Protein 3G3R (pdb70)

Solvent-accessible surface area: 29182 Å² total; per-residue (Å²): 130,139,97,67,36,45,12,30,0,92,68,113,33,32,81,84,0,33,66,49,0,4,130,71,11,19,3,17,4,137,73,55,34,27,74,45,140,146,69,70,29,2,10,0,0,0,12,4,0,15,113,113,1,67,11,0,40,8,36,31,156,54,55,99,22,11,41,7,2,12,0,10,0,84,10,6,76,113,37,57,60,0,41,1,6,42,47,7,13,100,72,97,112,130,31,117,134,54,61,119,28,106,7,53,9,86,47,159,28,0,42,60,0,18,106,31,143,48,61,13,107,96,23,6,56,144,65,107,187,130,57,172,98,69,149,88,81,4,91,102,34,21,47,15,0,53,82,0,25,137,20,6,84,136,84,161,17,47,11,1,3,1,2,3,3,32,60,14,26,0,44,28,44,94,71,40,43,12,63,2,3,2,0,23,59,2,0,0,0,22,0,0,61,41,68,67,77,46,14,3,142,167,32,3,19,16,102,76,8,12,6,62,95,36,1,170,103,14,91,130,109,6,14,18,107,20,85,71,3,0,0,23,2,36,10,78,20,76,88,87,144,61,34,48,124,32,2,122,68,4,34,68,33,153,5,10,96,82,10,110,120,2,24,20,5,8,9,0,0,4,50,16,10,91,142,77,12,133,50,48,2,180,51,40,113,169,121,52,86,82,90,53,42,46,14,28,0,76,67,143,31,33,96,83,0,64,106,54,0,46,133,53,11,0,40,4,35,78,48,62,132,189,110,220,75,58,34,2,8,0,0,0,8,3,0,14,109,114,1,63,11,0,43,7,28,46,152,70,56,70,29,11,39,4,1,17,0,11,0,20,12,7,75,115,39,66,58,0,29,1,3,35,53,24,21,75,53,98,184,34,71,94,171,63,83,112,32,70,6,59,8,110,48,156,47,0,50,55,0,24,112,27,134,36,59,18,113,83,24,5,54,174,60,104,190,96,77,123,76,65,96,90,78,6,85,101,35,23,51,13,0,51,84,0,24,137,19,7,89,140,83,167,20,39,11,1,3,0,1,3,2,26,44,40,0,2,14,18,17,72,44,39,134,6,30,0,10,2,0,24,59,1,0,0,0,21,0,0,67,41,74,67,71,68,13,9,135,100,33,3,18,14,108,82,10,11,16,72,109,36,1,168,105,14,82,117,106,6,14,18,97,22,83,61,2,0,0,22,1,85,9,84,20,51,138,85,137,122,34,20,101,42,4,101,119,6,34,68,31,150,8,12,80,78,6,81,127,3,21,21,6,10,8,0,0,0,51,18,12,75,156,82,12,132,47,65,4,138,38,46,156

B-factor: mean 42.59, std 12.96, range [19.49, 98.16]

Secondary structure (DSSP, 8-state):
-EEEEEEEE-TTSHHHHHHHHHTT-PEEE-STTS---GGGGEEEEEEEE-TT-HHHHHHHHT-TT-EEEEEEEESSTT--EEEEEEEEEEEETTEEEEEEEEEEEEGGGHHHHHTTSS-HHHHHHHHHHH--S-HHHHHHHHHHHHHHHHHHHHTT-EEEEEEEEEEEEEEETTEEEEEEEEEEEEEEEE---TTS--TTTTSSS-SS--S-TT-TTS-GGGEEE-SSEEEEEEEE--TTPPPPHHHHHHHHSTT-EE-TT--HHHHHHHHHTTTT-S---TTS--/-EEEEEEEEEE-GGGHHHHHHHHTTTSPBEEE-----TTTTEEEEEEEE-TT-HHHHHHHHT-TT-EEEEEEEESSTT--EEEEEEEE---GGGT---EEEEEEEEGGGHHHHHHTSS-HHHHTHHHHHS--S-HHHHHHHHHHHHHHHHHHHHTT-EEEEEEEEEEEEEEETTEEEEEEEEEEEEEEEE---TTS--SSTTSSS-SS--S-TT-TTS-GGGEEE--SEEEEEEEEEETT----HHHHHHHTSTT-EE-TT--HHHHH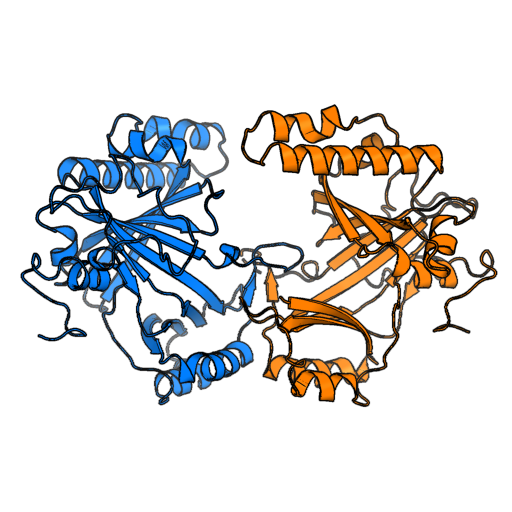HHHHTTTT-S---TT--

Sequence (571 aa):
VRQTTKYWVHPDNITELKLIILKHLPVLVFNTNKEFEREDSAITSIYFDNENLDLYYGRLRRKDEGAEAHRLRWYGGMSTDTIFVERKTHREDWTGEKSVKARFALKERHVNDFLKGKYTVDQVFAKMRKEGKKPMNEIENLEALASEIQYVMLKKKLRPVVRSFYNRTAFQLPGDARVRISLDTELTMVREDNFDGVDRTHKNWRRTDIGVDWPFKQLDDKDICRFPYAVLEVKLQTQLGQEPPEWVRELVGSHLVEPVPKFSKFIHGVATLLNDKVDSIPFWLPQNFVRQTTKYWVHPDNITELKLIILKHLPVLVFNTNFEREDSAITSIYFDNENLDLYYGRLRKDEGAEAHRLRWYGGMSTDTIFVERKTHREDWTGEKSVKARFALKERRHVNDFLKGKYTVDQVFAKMRKEGKKPMNEIENLEALASEIQYVMLKKKLRRPVVRSFYNRTAFQLPGDARVRISLDTELTMVREDNFDGVDRTHKNWRRTDIGVDWPFKQLDDKKDICRFPYAVLEVKLQTQLGQEPPEWVRELVGSHLVEPVPKFSKFIHGVATLLNDKVDSIPFWLP

GO terms:
  GO:0005516 calmodulin binding (F, IDA)
  GO:0005774 vacuolar membrane (C, IDA)
  GO:0005783 endoplasmic reticulum (C, IDA)
  GO:0000822 inositol hexakisphosphate binding (F, IDA)
  GO:0008976 polyphosphate kinase activity (F, IDA)
  GO:0016237 microautophagy (P, IDA)
  GO:0007034 vacuolar transport (P, IDA)
  GO:0071944 cell periphery (C, HDA)
  GO:0000329 fungal-type vacuole membrane (C, HDA)
  GO:0016237 microautophagy (P, IMP)
  GO:0006797 polyphosphate metabolic process (P, IMP)
  GO:0006799 polyphosphate biosynthetic process (P, IMP)
  GO:0007034 vacuolar transport (P, IMP)
  GO:0033254 vacuolar transporter chaperone complex (C, IPI)
  GO:0005774 vacuolar membrane (C, EXP)
  GO:0005789 endoplasmic reticulum membrane (C, EXP)
  GO:0008976 polyphosphate kinase activity (F, EXP)
  GO:0005515 protein binding (F, IPI)
  GO:0006799 polyphosphate biosynthetic process (P, IDA)

InterPro domains:
  IPR003807 Domain of unknown function DUF202 [PF02656] (622-682)
  IPR004331 SPX domain [PS51382] (1-148)
  IPR018966 VTC domain [PF09359] (196-466)
  IPR042267 VTC domain superfamily [G3DSA:3.20.100.30] (186-480)
  IPR051572 Vacuolar Transporter Chaperone Complex Subunit [PTHR46140] (1-719)

Nearest PDB structures (foldseek):
  5iig-assembly1_A  TM=9.912E-01  e=6.156E-57  Saccharomyces cerevisiae
  3g3u-assembly2_B  TM=9.850E-01  e=1.050E-56  Saccharomyces cerevisiae
  3g3q-assembly1_A  TM=9.722E-01  e=6.612E-56  Saccharomyces cerevisiae
  7ytj-assembly1_D  TM=9.858E-01  e=6.775E-54  Saccharomyces cerevisiae
  5iiq-assembly1_A  TM=9.274E-01  e=1.270E-55  Saccharomyces cerevisiae

CATH classification: 3.20.100.30

Structure (mmCIF, N/CA/C/O backbone):
data_3G3R
#
_entry.id   3G3R
#
_cell.length_a   68.260
_cell.length_b   100.970
_cell.length_c   102.370
_cell.angle_alpha   90.00
_cell.angle_beta   90.00
_cell.angle_gamma   90.00
#
_symmetry.space_group_name_H-M   'P 21 21 21'
#
loop_
_entity.id
_entity.type
_entity.pdbx_description
1 polymer 'Vacuolar transporter chaperone 4'
2 non-polymer 'PHOSPHOAMINOPHOSPHONIC ACID-ADENYLATE ESTER'
3 non-polymer 'MANGANESE (II) ION'
4 non-polymer 'SULFATE ION'
5 non-polymer 'SODIUM ION'
6 water water
#
loop_
_atom_site.group_PDB
_atom_site.id
_atom_site.type_symbol
_atom_site.label_atom_id
_atom_site.label_alt_id
_atom_site.label_comp_id
_atom_site.label_asym_id
_atom_site.label_entity_id
_atom_site.label_seq_id
_atom_site.pdbx_PDB_ins_code
_atom_site.Cartn_x
_atom_site.Cartn_y
_atom_site.Cartn_z
_atom_site.occupancy
_atom_site.B_iso_or_equiv
_atom_site.auth_seq_id
_atom_site.auth_comp_id
_atom_site.auth_asym_id
_atom_site.auth_atom_id
_atom_site.pdbx_PDB_model_num
ATOM 1 N N . VAL A 1 10 ? 30.731 5.753 9.357 1.00 65.57 195 VAL A N 1
ATOM 2 C CA . VAL A 1 10 ? 30.519 7.135 9.793 1.00 76.16 195 VAL A CA 1
ATOM 3 C C . VAL A 1 10 ? 29.158 7.682 9.347 1.00 78.11 195 VAL A C 1
ATOM 4 O O . VAL A 1 10 ? 28.906 7.863 8.153 1.00 74.57 195 VAL A O 1
ATOM 8 N N . ARG A 1 11 ? 28.287 7.949 10.317 1.00 76.05 196 ARG A N 1
ATOM 9 C CA . ARG A 1 11 ? 26.929 8.400 10.026 1.00 72.07 196 ARG A CA 1
ATOM 10 C C . ARG A 1 11 ? 26.719 9.891 10.304 1.00 69.15 196 ARG A C 1
ATOM 11 O O . ARG A 1 11 ? 27.085 10.390 11.369 1.00 66.61 196 ARG A O 1
ATOM 19 N N . GLN A 1 12 ? 26.120 10.592 9.343 1.00 63.08 197 GLN A N 1
ATOM 20 C CA . GLN A 1 12 ? 25.796 12.008 9.510 1.00 60.15 197 GLN A CA 1
ATOM 21 C C . GLN A 1 12 ? 24.295 12.296 9.364 1.00 60.32 197 GLN A C 1
ATOM 22 O O . GLN A 1 12 ? 23.608 11.657 8.565 1.00 54.62 197 GLN A O 1
ATOM 28 N N . THR A 1 13 ? 23.804 13.267 10.135 1.00 54.93 198 THR A N 1
ATOM 29 C CA . THR A 1 13 ? 22.423 13.742 10.026 1.00 57.54 198 THR A CA 1
ATOM 30 C C . THR A 1 13 ? 22.370 15.258 9.889 1.00 49.94 198 THR A C 1
ATOM 31 O O . THR A 1 13 ? 22.974 15.983 10.675 1.00 52.29 198 THR A O 1
ATOM 35 N N . THR A 1 14 ? 21.639 15.737 8.892 1.00 42.63 199 THR A N 1
ATOM 36 C CA . THR A 1 14 ? 21.487 17.167 8.705 1.00 44.91 199 THR A CA 1
ATOM 37 C C . THR A 1 14 ? 20.037 17.519 8.394 1.00 40.44 199 THR A C 1
ATOM 38 O O . THR A 1 14 ? 19.290 16.684 7.889 1.00 46.79 199 THR A O 1
ATOM 42 N N . LYS A 1 15 ? 19.654 18.757 8.695 1.00 39.65 200 LYS A N 1
ATOM 43 C CA . LYS A 1 15 ? 18.275 19.211 8.570 1.00 43.27 200 LYS A CA 1
ATOM 44 C C . LYS A 1 15 ? 18.185 20.484 7.729 1.00 44.06 200 LYS A C 1
ATOM 45 O O . LYS A 1 15 ? 19.069 21.342 7.782 1.00 39.34 200 LYS A O 1
ATOM 51 N N . TYR A 1 16 ? 17.104 20.606 6.962 1.00 38.72 201 TYR A N 1
ATOM 52 C CA . TYR A 1 16 ? 16.926 21.725 6.038 1.00 37.13 201 TYR A CA 1
ATOM 53 C C . TYR A 1 16 ? 15.493 22.210 6.017 1.00 39.98 201 TYR A C 1
ATOM 54 O O . TYR A 1 16 ? 14.570 21.432 6.240 1.00 42.85 201 TYR A O 1
ATOM 63 N N . TRP A 1 17 ? 15.309 23.494 5.736 1.00 35.69 202 TRP A N 1
ATOM 64 C CA . TRP A 1 17 ? 13.985 24.031 5.461 1.00 41.22 202 TRP A CA 1
ATOM 65 C C . TRP A 1 17 ? 13.744 24.111 3.958 1.00 45.04 202 TRP A C 1
ATOM 66 O O . TRP A 1 17 ? 14.624 24.504 3.194 1.00 48.20 202 TRP A O 1
ATOM 77 N N . VAL A 1 18 ? 12.533 23.773 3.542 1.00 43.02 203 VAL A N 1
ATOM 78 C CA . VAL A 1 18 ? 12.192 23.774 2.131 1.00 47.52 203 VAL A CA 1
ATOM 79 C C . VAL A 1 18 ? 10.957 24.635 1.880 1.00 47.87 203 VAL A C 1
ATOM 80 O O . VAL A 1 18 ? 9.882 24.365 2.417 1.00 48.29 203 VAL A O 1
ATOM 84 N N . HIS A 1 19 ? 11.122 25.688 1.083 1.00 46.74 204 HIS A N 1
ATOM 85 C CA . HIS A 1 19 ? 10.015 26.579 0.751 1.00 52.36 204 HIS A CA 1
ATOM 86 C C . HIS A 1 19 ? 8.941 25.791 -0.001 1.00 54.16 204 HIS A C 1
ATOM 87 O O . HIS A 1 19 ? 9.267 24.918 -0.805 1.00 50.72 204 HIS A O 1
ATOM 94 N N . PRO A 1 20 ? 7.657 26.087 0.271 1.00 50.49 205 PRO A N 1
ATOM 95 C CA . PRO A 1 20 ? 6.521 25.394 -0.354 1.00 56.17 205 PRO A CA 1
ATOM 96 C C . PRO A 1 20 ? 6.593 25.383 -1.880 1.00 60.60 205 PRO A C 1
ATOM 97 O O . PRO A 1 20 ? 5.987 24.519 -2.509 1.00 61.41 205 PRO A O 1
ATOM 101 N N . ASP A 1 21 ? 7.325 26.325 -2.463 1.00 60.01 206 ASP A N 1
ATOM 102 C CA . ASP A 1 21 ? 7.468 26.384 -3.916 1.00 64.41 206 ASP A CA 1
ATOM 103 C C . ASP A 1 21 ? 8.429 25.322 -4.452 1.00 62.42 206 ASP A C 1
ATOM 104 O O . ASP A 1 21 ? 8.383 24.969 -5.629 1.00 66.39 206 ASP A O 1
ATOM 109 N N . ASN A 1 22 ? 9.292 24.808 -3.585 1.00 57.62 207 ASN A N 1
ATOM 110 C CA . ASN A 1 22 ? 10.299 23.843 -4.006 1.00 52.08 207 ASN A CA 1
ATOM 111 C C . ASN A 1 22 ? 10.028 22.417 -3.541 1.00 54.04 207 ASN A C 1
ATOM 112 O O . ASN A 1 22 ? 10.840 21.521 -3.774 1.00 55.50 207 ASN A O 1
ATOM 117 N N . ILE A 1 23 ? 8.894 22.202 -2.883 1.00 53.44 208 ILE A N 1
ATOM 118 C CA . ILE A 1 23 ? 8.622 20.899 -2.300 1.00 52.78 208 ILE A CA 1
ATOM 119 C C . ILE A 1 23 ? 8.493 19.826 -3.375 1.00 53.99 208 ILE A C 1
ATOM 120 O O . ILE A 1 23 ? 9.110 18.768 -3.294 1.00 49.93 208 ILE A O 1
ATOM 125 N N . THR A 1 24 ? 7.692 20.110 -4.391 1.00 50.12 209 THR A N 1
ATOM 126 C CA . THR A 1 24 ? 7.436 19.127 -5.428 1.00 54.09 209 THR A CA 1
ATOM 127 C C . THR A 1 24 ? 8.706 18.805 -6.239 1.00 52.12 209 TH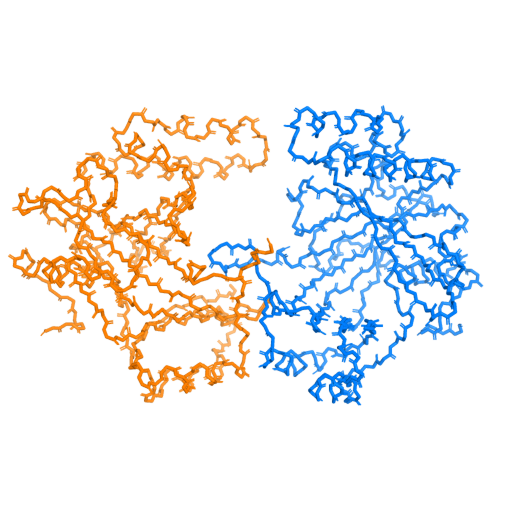R A C 1
ATOM 128 O O . THR A 1 24 ? 9.080 17.640 -6.389 1.00 50.41 209 THR A O 1
ATOM 132 N N . GLU A 1 25 ? 9.385 19.834 -6.730 1.00 54.68 210 GLU A N 1
ATOM 133 C CA . GLU A 1 25 ? 10.643 19.636 -7.438 1.00 52.21 210 GLU A CA 1
ATOM 134 C C . GLU A 1 25 ? 11.629 18.805 -6.622 1.00 52.89 210 GLU A C 1
ATOM 135 O O . GLU A 1 25 ? 12.293 17.917 -7.159 1.00 54.64 210 GLU A O 1
ATOM 141 N N . LEU A 1 26 ? 11.726 19.092 -5.327 1.00 52.07 211 LEU A N 1
ATOM 142 C CA . LEU A 1 26 ? 12.584 18.308 -4.433 1.00 52.70 211 LEU A CA 1
ATOM 143 C C . LEU A 1 26 ? 12.132 16.847 -4.326 1.00 51.69 211 LEU A C 1
ATOM 144 O O . LEU A 1 26 ? 12.957 15.928 -4.295 1.00 49.65 211 LEU A O 1
ATOM 149 N N . LYS A 1 27 ? 10.822 16.637 -4.259 1.00 47.64 212 LYS A N 1
ATOM 150 C CA . LYS A 1 27 ? 10.278 15.285 -4.210 1.00 47.83 212 LYS A CA 1
ATOM 151 C C . LYS A 1 27 ? 10.691 14.490 -5.439 1.00 48.96 212 LYS A C 1
ATOM 152 O O . LYS A 1 27 ? 11.198 13.376 -5.319 1.00 44.53 212 LYS A O 1
ATOM 158 N N . LEU A 1 28 ? 10.483 15.072 -6.619 1.00 47.92 213 LEU A N 1
ATOM 159 C CA . LEU A 1 28 ? 10.843 14.404 -7.871 1.00 48.60 213 LEU A CA 1
ATOM 160 C C . LEU A 1 28 ? 12.307 13.961 -7.901 1.00 49.73 213 LEU A C 1
ATOM 161 O O . LEU A 1 28 ? 12.613 12.861 -8.358 1.00 52.19 213 LEU A O 1
ATOM 166 N N . ILE A 1 29 ? 13.208 14.806 -7.404 1.00 49.03 214 ILE A N 1
ATOM 167 C CA . ILE A 1 29 ? 14.621 14.443 -7.353 1.00 49.02 214 ILE A CA 1
ATOM 168 C C . ILE A 1 29 ? 14.844 13.231 -6.470 1.00 46.65 214 ILE A C 1
ATOM 169 O O . ILE A 1 29 ? 15.451 12.244 -6.893 1.00 52.63 214 ILE A O 1
ATOM 174 N N . ILE A 1 30 ? 14.362 13.304 -5.237 1.00 46.40 215 ILE A N 1
ATOM 175 C CA . ILE A 1 30 ? 14.572 12.214 -4.286 1.00 48.61 215 ILE A CA 1
ATOM 176 C C . ILE A 1 30 ? 14.012 10.871 -4.774 1.00 46.98 215 ILE A C 1
ATOM 177 O O . ILE A 1 30 ? 14.673 9.837 -4.670 1.00 46.97 215 ILE A O 1
ATOM 182 N N . LEU A 1 31 ? 12.795 10.886 -5.306 1.00 44.74 216 LEU A N 1
ATOM 183 C CA . LEU A 1 31 ? 12.130 9.637 -5.677 1.00 49.29 216 LEU A CA 1
ATOM 184 C C . LEU A 1 31 ? 12.790 8.966 -6.878 1.00 51.24 216 LEU A C 1
ATOM 185 O O . LEU A 1 31 ? 12.469 7.833 -7.227 1.00 49.70 216 LEU A O 1
ATOM 190 N N . LYS A 1 32 ? 13.713 9.678 -7.509 1.00 49.32 217 LYS A N 1
ATOM 191 C CA . LYS A 1 32 ? 14.477 9.129 -8.611 1.00 53.01 217 LYS A CA 1
ATOM 192 C C . LYS A 1 32 ? 15.396 8.033 -8.085 1.00 53.45 217 LYS A C 1
ATOM 193 O O . LYS A 1 32 ? 15.728 7.084 -8.797 1.00 54.49 217 LYS A O 1
ATOM 199 N N . HIS A 1 33 ? 15.790 8.154 -6.822 1.00 50.54 218 HIS A N 1
ATOM 200 C CA . HIS A 1 33 ? 16.799 7.261 -6.268 1.00 52.65 218 HIS A CA 1
ATOM 201 C C . HIS A 1 33 ? 16.261 6.325 -5.204 1.00 54.27 218 HIS A C 1
ATOM 202 O O . HIS A 1 33 ? 16.859 5.280 -4.941 1.00 48.34 218 HIS A O 1
ATOM 209 N N . LEU A 1 34 ? 15.153 6.700 -4.573 1.00 45.48 219 LEU A N 1
ATOM 210 C CA . LEU A 1 34 ? 14.669 5.935 -3.427 1.00 46.97 219 LEU A CA 1
ATOM 211 C C . LEU A 1 34 ? 13.181 5.637 -3.482 1.00 44.77 219 LEU A C 1
ATOM 212 O O . LEU A 1 34 ? 12.403 6.423 -4.011 1.00 42.33 219 LEU A O 1
ATOM 217 N N . PRO A 1 35 ? 12.785 4.494 -2.916 1.00 45.86 220 PRO A N 1
ATOM 218 C CA . PRO A 1 35 ? 11.378 4.126 -2.785 1.00 41.08 220 PRO A CA 1
ATOM 219 C C . PRO A 1 35 ? 10.752 4.895 -1.632 1.00 40.61 220 PRO A C 1
ATOM 220 O O . PRO A 1 35 ? 11.468 5.453 -0.806 1.00 39.40 220 PRO A O 1
ATOM 224 N N . VAL A 1 36 ? 9.427 4.944 -1.594 1.00 39.75 221 VAL A N 1
ATOM 225 C CA . VAL A 1 36 ? 8.719 5.419 -0.419 1.00 38.76 221 VAL A CA 1
ATOM 226 C C . VAL A 1 36 ? 8.214 4.209 0.358 1.00 46.32 221 VAL A C 1
ATOM 227 O O . VAL A 1 36 ? 7.684 3.257 -0.229 1.00 40.57 221 VAL A O 1
ATOM 231 N N . LEU A 1 37 ? 8.408 4.236 1.674 1.00 48.35 222 LEU A N 1
ATOM 232 C CA . LEU A 1 37 ? 7.924 3.172 2.549 1.00 48.81 222 LEU A CA 1
ATOM 233 C C . LEU A 1 37 ? 6.419 3.272 2.757 1.00 49.53 222 LEU A C 1
ATOM 234 O O . LEU A 1 37 ? 5.884 4.366 2.946 1.00 54.36 222 LEU A O 1
ATOM 239 N N . VAL A 1 38 ? 5.742 2.129 2.700 1.00 49.40 223 VAL A N 1
ATOM 240 C CA . VAL A 1 38 ? 4.315 2.052 2.990 1.00 54.37 223 VAL A CA 1
ATOM 241 C C . VAL A 1 38 ? 4.088 0.931 3.997 1.00 54.57 223 VAL A C 1
ATOM 242 O O . VAL A 1 38 ? 4.930 0.045 4.146 1.00 60.71 223 VAL A O 1
ATOM 246 N N . PHE A 1 39 ? 2.952 0.960 4.684 1.00 55.19 224 PHE A N 1
ATOM 247 C CA . PHE A 1 39 ? 2.750 0.049 5.802 1.00 53.88 224 PHE A CA 1
ATOM 248 C C . PHE A 1 39 ? 1.490 -0.809 5.696 1.00 59.32 224 PHE A C 1
ATOM 249 O O . PHE A 1 39 ? 1.240 -1.659 6.552 1.00 63.27 224 PHE A O 1
ATOM 257 N N . ASN A 1 40 ? 0.703 -0.596 4.646 1.00 53.62 225 ASN A N 1
ATOM 258 C CA . ASN A 1 40 ? -0.398 -1.510 4.335 1.00 57.26 225 ASN A CA 1
ATOM 259 C C . ASN A 1 40 ? 0.029 -2.477 3.235 1.00 54.50 225 ASN A C 1
ATOM 260 O O . ASN A 1 40 ? 0.785 -2.098 2.333 1.00 52.72 225 ASN A O 1
ATOM 265 N N . THR A 1 41 ? -0.448 -3.721 3.307 1.00 51.18 226 THR A N 1
ATOM 266 C CA . THR A 1 41 ? 0.039 -4.767 2.403 1.00 47.71 226 THR A CA 1
ATOM 267 C C . THR A 1 41 ? -0.505 -4.675 0.969 1.00 49.79 226 THR A C 1
ATOM 268 O O . THR A 1 41 ? 0.089 -5.226 0.034 1.00 52.25 226 THR A O 1
ATOM 272 N N . ASN A 1 42 ? -1.624 -3.981 0.797 1.00 39.47 227 ASN A N 1
ATOM 273 C CA . ASN A 1 42 ? -2.121 -3.673 -0.534 1.00 43.29 227 ASN A CA 1
ATOM 274 C C . ASN A 1 42 ? -1.476 -2.388 -1.066 1.00 44.68 227 ASN A C 1
ATOM 275 O O . ASN A 1 42 ? -1.870 -1.867 -2.106 1.00 47.99 227 ASN A O 1
ATOM 280 N N . LYS A 1 43 ? -0.486 -1.887 -0.331 1.00 45.14 228 LYS A N 1
ATOM 281 C CA . LYS A 1 43 ? 0.278 -0.706 -0.726 1.00 44.98 228 LYS A CA 1
ATOM 282 C C . LYS A 1 43 ? -0.616 0.502 -0.989 1.00 42.98 228 LYS A C 1
ATOM 283 O O . LYS A 1 43 ? -0.304 1.358 -1.809 1.00 49.38 228 LYS A O 1
ATOM 289 N N . GLU A 1 44 ? -1.737 0.565 -0.288 1.00 42.02 229 GLU A N 1
ATOM 290 C CA . GLU A 1 44 ? -2.588 1.741 -0.350 1.00 46.43 229 GLU A CA 1
ATOM 291 C C . GLU A 1 44 ? -2.490 2.468 0.984 1.00 48.15 229 GLU A C 1
ATOM 292 O O . GLU A 1 44 ? -2.186 1.855 2.011 1.00 50.53 229 GLU A O 1
ATOM 298 N N . PHE A 1 45 ? -2.727 3.773 0.972 1.00 49.34 230 PHE A N 1
ATOM 299 C CA . PHE A 1 45 ? -2.652 4.550 2.201 1.00 54.75 230 PHE A CA 1
ATOM 300 C C . PHE A 1 45 ? -3.695 5.655 2.263 1.00 59.39 230 PHE A C 1
ATOM 301 O O . PHE A 1 45 ? -4.124 6.180 1.234 1.00 60.74 230 PHE A O 1
ATOM 309 N N . GLU A 1 46 ? -4.104 5.996 3.482 1.00 62.67 231 GLU A N 1
ATOM 310 C CA . GLU A 1 46 ? -5.067 7.070 3.701 1.00 62.78 231 GLU A CA 1
ATOM 311 C C . GLU A 1 46 ? -4.387 8.314 4.269 1.00 63.26 231 GLU A C 1
ATOM 312 O O . GLU A 1 46 ? -3.237 8.248 4.709 1.00 57.94 231 GLU A O 1
ATOM 318 N N . ARG A 1 47 ? -5.095 9.443 4.248 1.00 59.82 232 ARG A N 1
ATOM 319 C CA . ARG A 1 47 ? -4.523 10.715 4.687 1.00 60.91 232 ARG A CA 1
ATOM 320 C C . ARG A 1 47 ? -3.766 10.591 6.017 1.00 56.95 232 ARG A C 1
ATOM 321 O O . ARG A 1 47 ? -2.617 11.035 6.129 1.00 47.30 232 ARG A O 1
ATOM 329 N N . GLU A 1 48 ? -4.407 9.962 7.003 1.00 49.98 233 GLU A N 1
ATOM 330 C CA . GLU A 1 48 ? -3.868 9.850 8.362 1.00 46.54 233 GLU A CA 1
ATOM 331 C C . GLU A 1 48 ? -2.642 8.935 8.527 1.00 42.71 233 GLU A C 1
ATOM 332 O O . GLU A 1 48 ? -1.948 9.016 9.543 1.00 38.73 233 GLU A O 1
ATOM 338 N N . ASP A 1 49 ? -2.377 8.069 7.551 1.00 40.35 234 ASP A N 1
ATOM 339 C CA . ASP A 1 49 ? -1.216 7.171 7.622 1.00 45.20 234 ASP A CA 1
ATOM 340 C C . ASP A 1 49 ? 0.122 7.912 7.750 1.00 45.61 234 ASP A C 1
ATOM 341 O O . ASP A 1 49 ? 1.070 7.402 8.347 1.00 43.15 234 ASP A O 1
ATOM 346 N N . SER A 1 50 ? 0.200 9.101 7.167 1.00 38.30 235 SER A N 1
ATOM 347 C CA . SER A 1 50 ? 1.435 9.881 7.189 1.00 39.70 235 SER A CA 1
ATOM 348 C C . SER A 1 50 ? 1.617 10.709 8.469 1.00 36.87 235 SER A C 1
ATOM 349 O O . SER A 1 50 ? 2.682 11.289 8.682 1.00 38.03 235 SER A O 1
ATOM 352 N N . ALA A 1 51 ? 0.587 10.757 9.313 1.00 34.94 236 ALA A N 1
ATOM 353 C CA . ALA A 1 51 ? 0.620 11.556 10.543 1.00 31.90 236 ALA A CA 1
ATOM 354 C C . ALA A 1 51 ? 1.615 11.064 11.590 1.00 34.14 236 ALA A C 1
ATOM 355 O O . ALA A 1 51 ? 1.649 9.878 11.936 1.00 29.63 236 ALA A O 1
ATOM 357 N N . ILE A 1 52 ? 2.408 11.996 12.111 1.00 27.91 237 ILE A N 1
ATOM 358 C CA . ILE A 1 52 ? 3.198 11.730 13.310 1.00 29.56 237 ILE A CA 1
ATOM 359 C C . ILE A 1 52 ? 2.940 12.822 14.346 1.00 30.56 237 ILE A C 1
ATOM 360 O O . ILE A 1 52 ? 3.140 13.996 14.068 1.00 27.85 237 ILE A O 1
ATOM 365 N N . THR A 1 53 ? 2.489 12.435 15.534 1.00 28.00 238 THR A N 1
ATOM 366 C CA . THR A 1 53 ? 2.225 13.406 16.590 1.00 28.01 238 THR A CA 1
ATOM 367 C C . THR A 1 53 ? 3.074 13.119 17.835 1.00 28.42 238 THR A C 1
ATOM 368 O O . THR A 1 53 ? 3.131 11.992 18.313 1.00 27.39 238 THR A O 1
ATOM 372 N N . SER A 1 54 ? 3.730 14.145 18.364 1.00 23.72 239 SER A N 1
ATOM 373 C CA . SER A 1 54 ? 4.509 13.951 19.580 1.00 24.50 239 SER A CA 1
ATOM 374 C C . SER A 1 54 ? 4.095 14.963 20.634 1.00 25.34 239 SER A C 1
ATOM 375 O O . SER A 1 54 ? 3.941 16.142 20.324 1.00 24.47 239 SER A O 1
ATOM 378 N N . ILE A 1 55 ? 3.956 14.516 21.879 1.00 22.55 240 ILE A N 1
ATOM 379 C CA . ILE A 1 55 ? 3.690 15.441 22.978 1.00 20.78 240 ILE A CA 1
ATOM 380 C C . ILE A 1 55 ? 4.957 15.597 23.802 1.00 23.65 240 ILE A C 1
ATOM 381 O O . ILE A 1 55 ? 5.380 14.648 24.470 1.00 21.93 240 ILE A O 1
ATOM 386 N N . TYR A 1 56 ? 5.557 16.787 23.768 1.00 21.06 241 TYR A N 1
ATOM 387 C CA . TYR A 1 56 ? 6.778 17.023 24.524 1.00 22.76 241 TYR A CA 1
ATOM 388 C C . TYR A 1 56 ? 6.461 17.448 25.942 1.00 22.09 241 TYR A C 1
ATOM 389 O O . TYR A 1 56 ? 5.593 18.305 26.178 1.00 21.84 241 TYR A O 1
ATOM 398 N N . PHE A 1 57 ? 7.194 16.862 26.881 1.00 23.71 242 PHE A N 1
ATOM 399 C CA . PHE A 1 57 ? 7.068 17.197 28.287 1.00 25.10 242 PHE A CA 1
ATOM 400 C C . PHE A 1 57 ? 8.210 18.092 28.759 1.00 26.63 242 PHE A C 1
ATOM 401 O O . PHE A 1 57 ? 9.350 17.935 28.338 1.00 26.81 242 PHE A O 1
ATOM 409 N N . ASP A 1 58 ? 7.867 19.038 29.625 1.00 28.52 243 ASP A N 1
ATOM 410 C CA . ASP A 1 58 ? 8.845 19.833 30.343 1.00 28.88 243 ASP A CA 1
ATOM 411 C C . ASP A 1 58 ? 8.167 20.314 31.618 1.00 32.72 243 ASP A C 1
ATOM 412 O O . ASP A 1 58 ? 6.966 20.076 31.816 1.00 26.81 243 ASP A O 1
ATOM 417 N N . ASN A 1 59 ? 8.930 20.945 32.502 1.00 32.85 244 ASN A N 1
ATOM 418 C CA . ASN A 1 59 ? 8.344 21.527 33.701 1.00 30.95 244 ASN A CA 1
ATOM 419 C C . ASN A 1 59 ? 8.153 23.030 33.546 1.00 31.14 244 ASN A C 1
ATOM 420 O O . ASN A 1 59 ? 8.506 23.607 32.522 1.00 31.90 244 ASN A O 1
ATOM 425 N N . GLU A 1 60 ? 7.601 23.660 34.570 1.00 30.90 245 GLU A N 1
ATOM 426 C CA . GLU A 1 60 ? 7.231 25.066 34.507 1.00 34.00 245 GLU A CA 1
ATOM 427 C C . GLU A 1 60 ? 8.446 26.021 34.357 1.00 38.44 245 GLU A C 1
ATOM 428 O O . GLU A 1 60 ? 8.321 27.126 33.834 1.00 37.21 245 GLU A O 1
ATOM 434 N N . ASN A 1 61 ? 9.619 25.592 34.803 1.00 33.95 246 ASN A N 1
ATOM 435 C CA . ASN A 1 61 ? 10.835 26.372 34.601 1.00 36.12 246 ASN A CA 1
ATOM 436 C C . ASN A 1 61 ? 11.432 26.134 33.221 1.00 40.84 246 ASN A C 1
ATOM 437 O O . ASN A 1 61 ? 12.412 26.786 32.825 1.00 35.56 246 ASN A O 1
ATOM 442 N N . LEU A 1 62 ? 10.833 25.197 32.492 1.00 32.06 247 LEU A N 1
ATOM 443 C CA . LEU A 1 62 ? 11.324 24.802 31.175 1.00 35.73 247 LEU A CA 1
ATOM 444 C C . LEU A 1 62 ? 12.746 24.260 31.229 1.00 32.09 247 LEU A C 1
ATOM 445 O O . LEU A 1 62 ? 13.569 24.539 30.346 1.00 33.03 247 LEU A O 1
ATOM 450 N N . ASP A 1 63 ? 13.039 23.465 32.250 1.00 35.43 248 ASP A N 1
ATOM 451 C CA . ASP A 1 63 ? 14.383 22.903 32.380 1.00 33.64 248 ASP A CA 1
ATOM 452 C C . ASP A 1 63 ? 14.848 22.164 31.133 1.00 37.05 248 ASP A C 1
ATOM 453 O O . ASP A 1 63 ? 15.961 22.398 30.660 1.00 30.70 248 ASP A O 1
ATOM 458 N N . LEU A 1 64 ? 14.007 21.281 30.589 1.00 30.12 249 LEU A N 1
ATOM 459 C CA . LEU A 1 64 ? 14.452 20.435 29.481 1.00 27.03 249 LEU A CA 1
ATOM 460 C C . LEU A 1 64 ? 14.684 21.250 28.224 1.00 23.26 249 LEU A C 1
ATOM 461 O O . LEU A 1 64 ? 15.575 20.939 27.443 1.00 25.93 249 LEU A O 1
ATOM 466 N N . TYR A 1 65 ? 13.854 22.270 28.020 1.00 22.92 250 TYR A N 1
ATOM 467 C CA . TYR A 1 65 ? 14.028 23.208 26.905 1.00 23.29 250 TYR A CA 1
ATOM 468 C C . TYR A 1 65 ? 15.400 23.917 26.923 1.00 27.05 250 TYR A C 1
ATOM 469 O O . TYR A 1 65 ? 16.128 23.916 25.938 1.00 27.54 250 TYR A O 1
ATOM 478 N N . TYR A 1 66 ? 15.736 24.547 28.038 1.00 25.32 251 TYR A N 1
ATOM 479 C CA . TYR A 1 66 ? 17.043 25.203 28.158 1.00 30.11 251 TYR A CA 1
ATOM 480 C C . TYR A 1 66 ? 18.215 24.212 28.015 1.00 31.74 251 TYR A C 1
ATOM 481 O O . TYR A 1 66 ? 19.213 24.509 27.363 1.00 33.70 251 TYR A O 1
ATOM 490 N N . GLY A 1 67 ? 18.073 23.015 28.573 1.00 32.87 252 GLY A N 1
ATOM 491 C CA . GLY A 1 67 ? 19.102 21.986 28.432 1.00 27.29 252 GLY A CA 1
ATOM 492 C C . GLY A 1 67 ? 19.371 21.633 26.982 1.00 34.33 252 GLY A C 1
ATOM 493 O O . GLY A 1 67 ? 20.528 21.544 26.551 1.00 33.30 252 GLY A O 1
ATOM 494 N N . ARG A 1 68 ? 18.301 21.441 26.212 1.00 27.39 253 ARG A N 1
ATOM 495 C CA . ARG A 1 68 ? 18.430 21.092 24.802 1.00 24.41 253 ARG A CA 1
ATOM 496 C C . ARG A 1 68 ? 18.939 22.273 23.996 1.00 30.37 253 ARG A C 1
ATOM 497 O O . ARG A 1 68 ? 19.710 22.093 23.059 1.00 28.43 253 ARG A O 1
ATOM 505 N N . LEU A 1 69 ? 18.448 23.470 24.327 1.00 30.31 254 LEU A N 1
ATOM 506 C CA . LEU A 1 69 ? 18.872 24.697 23.641 1.00 31.69 254 LEU A CA 1
ATOM 507 C C . LEU A 1 69 ? 20.389 24.865 23.696 1.00 36.17 254 LEU A C 1
ATOM 508 O O . LEU A 1 69 ? 21.041 25.033 22.665 1.00 37.16 254 LEU A O 1
ATOM 513 N N . ARG A 1 70 ? 20.940 24.816 24.904 1.00 34.14 255 ARG A N 1
ATOM 514 C CA A ARG A 1 70 ? 22.378 24.951 25.161 0.52 37.02 255 ARG A CA 1
ATOM 515 C CA B ARG A 1 70 ? 22.385 24.997 25.045 0.48 37.03 255 ARG A CA 1
ATOM 516 C C . ARG A 1 70 ? 23.184 23.729 24.739 1.00 37.81 255 ARG A C 1
ATOM 517 O O . ARG A 1 70 ? 24.418 23.751 24.721 1.00 38.03 255 ARG A O 1
ATOM 532 N N . LYS A 1 71 ? 22.488 22.639 24.454 1.00 35.51 256 LYS A N 1
ATOM 533 C CA . LYS A 1 71 ? 23.160 21.408 24.100 1.00 32.90 256 LYS A CA 1
ATOM 534 C C . LYS A 1 71 ? 24.034 20.926 25.253 1.00 40.04 256 LYS A C 1
ATOM 535 O O . LYS A 1 71 ? 25.157 20.473 25.026 1.00 41.92 256 LYS A O 1
ATOM 541 N N . ASP A 1 72 ? 23.537 21.016 26.484 1.00 33.92 257 ASP A N 1
ATOM 542 C CA . ASP A 1 72 ? 24.215 20.355 27.593 1.00 37.03 257 ASP A CA 1
ATOM 543 C C . ASP A 1 72 ? 24.466 18.891 27.248 1.00 43.68 257 ASP A C 1
ATOM 544 O O . ASP A 1 72 ? 23.637 18.234 26.593 1.00 35.38 257 ASP A O 1
ATOM 549 N N . GLU A 1 73 ? 25.608 18.374 27.692 1.00 36.26 258 GLU A N 1
ATOM 550 C CA . GLU A 1 73 ? 25.918 16.967 27.515 1.00 38.74 258 GLU A CA 1
ATOM 551 C C . GLU A 1 73 ? 24.903 16.148 28.318 1.00 34.39 258 GLU A C 1
ATOM 552 O O . GLU A 1 73 ? 24.661 16.424 29.498 1.00 34.21 258 GLU A O 1
ATOM 558 N N . GLY A 1 74 ? 24.276 15.179 27.656 1.00 37.22 259 GLY A N 1
ATOM 559 C CA . GLY A 1 74 ? 23.233 14.380 28.273 1.00 33.01 259 GLY A CA 1
ATOM 560 C C . GLY A 1 74 ? 21.877 15.067 28.420 1.00 35.40 259 GLY A C 1
ATOM 561 O O . GLY A 1 74 ? 20.987 14.529 29.073 1.00 37.02 259 GLY A O 1
ATOM 562 N N . ALA A 1 75 ? 21.707 16.252 27.836 1.00 34.63 260 ALA A N 1
ATOM 563 C CA . ALA A 1 75 ? 20.420 16.957 27.918 1.00 29.05 260 ALA A CA 1
ATOM 564 C C . ALA A 1 75 ? 19.312 16.080 27.333 1.00 24.85 260 ALA A C 1
ATOM 565 O O . ALA A 1 75 ? 19.402 15.676 26.178 1.00 28.12 260 ALA A O 1
ATOM 567 N N . GLU A 1 76 ? 18.272 15.810 28.116 1.00 28.98 261 GLU A N 1
ATOM 568 C CA . GLU A 1 76 ? 17.170 14.957 27.647 1.00 34.21 261 GLU A CA 1
ATOM 569 C C . GLU A 1 76 ? 15.960 15.736 27.120 1.00 29.86 261 GLU A C 1
ATOM 570 O O . GLU A 1 76 ? 15.608 16.787 27.659 1.00 25.49 261 GLU A O 1
ATOM 576 N N . ALA A 1 77 ? 15.332 15.193 26.073 1.00 30.43 262 ALA A N 1
ATOM 577 C CA . ALA A 1 77 ? 13.977 15.585 25.673 1.00 30.07 262 ALA A CA 1
ATOM 578 C C . ALA A 1 77 ? 13.062 14.361 25.830 1.00 31.19 262 ALA A C 1
ATOM 579 O O . ALA A 1 77 ? 13.449 13.251 25.464 1.00 27.02 262 ALA A O 1
ATOM 581 N N . HIS A 1 78 ? 11.868 14.568 26.384 1.00 29.38 263 HIS A N 1
ATOM 582 C CA . HIS A 1 78 ? 10.917 13.474 26.606 1.00 27.47 263 HIS A CA 1
ATOM 583 C C . HIS A 1 78 ? 9.655 13.770 25.846 1.00 23.43 263 HIS A C 1
ATOM 584 O O . HIS A 1 78 ? 9.106 14.860 25.982 1.00 21.65 263 HIS A O 1
ATOM 591 N N . ARG A 1 79 ? 9.201 12.796 25.052 1.00 24.59 264 ARG A N 1
ATOM 592 C CA . ARG A 1 79 ? 7.972 12.948 24.286 1.00 24.83 264 ARG A CA 1
ATOM 593 C C . ARG A 1 79 ? 7.198 11.632 24.162 1.00 21.69 264 ARG A C 1
ATOM 594 O O . ARG A 1 79 ? 7.774 10.532 24.183 1.00 24.07 264 ARG A O 1
ATOM 602 N N . LEU A 1 80 ? 5.883 11.766 24.063 1.00 22.51 265 LEU A N 1
ATOM 603 C CA . LEU A 1 80 ? 4.996 10.618 23.877 1.00 26.45 265 LEU A CA 1
ATOM 604 C C . LEU A 1 80 ? 4.447 10.748 22.474 1.00 25.82 265 LEU A C 1
ATOM 605 O O . LEU A 1 80 ? 3.830 11.752 22.119 1.00 25.84 265 LEU A O 1
ATOM 610 N N . ARG A 1 81 ? 4.714 9.752 21.653 1.00 21.07 266 ARG A N 1
ATOM 611 C CA . ARG A 1 81 ? 4.477 9.895 20.236 1.00 23.00 266 ARG A CA 1
ATOM 612 C C . ARG A 1 81 ? 3.522 8.783 19.773 1.00 25.66 266 ARG A C 1
ATOM 613 O O . ARG A 1 81 ? 3.518 7.716 20.351 1.00 26.67 266 ARG A O 1
ATOM 621 N N . TRP A 1 82 ? 2.689 9.079 18.775 1.00 26.44 267 TRP A N 1
ATOM 622 C CA . TRP A 1 82 ? 1.897 8.073 18.069 1.00 26.95 267 TRP A CA 1
ATOM 623 C C . TRP A 1 82 ? 1.875 8.390 16.570 1.00 32.41 267 TRP A C 1
ATOM 624 O O . TRP A 1 82 ? 2.058 9.545 16.161 1.00 32.00 267 TRP A O 1
ATOM 635 N N . TYR A 1 83 ? 1.696 7.343 15.768 1.00 31.90 268 TYR A N 1
ATOM 636 C CA . TYR A 1 83 ? 1.693 7.416 14.311 1.00 33.55 268 TYR A CA 1
ATOM 637 C C . TYR A 1 83 ? 0.273 7.172 13.808 1.00 35.43 268 TYR A C 1
ATOM 638 O O . TYR A 1 83 ? -0.444 6.309 14.333 1.00 33.48 268 TYR A O 1
ATOM 647 N N . GLY A 1 84 ? -0.141 7.925 12.796 1.00 32.80 269 GLY A N 1
ATOM 648 C CA . GLY A 1 84 ? -1.477 7.768 12.256 1.00 36.69 269 GLY A CA 1
ATOM 649 C C . GLY A 1 84 ? -2.538 8.527 13.039 1.00 42.89 269 GLY A C 1
ATOM 650 O O . GLY A 1 84 ? -2.243 9.483 13.765 1.00 36.39 269 GLY A O 1
ATOM 651 N N . GLY A 1 85 ? -3.783 8.091 12.892 1.00 38.59 270 GLY A N 1
ATOM 652 C CA . GLY A 1 85 ? -4.924 8.819 13.410 1.00 42.58 270 GLY A CA 1
ATOM 653 C C . GLY A 1 85 ? -5.248 8.550 14.863 1.00 37.11 270 GLY A C 1
ATOM 654 O O . GLY A 1 85 ? -4.496 7.889 15.574 1.00 39.94 270 GLY A O 1
ATOM 655 N N . MET A 1 86 ? -6.380 9.080 15.303 1.00 36.17 271 MET A N 1
ATOM 656 C CA . MET A 1 86 ? -6.771 9.002 16.703 1.00 34.20 271 MET A CA 1
ATOM 657 C C . MET A 1 86 ? -7.224 7.608 17.153 1.00 39.93 271 MET A C 1
ATOM 658 O O . MET A 1 86 ? -7.433 7.383 18.344 1.00 41.97 271 MET A O 1
ATOM 663 N N . SER A 1 87 ? -7.364 6.669 16.216 1.00 40.21 272 SER A N 1
ATOM 664 C CA . SER A 1 87 ? -7.649 5.277 16.587 1.00 39.33 272 SER A CA 1
ATOM 665 C C . SER A 1 87 ? -6.379 4.528 16.987 1.00 41.27 272 SER A C 1
ATOM 666 O O . SER A 1 87 ? -6.437 3.404 17.480 1.00 37.35 272 SER A O 1
ATOM 669 N N . THR A 1 88 ? -5.225 5.148 16.775 1.00 38.92 273 THR A N 1
ATOM 670 C CA . THR A 1 88 ? -3.978 4.504 17.163 1.00 37.91 273 THR A CA 1
ATOM 671 C C . THR A 1 88 ? -3.886 4.364 18.676 1.00 34.17 273 THR A C 1
ATOM 672 O O . THR A 1 88 ? -4.061 5.325 19.416 1.00 39.86 273 THR A O 1
ATOM 676 N N . ASP A 1 89 ? -3.577 3.156 19.118 1.00 38.17 274 ASP A N 1
ATOM 677 C CA . ASP A 1 89 ? -3.631 2.789 20.522 1.00 34.47 274 ASP A CA 1
ATOM 678 C C . ASP A 1 89 ? -2.244 2.621 21.126 1.00 35.80 274 ASP A C 1
ATOM 679 O O . ASP A 1 89 ? -2.085 2.542 22.345 1.00 31.56 274 ASP A O 1
ATOM 684 N N . THR A 1 90 ? -1.241 2.518 20.263 1.00 32.59 275 THR A N 1
ATOM 685 C CA . THR A 1 90 ? 0.113 2.303 20.727 1.00 34.99 275 THR A CA 1
ATOM 686 C C . THR A 1 90 ? 0.814 3.643 20.847 1.00 29.17 275 THR A C 1
ATOM 687 O O . THR A 1 90 ? 0.925 4.378 19.868 1.00 31.55 275 THR A O 1
ATOM 691 N N . ILE A 1 91 ? 1.267 3.957 22.053 1.00 24.89 276 ILE A N 1
ATOM 692 C CA . ILE A 1 91 ? 1.937 5.224 22.304 1.00 27.27 276 ILE A CA 1
ATOM 693 C C . ILE A 1 91 ? 3.393 4.951 22.647 1.00 28.64 276 ILE A C 1
ATOM 694 O O . ILE A 1 91 ? 3.692 4.185 23.562 1.00 28.51 276 ILE A O 1
ATOM 699 N N . PHE A 1 92 ? 4.305 5.577 21.919 1.00 22.48 277 PHE A N 1
ATOM 700 C CA . PHE A 1 92 ? 5.712 5.341 22.180 1.00 29.59 277 PHE A CA 1
ATOM 701 C C . PHE A 1 92 ? 6.236 6.382 23.157 1.00 30.15 277 PHE A C 1
ATOM 702 O O . PHE A 1 92 ? 6.099 7.586 22.934 1.00 30.85 277 PHE A O 1
ATOM 710 N N . VAL A 1 93 ? 6.800 5.911 24.258 1.00 28.26 278 VAL A N 1
ATOM 711 C CA . VAL A 1 93 ? 7.356 6.805 25.259 1.00 22.90 278 VAL A CA 1
ATOM 712 C C . VAL A 1 93 ? 8.822 6.979 24.897 1.00 25.27 278 VAL A C 1
ATOM 713 O O . VAL A 1 93 ? 9.591 6.037 25.026 1.00 30.88 278 VAL A O 1
ATOM 717 N N . GLU A 1 94 ? 9.203 8.165 24.426 1.00 25.72 279 GLU A N 1
ATOM 718 C CA . GLU A 1 94 ? 10.522 8.333 23.812 1.00 25.20 279 GLU A CA 1
ATOM 719 C C . GLU A 1 94 ? 11.393 9.314 24.593 1.00 30.43 279 GLU A C 1
ATOM 720 O O . GLU A 1 94 ? 10.904 10.310 25.125 1.00 25.59 279 GLU A O 1
ATOM 726 N N . ARG A 1 95 ? 12.689 9.019 24.649 1.00 24.35 280 ARG A N 1
ATOM 727 C CA . ARG A 1 95 ? 13.655 9.866 25.311 1.00 23.89 280 ARG A CA 1
ATOM 728 C C . ARG A 1 95 ? 14.817 10.051 24.342 1.00 31.54 280 ARG A C 1
ATOM 729 O O . ARG A 1 95 ? 15.384 9.081 23.851 1.00 27.39 280 ARG A O 1
ATOM 737 N N . LYS A 1 96 ? 15.158 11.302 24.065 1.00 26.59 281 LYS A N 1
ATOM 738 C CA . LYS A 1 96 ? 16.231 11.613 23.126 1.00 26.92 281 LYS A CA 1
ATOM 739 C C . LYS A 1 96 ? 17.315 12.274 23.954 1.00 31.55 281 LYS A C 1
ATOM 740 O O . LYS A 1 96 ? 17.019 13.184 24.714 1.00 31.62 281 LYS A O 1
ATOM 746 N N . THR A 1 97 ? 18.566 11.824 23.809 1.00 33.74 282 THR A N 1
ATOM 747 C CA . THR A 1 97 ? 19.656 12.289 24.663 1.00 31.69 282 THR A CA 1
ATOM 748 C C . THR A 1 97 ? 20.797 12.887 23.837 1.00 28.25 282 THR A C 1
ATOM 749 O O . THR A 1 97 ? 21.288 12.251 22.907 1.00 30.65 282 THR A O 1
ATOM 753 N N . HIS A 1 98 ? 21.192 14.114 24.160 1.00 28.73 283 HIS A N 1
ATOM 754 C CA . HIS A 1 98 ? 22.307 14.751 23.447 1.00 36.84 283 HIS A CA 1
ATOM 755 C C . HIS A 1 98 ? 23.670 14.279 23.964 1.00 34.82 283 HIS A C 1
ATOM 756 O O . HIS A 1 98 ? 23.937 14.346 25.165 1.00 34.92 283 HIS A O 1
ATOM 763 N N . ARG A 1 99 ? 24.515 13.794 23.057 1.00 36.77 284 ARG A N 1
ATOM 764 C CA . ARG A 1 99 ? 25.861 13.317 23.414 1.00 36.52 284 ARG A CA 1
ATOM 765 C C . ARG A 1 99 ? 26.955 14.125 22.705 1.00 43.15 284 ARG A C 1
ATOM 766 O O . ARG A 1 99 ? 26.791 14.542 21.551 1.00 38.82 284 ARG A O 1
ATOM 774 N N . GLU A 1 100 ? 28.063 14.347 23.409 1.00 41.69 285 GLU A N 1
ATOM 775 C CA . GLU A 1 100 ? 29.232 15.047 22.860 1.00 46.59 285 GLU A CA 1
ATOM 776 C C . GLU A 1 100 ? 30.508 14.409 23.393 1.00 44.49 285 GLU A C 1
ATOM 777 O O . GLU A 1 100 ? 30.603 14.105 24.582 1.00 42.55 285 GLU A O 1
ATOM 783 N N . ASP A 1 101 ? 31.486 14.208 22.517 1.00 51.70 286 ASP A N 1
ATOM 784 C CA . ASP A 1 101 ? 32.794 13.711 22.937 1.00 49.24 286 ASP A CA 1
ATOM 785 C C . ASP A 1 101 ? 33.850 14.080 21.905 1.00 52.88 286 ASP A C 1
ATOM 786 O O . ASP A 1 101 ? 33.623 14.947 21.066 1.00 49.47 286 ASP A O 1
ATOM 791 N N . TRP A 1 102 ? 34.994 13.403 21.964 1.00 60.40 287 TRP A N 1
ATOM 792 C CA . TRP A 1 102 ? 36.099 13.662 21.047 1.00 62.49 287 TRP A CA 1
ATOM 793 C C . TRP A 1 102 ? 35.684 13.526 19.580 1.00 61.80 287 TRP A C 1
ATOM 794 O O . TRP A 1 102 ? 36.066 14.340 18.737 1.00 64.21 287 TRP A O 1
ATOM 796 N N . THR A 1 103 ? 34.905 12.491 19.285 1.00 61.26 288 THR A N 1
ATOM 797 C CA . THR A 1 103 ? 34.495 12.185 17.917 1.00 62.42 288 THR A CA 1
ATOM 798 C C . THR A 1 103 ? 33.554 13.243 17.338 1.00 63.89 288 THR A C 1
ATOM 799 O O . THR A 1 103 ? 33.407 13.359 16.120 1.00 63.64 288 THR A O 1
ATOM 803 N N . GLY A 1 104 ? 32.914 14.007 18.215 1.00 57.38 289 GLY A N 1
ATOM 804 C CA . GLY A 1 104 ? 31.949 15.005 17.791 1.00 61.33 289 GLY A CA 1
ATOM 805 C C . GLY A 1 104 ? 30.652 14.890 18.567 1.00 58.34 289 GLY A C 1
ATOM 806 O O . GLY A 1 104 ? 30.671 14.615 19.766 1.00 56.59 289 GLY A O 1
ATOM 807 N N . GLU A 1 105 ? 29.530 15.093 17.879 1.00 63.63 290 GLU A N 1
ATOM 808 C CA . GLU A 1 105 ? 28.203 15.035 18.495 1.00 58.31 290 GLU A CA 1
ATOM 809 C C . GLU A 1 105 ? 27.361 13.865 17.974 1.00 59.58 290 GLU A C 1
ATOM 810 O O . GLU A 1 105 ? 27.629 13.308 16.903 1.00 56.67 290 GLU A O 1
ATOM 816 N N . LYS A 1 106 ? 26.337 13.501 18.743 1.00 56.33 291 LYS A N 1
ATOM 817 C CA . LYS A 1 106 ? 25.300 12.597 18.256 1.00 48.30 291 LYS A CA 1
ATOM 818 C C . LYS A 1 106 ? 24.036 12.653 19.114 1.00 49.24 291 LYS A C 1
ATOM 819 O O . LYS A 1 106 ? 24.017 13.269 20.189 1.00 46.41 291 LYS A O 1
ATOM 825 N N . SER A 1 107 ? 22.973 12.031 18.610 1.00 49.88 292 SER A N 1
ATOM 826 C CA . SER A 1 107 ? 21.699 11.962 19.316 1.00 44.60 292 SER A CA 1
ATOM 827 C C . SER A 1 107 ? 21.386 10.510 19.609 1.00 44.14 292 SER A C 1
ATOM 828 O O . SER A 1 107 ? 21.452 9.657 18.721 1.00 43.62 292 SER A O 1
ATOM 831 N N . VAL A 1 108 ? 21.064 10.224 20.862 1.00 39.81 293 VAL A N 1
ATOM 832 C CA . VAL A 1 108 ? 20.710 8.874 21.254 1.00 36.16 293 VAL A CA 1
ATOM 833 C C . VAL A 1 108 ? 19.211 8.819 21.592 1.00 36.82 293 VAL A C 1
ATOM 834 O O . VAL A 1 108 ? 18.768 9.488 22.517 1.00 28.86 293 VAL A O 1
ATOM 838 N N . LYS A 1 109 ? 18.457 8.023 20.837 1.00 35.22 294 LYS A N 1
ATOM 839 C CA . LYS A 1 109 ? 17.020 7.829 21.077 1.00 37.54 294 LYS A CA 1
ATOM 840 C C . LYS A 1 109 ? 16.732 6.481 21.726 1.00 33.18 294 LYS A C 1
ATOM 841 O O . LYS A 1 109 ? 17.248 5.450 21.285 1.00 34.21 294 LYS A O 1
ATOM 847 N N . ALA A 1 110 ? 15.900 6.496 22.765 1.00 28.80 295 ALA A N 1
ATOM 848 C CA . ALA A 1 110 ? 15.398 5.275 23.391 1.00 30.86 295 ALA A CA 1
ATOM 849 C C . ALA A 1 110 ? 13.886 5.392 23.590 1.00 32.72 295 ALA A C 1
ATOM 850 O O . ALA A 1 110 ? 13.396 6.478 23.911 1.00 31.60 295 ALA A O 1
ATOM 852 N N . ARG A 1 111 ? 13.156 4.290 23.401 1.00 34.03 296 ARG A N 1
ATOM 853 C CA . ARG A 1 111 ? 11.698 4.292 23.587 1.00 28.94 296 ARG A CA 1
ATOM 854 C C . ARG A 1 111 ? 11.200 2.940 24.061 1.00 36.83 296 ARG A C 1
ATOM 855 O O . ARG A 1 111 ? 11.900 1.936 23.943 1.00 31.33 296 ARG A O 1
ATOM 863 N N . PHE A 1 112 ? 9.997 2.931 24.622 1.00 31.70 297 PHE A N 1
ATOM 864 C CA . PHE A 1 112 ? 9.263 1.696 24.862 1.00 32.71 297 PHE A CA 1
ATOM 865 C C . PHE A 1 112 ? 7.800 2.017 24.600 1.00 35.42 297 PHE A C 1
ATOM 866 O O . PHE A 1 112 ? 7.406 3.191 24.623 1.00 27.55 297 PHE A O 1
ATOM 874 N N . ALA A 1 113 ? 6.997 0.985 24.345 1.00 26.71 298 ALA A N 1
ATOM 875 C CA . ALA A 1 113 ? 5.630 1.197 23.898 1.00 29.07 298 ALA A CA 1
ATOM 876 C C . ALA A 1 113 ? 4.650 1.029 25.056 1.00 33.01 298 ALA A C 1
ATOM 877 O O . ALA A 1 113 ? 4.864 0.210 25.942 1.00 28.68 298 ALA A O 1
ATOM 879 N N . LEU A 1 114 ? 3.597 1.839 25.050 1.00 29.43 299 LEU A N 1
ATOM 880 C CA . LEU A 1 114 ? 2.594 1.812 26.103 1.00 32.18 299 LEU A CA 1
ATOM 881 C C . LEU A 1 114 ? 1.208 1.922 25.463 1.00 28.05 299 LEU A C 1
ATOM 882 O O . LEU A 1 114 ? 1.013 2.715 24.536 1.00 27.61 299 LEU A O 1
ATOM 887 N N . LYS A 1 115 ? 0.255 1.115 25.930 1.00 27.79 300 LYS A N 1
ATOM 888 C CA . LYS A 1 115 ? -1.140 1.272 25.537 1.00 32.25 300 LYS A CA 1
ATOM 889 C C . LYS A 1 115 ? -1.670 2.632 26.007 1.00 29.81 300 LYS A C 1
ATOM 890 O O . LYS A 1 115 ? -1.377 3.062 27.115 1.00 28.16 300 LYS A O 1
ATOM 896 N N . GLU A 1 116 ? -2.450 3.300 25.164 1.00 26.70 301 GLU A N 1
ATOM 897 C CA . GLU A 1 116 ? -2.940 4.642 25.477 1.00 28.37 301 GLU A CA 1
ATOM 898 C C . GLU A 1 116 ? -3.599 4.719 26.848 1.00 33.82 301 GLU A C 1
ATOM 899 O O . GLU A 1 116 ? -3.398 5.679 27.576 1.00 31.11 301 GLU A O 1
ATOM 905 N N . ARG A 1 117 ? -4.391 3.709 27.201 1.00 32.22 302 ARG A N 1
ATOM 906 C CA . ARG A 1 117 ? -5.165 3.765 28.440 1.00 35.29 302 ARG A CA 1
ATOM 907 C C . ARG A 1 117 ? -4.330 3.644 29.706 1.00 32.18 302 ARG A C 1
ATOM 908 O O . ARG A 1 117 ? -4.846 3.856 30.804 1.00 30.11 302 ARG A O 1
ATOM 916 N N . HIS A 1 118 ? -3.053 3.306 29.559 1.00 23.58 303 HIS A N 1
ATOM 917 C CA . HIS A 1 118 ? -2.155 3.203 30.708 1.00 26.37 303 HIS A CA 1
ATOM 918 C C . HIS A 1 118 ? -1.261 4.431 30.880 1.00 27.28 303 HIS A C 1
ATOM 919 O O . HIS A 1 118 ? -0.556 4.558 31.878 1.00 22.93 303 HIS A O 1
ATOM 926 N N . VAL A 1 119 ? -1.275 5.319 29.898 1.00 26.54 304 VAL A N 1
ATOM 927 C CA . VAL A 1 119 ? -0.325 6.432 29.888 1.00 25.71 304 VAL A CA 1
ATOM 928 C C . VAL A 1 119 ? -0.431 7.332 31.121 1.00 28.05 304 VAL A C 1
ATOM 929 O O . VAL A 1 119 ? 0.537 7.465 31.859 1.00 28.28 304 VAL A O 1
ATOM 933 N N . ASN A 1 120 ? -1.599 7.932 31.375 1.00 29.34 305 ASN A N 1
ATOM 934 C CA . ASN A 1 120 ? -1.732 8.778 32.572 1.00 28.89 305 ASN A CA 1
ATOM 935 C C . ASN A 1 120 ? -1.280 8.092 33.855 1.00 27.84 305 ASN A C 1
ATOM 936 O O . ASN A 1 120 ? -0.569 8.670 34.659 1.00 29.56 305 ASN A O 1
ATOM 941 N N . ASP A 1 121 ? -1.708 6.853 34.047 1.00 33.19 306 ASP A N 1
ATOM 942 C CA . ASP A 1 121 ? -1.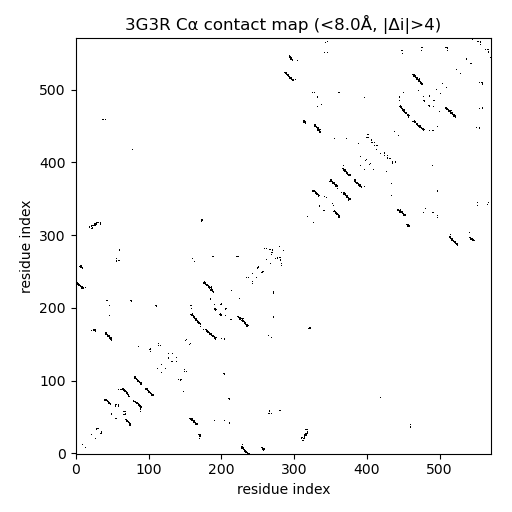414 6.134 35.280 1.00 25.15 306 ASP A CA 1
ATOM 943 C C . ASP A 1 121 ? 0.081 5.880 35.428 1.00 29.46 306 ASP A C 1
ATOM 944 O O . ASP A 1 121 ? 0.630 5.913 36.535 1.00 31.65 306 ASP A O 1
ATOM 949 N N . PHE A 1 122 ? 0.747 5.621 34.309 1.00 29.11 307 PHE A N 1
ATOM 950 C CA . PHE A 1 122 ? 2.182 5.406 34.342 1.00 28.83 307 PHE A CA 1
ATOM 951 C C . PHE A 1 122 ? 2.925 6.708 34.671 1.00 33.64 307 PHE A C 1
ATOM 952 O O . PHE A 1 122 ? 3.863 6.710 35.475 1.00 32.37 307 PHE A O 1
ATOM 960 N N . LEU A 1 123 ? 2.517 7.810 34.048 1.00 27.84 308 LEU A N 1
ATOM 961 C CA . LEU A 1 123 ? 3.203 9.088 34.279 1.00 32.62 308 LEU A CA 1
ATOM 962 C C . LEU A 1 123 ? 3.042 9.561 35.730 1.00 38.22 308 LEU A C 1
ATOM 963 O O . LEU A 1 123 ? 3.905 10.262 36.238 1.00 39.22 308 LEU A O 1
ATOM 968 N N . LYS A 1 124 ? 1.934 9.195 36.386 1.00 39.64 309 LYS A N 1
ATOM 969 C CA . LYS A 1 124 ? 1.727 9.561 37.790 1.00 34.40 309 LYS A CA 1
ATOM 970 C C . LYS A 1 124 ? 2.400 8.599 38.759 1.00 35.60 309 LYS A C 1
ATOM 971 O O . LYS A 1 124 ? 2.388 8.819 39.969 1.00 46.79 309 LYS A O 1
ATOM 977 N N . GLY A 1 125 ? 3.001 7.543 38.227 1.00 35.00 310 GLY A N 1
ATOM 978 C CA . GLY A 1 125 ? 3.636 6.538 39.057 1.00 35.96 310 GLY A CA 1
ATOM 979 C C . GLY A 1 125 ? 2.628 5.656 39.788 1.00 43.15 310 GLY A C 1
ATOM 980 O O . GLY A 1 125 ? 2.940 5.084 40.827 1.00 40.79 310 GLY A O 1
ATOM 981 N N . LYS A 1 126 ? 1.411 5.546 39.260 1.00 43.84 311 LYS A N 1
ATOM 982 C CA . LYS A 1 126 ? 0.433 4.628 39.850 1.00 41.86 311 LYS A CA 1
ATOM 983 C C . LYS A 1 126 ? 0.508 3.240 39.222 1.00 44.94 311 LYS A C 1
ATOM 984 O O . LYS A 1 126 ? 0.298 2.236 39.890 1.00 41.51 311 LYS A O 1
ATOM 990 N N . TYR A 1 127 ? 0.823 3.213 37.934 1.00 37.19 312 TYR A N 1
ATOM 991 C CA . TYR A 1 127 ? 1.051 2.001 37.178 1.00 34.46 312 TYR A CA 1
ATOM 992 C C . TYR A 1 127 ? 2.565 1.803 37.156 1.00 40.05 312 TYR A C 1
ATOM 993 O O . TYR A 1 127 ? 3.286 2.589 36.540 1.00 36.23 312 TYR A O 1
ATOM 1002 N N . THR A 1 128 ? 3.056 0.786 37.861 1.00 39.16 313 THR A N 1
ATOM 1003 C CA . THR A 1 128 ? 4.500 0.605 38.000 1.00 39.52 313 THR A CA 1
ATOM 1004 C C . THR A 1 128 ? 5.134 0.033 36.743 1.00 37.12 313 THR A C 1
ATOM 1005 O O . THR A 1 128 ? 4.445 -0.507 35.872 1.00 38.35 313 THR A O 1
ATOM 1009 N N . VAL A 1 129 ? 6.457 0.136 36.667 1.00 33.64 314 VAL A N 1
ATOM 1010 C CA . VAL A 1 129 ? 7.190 -0.400 35.532 1.00 33.22 314 VAL A CA 1
ATOM 1011 C C . VAL A 1 129 ? 7.040 -1.918 35.495 1.00 37.67 314 VAL A C 1
ATOM 1012 O O . VAL A 1 129 ? 6.848 -2.503 34.429 1.00 37.64 314 VAL A O 1
ATOM 1016 N N . ASP A 1 130 ? 7.099 -2.556 36.661 1.00 35.28 315 ASP A N 1
ATOM 1017 C CA . ASP A 1 130 ? 6.811 -3.993 36.729 1.00 41.79 315 ASP A CA 1
ATOM 1018 C C . ASP A 1 130 ? 5.424 -4.318 36.151 1.00 40.69 315 ASP A C 1
ATOM 1019 O O . ASP A 1 130 ? 5.291 -5.191 35.286 1.00 39.32 315 ASP A O 1
ATOM 1024 N N . GLN A 1 131 ? 4.397 -3.613 36.628 1.00 34.17 316 GLN A N 1
ATOM 1025 C CA . GLN A 1 131 ? 3.055 -3.772 36.077 1.00 35.52 316 GLN A CA 1
ATOM 1026 C C . GLN A 1 131 ? 3.043 -3.483 34.578 1.00 39.57 316 GLN A C 1
ATOM 1027 O O . GLN A 1 131 ? 2.382 -4.182 33.813 1.00 38.65 316 GLN A O 1
ATOM 1033 N N . VAL A 1 132 ? 3.784 -2.458 34.152 1.00 39.25 317 VAL A N 1
ATOM 1034 C CA . VAL A 1 132 ? 3.834 -2.110 32.737 1.00 35.47 317 VAL A CA 1
ATOM 1035 C C . VAL A 1 132 ? 4.297 -3.293 31.886 1.00 34.58 317 VAL A C 1
ATOM 1036 O O . VAL A 1 132 ? 3.738 -3.545 30.823 1.00 34.56 317 VAL A O 1
ATOM 1040 N N . PHE A 1 133 ? 5.332 -3.999 32.345 1.00 37.09 318 PHE A N 1
ATOM 1041 C CA . PHE A 1 133 ? 5.941 -5.061 31.543 1.00 30.33 318 PHE A CA 1
ATOM 1042 C C . PHE A 1 133 ? 5.521 -6.481 31.936 1.00 38.33 318 PHE A C 1
ATOM 1043 O O . PHE A 1 133 ? 6.086 -7.446 31.419 1.00 33.14 318 PHE A O 1
ATOM 1051 N N . ALA A 1 134 ? 4.557 -6.606 32.848 1.00 37.73 319 ALA A N 1
ATOM 1052 C CA . ALA A 1 134 ? 4.088 -7.927 33.295 1.00 46.67 319 ALA A CA 1
ATOM 1053 C C . ALA A 1 134 ? 3.672 -8.818 32.117 1.00 38.10 319 ALA A C 1
ATOM 1054 O O . ALA A 1 134 ? 4.151 -9.943 31.975 1.00 37.70 319 ALA A O 1
ATOM 1056 N N . LYS A 1 135 ? 2.801 -8.300 31.261 1.00 36.30 320 LYS A N 1
ATOM 1057 C CA . LYS A 1 135 ? 2.383 -9.038 30.075 1.00 40.06 320 LYS A CA 1
ATOM 1058 C C . LYS A 1 135 ? 3.551 -9.392 29.154 1.00 39.15 320 LYS A C 1
ATOM 1059 O O . LYS A 1 135 ? 3.575 -10.476 28.585 1.00 39.13 320 LYS A O 1
ATOM 1065 N N . MET A 1 136 ? 4.519 -8.489 28.999 1.00 44.42 321 MET A N 1
ATOM 1066 C CA . MET A 1 136 ? 5.659 -8.754 28.106 1.00 37.09 321 MET A CA 1
ATOM 1067 C C . MET A 1 136 ? 6.566 -9.873 28.629 1.00 39.31 321 MET A C 1
ATOM 1068 O O . MET A 1 136 ? 7.068 -10.695 27.858 1.00 34.92 321 MET A O 1
ATOM 1073 N N . ARG A 1 137 ? 6.764 -9.905 29.944 1.00 40.89 322 ARG A N 1
ATOM 1074 C CA . ARG A 1 137 ? 7.542 -10.968 30.581 1.00 34.90 322 ARG A CA 1
ATOM 1075 C C . ARG A 1 137 ? 6.839 -12.326 30.484 1.00 45.72 322 ARG A C 1
ATOM 1076 O O . ARG A 1 137 ? 7.458 -13.336 30.151 1.00 45.33 322 ARG A O 1
ATOM 1084 N N . LYS A 1 138 ? 5.540 -12.335 30.778 1.00 42.00 323 LYS A N 1
ATOM 1085 C CA . LYS A 1 138 ? 4.740 -13.553 30.720 1.00 47.85 323 LYS A CA 1
ATOM 1086 C C . LYS A 1 138 ? 4.784 -14.177 29.325 1.00 46.45 323 LYS A C 1
ATOM 1087 O O . LYS A 1 138 ? 4.838 -15.398 29.181 1.00 48.86 323 LYS A O 1
ATOM 1093 N N . GLU A 1 139 ? 4.782 -13.336 28.298 1.00 43.46 324 GLU A N 1
ATOM 1094 C CA . GLU A 1 139 ? 4.816 -13.827 26.925 1.00 47.84 324 GLU A CA 1
ATOM 1095 C C . GLU A 1 139 ? 6.079 -14.612 26.598 1.00 51.30 324 GLU A C 1
ATOM 1096 O O . GLU A 1 139 ? 6.014 -15.634 25.916 1.00 50.40 324 GLU A O 1
ATOM 1102 N N . GLY A 1 140 ? 7.223 -14.130 27.076 1.00 51.69 325 GLY A N 1
ATOM 1103 C CA . GLY A 1 140 ? 8.487 -14.815 26.866 1.00 47.68 325 GLY A CA 1
ATOM 1104 C C . GLY A 1 140 ? 9.015 -14.737 25.444 1.00 51.89 325 GLY A C 1
ATOM 1105 O O . GLY A 1 140 ? 9.914 -15.487 25.075 1.00 60.96 325 GLY A O 1
ATOM 1106 N N . LYS A 1 141 ? 8.460 -13.833 24.644 1.00 53.80 326 LYS A N 1
ATOM 1107 C CA . LYS A 1 141 ? 8.919 -13.640 23.269 1.00 60.28 326 LYS A CA 1
ATOM 1108 C C . LYS A 1 141 ? 10.269 -12.910 23.177 1.00 64.89 326 LYS A C 1
ATOM 1109 O O . LYS A 1 141 ? 11.175 -13.359 22.477 1.00 66.56 326 LYS A O 1
ATOM 1115 N N . LYS A 1 142 ? 10.399 -11.783 23.870 1.00 56.03 327 LYS A N 1
ATOM 1116 C CA . LYS A 1 142 ? 11.652 -11.030 23.847 1.00 59.90 327 LYS A CA 1
ATOM 1117 C C . LYS A 1 142 ? 12.641 -11.510 24.902 1.00 49.69 327 LYS A C 1
ATOM 1118 O O . LYS A 1 142 ? 12.262 -11.748 26.043 1.00 50.17 327 LYS A O 1
ATOM 1124 N N . PRO A 1 143 ? 13.919 -11.634 24.519 1.00 52.12 328 PRO A N 1
ATOM 1125 C CA . PRO A 1 143 ? 14.996 -12.085 25.414 1.00 52.02 328 PRO A CA 1
ATOM 1126 C C . PRO A 1 143 ? 14.970 -11.346 26.750 1.00 50.91 328 PRO A C 1
ATOM 1127 O O . PRO A 1 143 ? 14.615 -10.166 26.787 1.00 50.06 328 PRO A O 1
ATOM 1131 N N . MET A 1 144 ? 15.343 -12.032 27.826 1.00 45.62 329 MET A N 1
ATOM 1132 C CA . MET A 1 144 ? 15.237 -11.463 29.166 1.00 48.52 329 MET A CA 1
ATOM 1133 C C . MET A 1 144 ? 16.055 -10.188 29.370 1.00 46.54 329 MET A C 1
ATOM 1134 O O . MET A 1 144 ? 15.566 -9.234 29.973 1.00 41.40 329 MET A O 1
ATOM 1139 N N . ASN A 1 145 ? 17.296 -10.180 28.889 1.00 45.54 330 ASN A N 1
ATOM 1140 C CA . ASN A 1 145 ? 18.160 -9.010 29.051 1.00 47.05 330 ASN A CA 1
ATOM 1141 C C . ASN A 1 145 ? 17.581 -7.785 28.347 1.00 45.87 330 ASN A C 1
ATOM 1142 O O . ASN A 1 145 ? 17.610 -6.673 28.887 1.00 49.07 330 ASN A O 1
ATOM 1147 N N . GLU A 1 146 ? 17.029 -7.991 27.154 1.00 42.47 331 GLU A N 1
ATOM 1148 C CA . GLU A 1 146 ? 16.391 -6.903 26.422 1.00 44.34 331 GLU A CA 1
ATOM 1149 C C . GLU A 1 146 ? 15.196 -6.359 27.183 1.00 42.11 331 GLU A C 1
ATOM 1150 O O . GLU A 1 146 ? 14.957 -5.153 27.210 1.00 42.16 331 GLU A O 1
ATOM 1156 N N . ILE A 1 147 ? 14.450 -7.249 27.820 1.00 41.27 332 ILE A N 1
ATOM 1157 C CA . ILE A 1 147 ? 13.349 -6.813 28.657 1.00 41.64 332 ILE A CA 1
ATOM 1158 C C . ILE A 1 147 ? 13.851 -6.019 29.865 1.00 37.78 332 ILE A C 1
ATOM 1159 O O . ILE A 1 147 ? 13.268 -5.000 30.214 1.00 37.14 332 ILE A O 1
ATOM 1164 N N . GLU A 1 148 ? 14.917 -6.493 30.508 1.00 36.73 333 GLU A N 1
ATOM 1165 C CA . GLU A 1 148 ? 15.466 -5.815 31.690 1.00 43.66 333 GLU A CA 1
ATOM 1166 C C . GLU A 1 148 ? 15.956 -4.400 31.351 1.00 38.90 333 GLU A C 1
ATOM 1167 O O . GLU A 1 148 ? 15.820 -3.462 32.144 1.00 33.42 333 GLU A O 1
ATOM 1173 N N . ASN A 1 149 ? 16.547 -4.272 30.170 1.00 35.36 334 ASN A N 1
ATOM 1174 C CA . ASN A 1 149 ? 17.018 -2.991 29.686 1.00 37.59 334 ASN A CA 1
ATOM 1175 C C . ASN A 1 149 ? 15.873 -2.041 29.318 1.00 39.42 334 ASN A C 1
ATOM 1176 O O . ASN A 1 149 ? 15.973 -0.828 29.520 1.00 39.03 334 ASN A O 1
ATOM 1181 N N . LEU A 1 150 ? 14.769 -2.594 28.816 1.00 39.16 335 LEU A N 1
ATOM 1182 C CA . LEU A 1 150 ? 13.580 -1.787 28.564 1.00 35.75 335 LEU A CA 1
ATOM 1183 C C . LEU A 1 150 ? 12.969 -1.305 29.878 1.00 32.19 335 LEU A C 1
ATOM 1184 O O . LEU A 1 150 ? 12.585 -0.143 30.003 1.00 34.70 335 LEU A O 1
ATOM 1189 N N . GLU A 1 151 ? 12.898 -2.194 30.866 1.00 30.33 336 GLU A N 1
ATOM 1190 C CA . GLU A 1 151 ? 12.361 -1.837 32.173 1.00 31.29 336 GLU A CA 1
ATOM 1191 C C . GLU A 1 151 ? 13.197 -0.747 32.831 1.00 30.03 336 GLU A C 1
ATOM 1192 O O . GLU A 1 151 ? 12.656 0.200 33.410 1.00 35.08 336 GLU A O 1
ATOM 1198 N N . ALA A 1 152 ? 14.513 -0.891 32.744 1.00 31.23 337 ALA A N 1
ATOM 1199 C CA . ALA A 1 152 ? 15.418 0.122 33.269 1.00 32.28 337 ALA A CA 1
ATOM 1200 C C . ALA A 1 152 ? 15.150 1.500 32.628 1.00 28.66 337 ALA A C 1
ATOM 1201 O O . ALA A 1 152 ? 15.111 2.506 33.322 1.00 35.03 337 ALA A O 1
ATOM 1203 N N . LEU A 1 153 ? 14.954 1.532 31.314 1.00 28.31 338 LEU A N 1
ATOM 1204 C CA . LEU A 1 153 ? 14.574 2.760 30.604 1.00 33.19 338 LEU A CA 1
ATOM 1205 C C . LEU A 1 153 ? 13.253 3.362 31.108 1.00 35.87 338 LEU A C 1
ATOM 1206 O O . LEU A 1 153 ? 13.163 4.563 31.385 1.00 27.60 338 LEU A O 1
ATOM 1211 N N . ALA A 1 154 ? 12.222 2.528 31.226 1.00 32.50 339 ALA A N 1
ATOM 1212 C CA . ALA A 1 154 ? 10.936 3.002 31.718 1.00 27.93 339 ALA A CA 1
ATOM 1213 C C . ALA A 1 154 ? 11.058 3.534 33.140 1.00 30.03 339 ALA A C 1
ATOM 1214 O O . ALA A 1 154 ? 10.451 4.544 33.477 1.00 29.98 339 ALA A O 1
ATOM 1216 N N . SER A 1 155 ? 11.830 2.857 33.982 1.00 27.50 340 SER A N 1
ATOM 1217 C CA . SER A 1 155 ? 12.008 3.336 35.349 1.00 33.62 340 SER A CA 1
ATOM 1218 C C . SER A 1 155 ? 12.704 4.698 35.357 1.00 30.31 340 SER A C 1
ATOM 1219 O O . SER A 1 155 ? 12.364 5.574 36.149 1.00 32.30 340 SER A O 1
ATOM 1222 N N . GLU A 1 156 ? 13.688 4.860 34.479 1.00 30.67 341 GLU A N 1
ATOM 1223 C CA . GLU A 1 156 ? 14.447 6.111 34.403 1.00 31.58 341 GLU A CA 1
ATOM 1224 C C . GLU A 1 156 ? 13.531 7.229 33.934 1.00 34.57 341 GLU A C 1
ATOM 1225 O O . GLU A 1 156 ? 13.548 8.333 34.473 1.00 31.61 341 GLU A O 1
ATOM 1231 N N . ILE A 1 157 ? 12.710 6.930 32.936 1.00 31.18 342 ILE A N 1
ATOM 1232 C CA . ILE A 1 157 ? 11.799 7.934 32.411 1.00 29.22 342 ILE A CA 1
ATOM 1233 C C . ILE A 1 157 ? 10.761 8.281 33.460 1.00 32.92 342 ILE A C 1
ATOM 1234 O O . ILE A 1 157 ? 10.519 9.455 33.747 1.00 30.06 342 ILE A O 1
ATOM 1239 N N . GLN A 1 158 ? 10.159 7.265 34.064 1.00 29.63 343 GLN A N 1
ATOM 1240 C CA . GLN A 1 158 ? 9.141 7.537 35.078 1.00 29.63 343 GLN A CA 1
ATOM 1241 C C . GLN A 1 158 ? 9.719 8.350 36.225 1.00 28.91 343 GLN A C 1
ATOM 1242 O O . GLN A 1 158 ? 9.069 9.247 36.744 1.00 27.02 343 GLN A O 1
ATOM 1248 N N . TYR A 1 159 ? 10.944 8.014 36.620 1.00 34.30 344 TYR A N 1
ATOM 1249 C CA . TYR A 1 159 ? 11.635 8.751 37.671 1.00 36.45 344 TYR A CA 1
ATOM 1250 C C . TYR A 1 159 ? 11.794 10.251 37.343 1.00 34.25 344 TYR A C 1
ATOM 1251 O O . TYR A 1 159 ? 11.434 11.107 38.141 1.00 32.25 344 TYR A O 1
ATOM 1260 N N . VAL A 1 160 ? 12.305 10.565 36.160 1.00 32.14 345 VAL A N 1
ATOM 1261 C CA . VAL A 1 160 ? 12.502 11.960 35.781 1.00 33.21 345 VAL A CA 1
ATOM 1262 C C . VAL A 1 160 ? 11.177 12.719 35.663 1.00 35.79 345 VAL A C 1
ATOM 1263 O O . VAL A 1 160 ? 11.041 13.847 36.140 1.00 36.18 345 VAL A O 1
ATOM 1267 N N . MET A 1 161 ? 10.190 12.082 35.044 1.00 33.15 346 MET A N 1
ATOM 1268 C CA . MET A 1 161 ? 8.860 12.659 34.938 1.00 32.90 346 MET A CA 1
ATOM 1269 C C . MET A 1 161 ? 8.342 13.073 36.318 1.00 34.89 346 MET A C 1
ATOM 1270 O O . MET A 1 161 ? 7.782 14.162 36.487 1.00 35.55 346 MET A O 1
ATOM 1275 N N . LEU A 1 162 ? 8.511 12.199 37.308 1.00 32.90 347 LEU A N 1
ATOM 1276 C CA . LEU A 1 162 ? 8.041 12.516 38.652 1.00 34.17 347 LEU A CA 1
ATOM 1277 C C . LEU A 1 162 ? 8.999 13.469 39.374 1.00 39.07 347 LEU A C 1
ATOM 1278 O O . LEU A 1 162 ? 8.564 14.449 39.970 1.00 36.44 347 LEU A O 1
ATOM 1283 N N . LYS A 1 163 ? 10.297 13.187 39.300 1.00 34.95 348 LYS A N 1
ATOM 1284 C CA . LYS A 1 163 ? 11.306 14.024 39.960 1.00 39.99 348 LYS A CA 1
ATOM 1285 C C . LYS A 1 163 ? 11.342 15.473 39.453 1.00 41.68 348 LYS A C 1
ATOM 1286 O O . LYS A 1 163 ? 11.322 16.416 40.246 1.00 43.94 348 LYS A O 1
ATOM 1292 N N . LYS A 1 164 ? 11.396 15.647 38.137 1.00 38.65 349 LYS A N 1
ATOM 1293 C CA . LYS A 1 164 ? 11.412 16.986 37.541 1.00 39.25 349 LYS A CA 1
ATOM 1294 C C . LYS A 1 164 ? 10.025 17.598 37.361 1.00 39.19 349 LYS A C 1
ATOM 1295 O O . LYS A 1 164 ? 9.901 18.711 36.865 1.00 41.98 349 LYS A O 1
ATOM 1301 N N . LYS A 1 165 ? 8.990 16.870 37.776 1.00 38.27 350 LYS A N 1
ATOM 1302 C CA . LYS A 1 165 ? 7.598 17.312 37.662 1.00 34.16 350 LYS A CA 1
ATOM 1303 C C . LYS A 1 165 ? 7.190 17.732 36.248 1.00 34.85 350 LYS A C 1
ATOM 1304 O O . LYS A 1 165 ? 6.487 18.728 36.054 1.00 33.16 350 LYS A O 1
ATOM 1310 N N . LEU A 1 166 ? 7.621 16.961 35.264 1.00 32.94 351 LEU A N 1
ATOM 1311 C CA . LEU A 1 166 ? 7.246 17.203 33.879 1.00 33.42 351 LEU A CA 1
ATOM 1312 C C . LEU A 1 166 ? 5.731 17.126 33.628 1.00 35.53 351 LEU A C 1
ATOM 1313 O O . LEU A 1 166 ? 4.986 16.445 34.347 1.00 34.80 351 LEU A O 1
ATOM 1318 N N . ARG A 1 167 ? 5.289 17.830 32.588 1.00 31.10 352 ARG A N 1
ATOM 1319 C CA . ARG A 1 167 ? 3.906 17.767 32.123 1.00 29.19 352 ARG A CA 1
ATOM 1320 C C . ARG A 1 167 ? 3.895 18.108 30.635 1.00 27.51 352 ARG A C 1
ATOM 1321 O O . ARG A 1 167 ? 4.909 18.571 30.108 1.00 27.32 352 ARG A O 1
ATOM 1329 N N . PRO A 1 168 ? 2.760 17.876 29.946 1.00 27.78 353 PRO A N 1
ATOM 1330 C CA . PRO A 1 168 ? 2.686 18.239 28.526 1.00 25.52 353 PRO A CA 1
ATOM 1331 C C . PRO A 1 168 ? 2.938 19.726 28.335 1.00 28.14 353 PRO A C 1
ATOM 1332 O O . PRO A 1 168 ? 2.359 20.545 29.052 1.00 25.96 353 PRO A O 1
ATOM 1336 N N . VAL A 1 169 ? 3.767 20.079 27.360 1.00 23.97 354 VAL A N 1
ATOM 1337 C CA . VAL A 1 169 ? 4.089 21.483 27.124 1.00 22.96 354 VAL A CA 1
ATOM 1338 C C . VAL A 1 169 ? 3.823 21.913 25.687 1.00 23.29 354 VAL A C 1
ATOM 1339 O O . VAL A 1 169 ? 3.134 22.900 25.454 1.00 25.37 354 VAL A O 1
ATOM 1343 N N . VAL A 1 170 ? 4.344 21.161 24.724 1.00 25.83 355 VAL A N 1
ATOM 1344 C CA . VAL A 1 170 ? 4.069 21.456 23.326 1.00 23.94 355 VAL A CA 1
ATOM 1345 C C . VAL A 1 170 ? 3.856 20.182 22.491 1.00 27.92 355 VAL A C 1
ATOM 1346 O O . VAL A 1 170 ? 4.487 19.138 22.719 1.00 24.69 355 VAL A O 1
ATOM 1350 N N . ARG A 1 171 ? 2.955 20.275 21.520 1.00 23.03 356 ARG A N 1
ATOM 1351 C CA . ARG A 1 171 ? 2.740 19.177 20.587 1.00 25.60 356 ARG A CA 1
ATOM 1352 C C . ARG A 1 171 ? 3.370 19.530 19.239 1.00 26.02 356 ARG A C 1
ATOM 1353 O O . ARG A 1 171 ? 3.226 20.650 18.758 1.00 27.39 356 ARG A O 1
ATOM 1361 N N . SER A 1 172 ? 4.075 18.590 18.624 1.00 25.56 357 SER A N 1
ATOM 1362 C CA . SER A 1 172 ? 4.432 18.781 17.216 1.00 27.06 357 SER A CA 1
ATOM 1363 C C . SER A 1 172 ? 3.551 17.853 16.371 1.00 29.35 357 SER A C 1
ATOM 1364 O O . SER A 1 172 ? 3.251 16.736 16.774 1.00 27.10 357 SER A O 1
ATOM 1367 N N . PHE A 1 173 ? 3.093 18.346 15.231 1.00 28.77 358 PHE A N 1
ATOM 1368 C CA . PHE A 1 173 ? 2.391 17.496 14.284 1.00 29.95 358 PHE A CA 1
ATOM 1369 C C . PHE A 1 173 ? 2.967 17.704 12.912 1.00 28.80 358 PHE A C 1
ATOM 1370 O O . PHE A 1 173 ? 3.327 18.812 12.549 1.00 29.40 358 PHE A O 1
ATOM 1378 N N . TYR A 1 174 ? 3.054 16.627 12.147 1.00 32.86 359 TYR A N 1
ATOM 1379 C CA . TYR A 1 174 ? 3.460 16.735 10.757 1.00 31.57 359 TYR A CA 1
ATOM 1380 C C . TYR A 1 174 ? 3.123 15.457 10.002 1.00 32.35 359 TYR A C 1
ATOM 1381 O O . TYR A 1 174 ? 2.858 14.419 10.601 1.00 30.41 359 TYR A O 1
ATOM 1390 N N . ASN A 1 175 ? 3.082 15.568 8.684 1.00 33.86 360 ASN A N 1
ATOM 1391 C CA . ASN A 1 175 ? 3.026 14.404 7.824 1.00 35.32 360 ASN A CA 1
ATOM 1392 C C . ASN A 1 175 ? 4.422 14.133 7.348 1.00 31.81 360 ASN A C 1
ATOM 1393 O O . ASN A 1 175 ? 5.127 15.041 6.910 1.00 36.05 360 ASN A O 1
ATOM 1398 N N . ARG A 1 176 ? 4.839 12.884 7.452 1.00 31.29 361 ARG A N 1
ATOM 1399 C CA . ARG A 1 176 ? 6.191 12.526 7.085 1.00 36.38 361 ARG A CA 1
ATOM 1400 C C . ARG A 1 176 ? 6.190 11.549 5.930 1.00 36.93 361 ARG A C 1
ATOM 1401 O O . ARG A 1 176 ? 5.455 10.568 5.956 1.00 35.70 361 ARG A O 1
ATOM 1409 N N . THR A 1 177 ? 7.000 11.834 4.912 1.00 34.75 362 THR A N 1
ATOM 1410 C CA . THR A 1 177 ? 7.266 10.853 3.865 1.00 42.36 362 THR A CA 1
ATOM 1411 C C . THR A 1 177 ? 8.664 10.293 4.085 1.00 34.45 362 THR A C 1
ATOM 1412 O O . THR A 1 177 ? 9.615 11.050 4.268 1.00 40.19 362 THR A O 1
ATOM 1416 N N . ALA A 1 178 ? 8.783 8.969 4.094 1.00 37.64 363 ALA A N 1
ATOM 1417 C CA . ALA A 1 178 ? 10.075 8.326 4.297 1.00 43.31 363 ALA A CA 1
ATOM 1418 C C . ALA A 1 178 ? 10.595 7.703 3.011 1.00 40.23 363 ALA A C 1
ATOM 1419 O O . ALA A 1 178 ? 10.034 6.722 2.513 1.00 36.91 363 ALA A O 1
ATOM 1421 N N . PHE A 1 179 ? 11.672 8.277 2.486 1.00 38.82 364 PHE A N 1
ATOM 1422 C CA . PHE A 1 179 ? 12.353 7.738 1.316 1.00 40.04 364 PHE A CA 1
ATOM 1423 C C . PHE A 1 179 ? 13.517 6.873 1.765 1.00 48.37 364 PHE A C 1
ATOM 1424 O O . PHE A 1 179 ? 14.439 7.355 2.433 1.00 45.19 364 PHE A O 1
ATOM 1432 N N . GLN A 1 180 ? 13.492 5.608 1.369 1.00 47.05 365 GLN A N 1
ATOM 1433 C CA . GLN A 1 180 ? 14.388 4.634 1.969 1.00 60.39 365 GLN A CA 1
ATOM 1434 C C . GLN A 1 180 ? 14.344 3.322 1.200 1.00 62.80 365 GLN A C 1
ATOM 1435 O O . GLN A 1 180 ? 13.270 2.750 1.002 1.00 58.06 365 GLN A O 1
ATOM 1441 N N . LEU A 1 181 ? 15.505 2.849 0.757 1.00 60.63 366 LEU A N 1
ATOM 1442 C CA . LEU A 1 181 ? 15.597 1.521 0.160 1.00 63.09 366 LEU A CA 1
ATOM 1443 C C . LEU A 1 181 ? 15.928 0.519 1.258 1.00 70.91 366 LEU A C 1
ATOM 1444 O O . LEU A 1 181 ? 17.076 0.437 1.698 1.00 75.12 366 LEU A O 1
ATOM 1446 N N . PRO A 1 182 ? 14.920 -0.244 1.710 1.00 67.02 367 PRO A N 1
ATOM 1447 C CA . PRO A 1 182 ? 15.079 -1.177 2.833 1.00 73.49 367 PRO A CA 1
ATOM 1448 C C . PRO A 1 182 ? 16.273 -2.101 2.627 1.00 77.36 367 PRO A C 1
ATOM 1449 O O . PRO A 1 182 ? 16.553 -2.501 1.496 1.00 77.55 367 PRO A O 1
ATOM 1453 N N . GLY A 1 183 ? 16.972 -2.427 3.709 1.00 79.58 368 GLY A N 1
ATOM 1454 C CA . GLY A 1 183 ? 18.163 -3.252 3.616 1.00 80.76 368 GLY A CA 1
ATOM 1455 C C . GLY A 1 183 ? 19.336 -2.458 3.079 1.00 79.20 368 GLY A C 1
ATOM 1456 O O . GLY A 1 183 ? 20.375 -3.019 2.728 1.00 82.86 368 GLY A O 1
ATOM 1457 N N . ASP A 1 184 ? 19.158 -1.142 3.009 1.00 77.15 369 ASP A N 1
ATOM 1458 C CA . ASP A 1 184 ? 20.219 -0.229 2.602 1.00 76.02 369 ASP A CA 1
ATOM 1459 C C . ASP A 1 184 ? 20.031 1.110 3.311 1.00 81.29 369 ASP A C 1
ATOM 1460 O O . ASP A 1 184 ? 19.325 1.991 2.819 1.00 76.95 369 ASP A O 1
ATOM 1465 N N . ALA A 1 185 ? 20.663 1.253 4.472 1.00 81.39 370 ALA A N 1
ATOM 1466 C CA . ALA A 1 185 ? 20.517 2.462 5.276 1.00 78.93 370 ALA A CA 1
ATOM 1467 C C . ALA A 1 185 ? 21.645 3.461 5.027 1.00 73.77 370 ALA A C 1
ATOM 1468 O O . ALA A 1 185 ? 21.818 4.414 5.785 1.00 70.07 370 ALA A O 1
ATOM 1470 N N . ARG A 1 186 ? 22.408 3.238 3.963 1.00 71.87 371 ARG A N 1
ATOM 1471 C CA . ARG A 1 186 ? 23.468 4.165 3.586 1.00 74.66 371 ARG A CA 1
ATOM 1472 C C . ARG A 1 186 ? 22.895 5.569 3.410 1.00 73.38 371 ARG A C 1
ATOM 1473 O O . ARG A 1 186 ? 23.578 6.570 3.635 1.00 70.54 371 ARG A O 1
ATOM 1475 N N . VAL A 1 187 ? 21.631 5.631 3.009 1.00 71.32 372 VAL A N 1
ATOM 1476 C CA . VAL A 1 187 ? 20.956 6.904 2.807 1.00 64.24 372 VAL A CA 1
ATOM 1477 C C . VAL A 1 187 ? 19.480 6.793 3.184 1.00 63.16 372 VAL A C 1
ATOM 1478 O O . VAL A 1 187 ? 18.768 5.901 2.708 1.00 65.62 372 VAL A O 1
ATOM 1482 N N . ARG A 1 188 ? 19.037 7.689 4.062 1.00 51.25 373 ARG A N 1
ATOM 1483 C CA . ARG A 1 188 ? 17.635 7.760 4.464 1.00 54.41 373 ARG A CA 1
ATOM 1484 C C . ARG A 1 188 ? 17.179 9.215 4.533 1.00 46.89 373 ARG A C 1
ATOM 1485 O O . ARG A 1 188 ? 17.829 10.057 5.159 1.00 46.17 373 ARG A O 1
ATOM 1493 N N . ILE A 1 189 ? 16.067 9.507 3.868 1.00 40.02 374 ILE A N 1
ATOM 1494 C CA . ILE A 1 189 ? 15.567 10.870 3.774 1.00 43.18 374 ILE A CA 1
ATOM 1495 C C . ILE A 1 189 ? 14.124 10.959 4.215 1.00 43.43 374 ILE A C 1
ATOM 1496 O O . ILE A 1 189 ? 13.299 10.114 3.853 1.00 40.97 374 ILE A O 1
ATOM 1501 N N . SER A 1 190 ? 13.817 11.978 5.008 1.00 39.29 375 SER A N 1
ATOM 1502 C CA . SER A 1 190 ? 12.435 12.205 5.429 1.00 45.92 375 SER A CA 1
ATOM 1503 C C . SER A 1 190 ? 12.032 13.636 5.113 1.00 38.95 375 SER A C 1
ATOM 1504 O O . SER A 1 190 ? 12.810 14.567 5.316 1.00 41.88 375 SER A O 1
ATOM 1507 N N . LEU A 1 191 ? 10.825 13.793 4.585 1.00 37.03 376 LEU A N 1
ATOM 1508 C CA . LEU A 1 191 ? 10.274 15.104 4.315 1.00 36.38 376 LEU A CA 1
ATOM 1509 C C . LEU A 1 191 ? 9.054 15.305 5.198 1.00 33.65 376 LEU A C 1
ATOM 1510 O O . LEU A 1 191 ? 8.144 14.491 5.207 1.00 36.65 376 LEU A O 1
ATOM 1515 N N . ASP A 1 192 ? 9.046 16.393 5.952 1.00 37.62 377 ASP A N 1
ATOM 1516 C CA . ASP A 1 192 ? 7.956 16.662 6.871 1.00 33.21 377 ASP A CA 1
ATOM 1517 C C . ASP A 1 192 ? 7.206 17.898 6.413 1.00 34.30 377 ASP A C 1
ATOM 1518 O O . ASP A 1 192 ? 7.800 18.959 6.220 1.00 39.94 377 ASP A O 1
ATOM 1523 N N . THR A 1 193 ? 5.903 17.739 6.220 1.00 35.61 378 THR A N 1
ATOM 1524 C CA . THR A 1 193 ? 5.027 18.809 5.750 1.00 40.61 378 THR A CA 1
ATOM 1525 C C . THR A 1 193 ? 3.887 18.989 6.746 1.00 37.73 378 THR A C 1
ATOM 1526 O O . THR A 1 193 ? 3.698 18.154 7.629 1.00 33.74 378 THR A O 1
ATOM 1530 N N . GLU A 1 194 ? 3.126 20.071 6.598 1.00 37.94 379 GLU A N 1
ATOM 1531 C CA . GLU A 1 194 ? 2.044 20.379 7.529 1.00 33.74 379 GLU A CA 1
ATOM 1532 C C . GLU A 1 194 ? 2.554 20.537 8.972 1.00 37.76 379 GLU A C 1
ATOM 1533 O O . GLU A 1 194 ? 1.785 20.441 9.935 1.00 34.72 379 GLU A O 1
ATOM 1539 N N . LEU A 1 195 ? 3.849 20.809 9.106 1.00 37.15 380 LEU A N 1
ATOM 1540 C CA . LEU A 1 195 ? 4.478 20.934 10.414 1.00 34.78 380 LEU A CA 1
ATOM 1541 C C . LEU A 1 195 ? 3.768 21.971 11.267 1.00 34.05 380 LEU A C 1
ATOM 1542 O O . LEU A 1 195 ? 3.672 23.138 10.898 1.00 33.27 380 LEU A O 1
ATOM 1547 N N . THR A 1 196 ? 3.312 21.547 12.434 1.00 29.71 381 THR A N 1
ATOM 1548 C CA . THR A 1 196 ? 2.562 22.432 13.297 1.00 32.47 381 THR A CA 1
ATOM 1549 C C . THR A 1 196 ? 2.999 22.215 14.740 1.00 28.96 381 THR A C 1
ATOM 1550 O O . THR A 1 196 ? 3.273 21.098 15.135 1.00 28.49 381 THR A O 1
ATOM 1554 N N . MET A 1 197 ? 3.064 23.286 15.519 1.00 28.48 382 MET A N 1
ATOM 1555 C CA . MET A 1 197 ? 3.294 23.164 16.946 1.00 25.15 382 MET A CA 1
ATOM 1556 C C . MET A 1 197 ? 2.099 23.723 17.695 1.00 23.96 382 MET A C 1
ATOM 1557 O O . MET A 1 197 ? 1.597 24.794 17.359 1.00 29.60 382 MET A O 1
ATOM 1562 N N . VAL A 1 198 ? 1.645 22.986 18.703 1.00 27.57 383 VAL A N 1
ATOM 1563 C CA . VAL A 1 198 ? 0.466 23.370 19.478 1.00 25.48 383 VAL A CA 1
ATOM 1564 C C . VAL A 1 198 ? 0.743 23.400 20.977 1.00 25.27 383 VAL A C 1
ATOM 1565 O O . VAL A 1 198 ? 1.417 22.510 21.510 1.00 23.67 383 VAL A O 1
ATOM 1569 N N . ARG A 1 199 ? 0.216 24.414 21.661 1.00 27.50 384 ARG A N 1
ATOM 1570 C CA . ARG A 1 199 ? 0.352 24.505 23.110 1.00 27.90 384 ARG A CA 1
ATOM 1571 C C . ARG A 1 199 ? -0.388 23.382 23.820 1.00 28.28 384 ARG A C 1
ATOM 1572 O O . ARG A 1 199 ? -1.535 23.075 23.487 1.00 23.93 384 ARG A O 1
ATOM 1580 N N . GLU A 1 200 ? 0.286 22.765 24.788 1.00 26.62 385 GLU A N 1
ATOM 1581 C CA . GLU A 1 200 ? -0.322 21.738 25.629 1.00 26.26 385 GLU A CA 1
ATOM 1582 C C . GLU A 1 200 ? -0.161 22.098 27.104 1.00 25.94 385 GLU A C 1
ATOM 1583 O O . GLU A 1 200 ? -0.613 21.364 27.976 1.00 30.48 385 GLU A O 1
ATOM 1589 N N . ASP A 1 201 ? 0.498 23.222 27.374 1.00 22.95 386 ASP A N 1
ATOM 1590 C CA . ASP A 1 201 ? 0.852 23.610 28.731 1.00 25.44 386 ASP A CA 1
ATOM 1591 C C . ASP A 1 201 ? -0.320 24.258 29.454 1.00 30.84 386 ASP A C 1
ATOM 1592 O O . ASP A 1 201 ? -1.322 24.594 28.841 1.00 32.81 386 ASP A O 1
ATOM 1597 N N . ASN A 1 202 ? -0.170 24.462 30.757 1.00 32.67 387 ASN A N 1
ATOM 1598 C CA . ASN A 1 202 ? -1.132 25.240 31.528 1.00 31.52 387 ASN A CA 1
ATOM 1599 C C . ASN A 1 202 ? -0.501 26.493 32.173 1.00 39.22 387 ASN A C 1
ATOM 1600 O O . ASN A 1 202 ? -0.896 26.904 33.268 1.00 36.28 387 ASN A O 1
ATOM 1605 N N . PHE A 1 203 ? 0.466 27.105 31.494 1.00 35.08 388 PHE A N 1
ATOM 1606 C CA . PHE A 1 203 ? 1.267 28.157 32.114 1.00 36.28 388 PHE A CA 1
ATOM 1607 C C . PHE A 1 203 ? 0.544 29.495 32.267 1.00 36.54 388 PHE A C 1
ATOM 1608 O O . PHE A 1 203 ? 0.938 30.341 33.074 1.00 48.03 388 PHE A O 1
ATOM 1616 N N . ASP A 1 204 ? -0.496 29.697 31.473 1.00 38.45 389 ASP A N 1
ATOM 1617 C CA . ASP A 1 204 ? -1.308 30.894 31.577 1.00 39.64 389 ASP A CA 1
ATOM 1618 C C . ASP A 1 204 ? -2.589 30.586 32.350 1.00 44.16 389 ASP A C 1
ATOM 1619 O O . ASP A 1 204 ? -3.555 31.338 32.277 1.00 42.20 389 ASP A O 1
ATOM 1624 N N . GLY A 1 205 ? -2.598 29.470 33.075 1.00 40.58 390 GLY A N 1
ATOM 1625 C CA . GLY A 1 205 ? -3.758 29.089 33.863 1.00 41.09 390 GLY A CA 1
ATOM 1626 C C . GLY A 1 205 ? -4.811 28.279 33.119 1.00 48.66 390 GLY A C 1
ATOM 1627 O O . GLY A 1 205 ? -5.700 27.689 33.743 1.00 46.36 390 GLY A O 1
ATOM 1628 N N . VAL A 1 206 ? -4.733 28.248 31.791 1.00 42.60 391 VAL A N 1
ATOM 1629 C CA . VAL A 1 206 ? -5.682 27.455 31.023 1.00 38.65 391 VAL A CA 1
ATOM 1630 C C . VAL A 1 206 ? -5.246 26.000 31.025 1.00 39.68 391 VAL A C 1
ATOM 1631 O O . VAL A 1 206 ? -4.174 25.670 30.520 1.00 36.03 391 VAL A O 1
ATOM 1635 N N . ASP A 1 207 ? -6.097 25.143 31.596 1.00 37.22 392 ASP A N 1
ATOM 1636 C CA . ASP A 1 207 ? -5.823 23.713 31.770 1.00 40.09 392 ASP A CA 1
ATOM 1637 C C . ASP A 1 207 ? -6.051 22.920 30.481 1.00 36.88 392 ASP A C 1
ATOM 1638 O O . ASP A 1 207 ? -6.994 22.124 30.377 1.00 35.03 392 ASP A O 1
ATOM 1643 N N . ARG A 1 208 ? -5.164 23.112 29.517 1.00 26.01 393 ARG A N 1
ATOM 1644 C CA . ARG A 1 208 ? -5.400 22.667 28.151 1.00 28.08 393 ARG A CA 1
ATOM 1645 C C . ARG A 1 208 ? -5.664 21.174 27.961 1.00 25.95 393 ARG A C 1
ATOM 1646 O O . ARG A 1 208 ? -6.420 20.803 27.073 1.00 29.83 393 ARG A O 1
ATOM 1654 N N . THR A 1 209 ? -5.033 20.322 28.758 1.00 26.20 394 THR A N 1
ATOM 1655 C CA . THR A 1 209 ? -5.203 18.886 28.571 1.00 29.61 394 THR A CA 1
ATOM 1656 C C . THR A 1 209 ? -6.219 18.331 29.566 1.00 33.89 394 THR A C 1
ATOM 1657 O O . THR A 1 209 ? -6.592 17.170 29.488 1.00 29.49 394 THR A O 1
ATOM 1661 N N . HIS A 1 210 ? -6.644 19.159 30.515 1.00 32.15 395 HIS A N 1
ATOM 1662 C CA . HIS A 1 210 ? -7.601 18.709 31.521 1.00 33.10 395 HIS A CA 1
ATOM 1663 C C . HIS A 1 210 ? -7.024 17.518 32.266 1.00 29.75 395 HIS A C 1
ATOM 1664 O O . HIS A 1 210 ? -7.731 16.582 32.631 1.00 26.81 395 HIS A O 1
ATOM 1671 N N . LYS A 1 211 ? -5.708 17.577 32.433 1.00 28.44 396 LYS A N 1
ATOM 1672 C CA . LYS A 1 211 ? -4.922 16.636 33.224 1.00 30.52 396 LYS A CA 1
ATOM 1673 C C . LYS A 1 211 ? -4.738 15.273 32.547 1.00 27.95 396 LYS A C 1
ATOM 1674 O O . LYS A 1 211 ? -4.239 14.331 33.146 1.00 30.77 396 LYS A O 1
ATOM 1680 N N . ASN A 1 212 ? -5.131 15.204 31.282 1.00 27.23 397 ASN A N 1
ATOM 1681 C CA . ASN A 1 212 ? -4.749 14.108 30.402 1.00 25.72 397 ASN A CA 1
ATOM 1682 C C . ASN A 1 212 ? -3.342 14.352 29.859 1.00 25.04 397 ASN A C 1
ATOM 1683 O O . ASN A 1 212 ? -2.824 15.452 29.978 1.00 24.13 397 ASN A O 1
ATOM 1688 N N . TRP A 1 213 ? -2.728 13.340 29.250 1.00 25.90 398 TRP A N 1
ATOM 1689 C CA . TRP A 1 213 ? -1.380 13.512 28.714 1.00 27.32 398 TRP A CA 1
ATOM 1690 C C . TRP A 1 213 ? -1.358 14.247 27.375 1.00 27.55 398 TRP A C 1
ATOM 1691 O O . TRP A 1 213 ? -0.296 14.674 26.932 1.00 25.05 398 TRP A O 1
ATOM 1702 N N . ARG A 1 214 ? -2.518 14.389 26.729 1.00 25.06 399 ARG A N 1
ATOM 1703 C CA . ARG A 1 214 ? -2.628 15.180 25.494 1.00 27.68 399 ARG A CA 1
ATOM 1704 C C . ARG A 1 214 ? -3.973 15.951 25.426 1.00 26.67 399 ARG A C 1
ATOM 1705 O O . ARG A 1 214 ? -4.950 15.518 26.017 1.00 23.88 399 ARG A O 1
ATOM 1713 N N . ARG A 1 215 ? -4.015 17.099 24.748 1.00 27.03 400 ARG A N 1
ATOM 1714 C CA . ARG A 1 215 ? -5.295 17.764 24.492 1.00 26.27 400 ARG A CA 1
ATOM 1715 C C . ARG A 1 215 ? -6.170 16.779 23.721 1.00 34.32 400 ARG A C 1
ATOM 1716 O O . ARG A 1 215 ? -5.649 15.933 22.983 1.00 29.61 400 ARG A O 1
ATOM 1724 N N . THR A 1 216 ? -7.490 16.898 23.880 1.00 35.60 401 THR A N 1
ATOM 1725 C CA . THR A 1 216 ? -8.426 16.012 23.200 1.00 36.78 401 THR A CA 1
ATOM 1726 C C . THR A 1 216 ? -9.395 16.792 22.326 1.00 41.96 401 THR A C 1
ATOM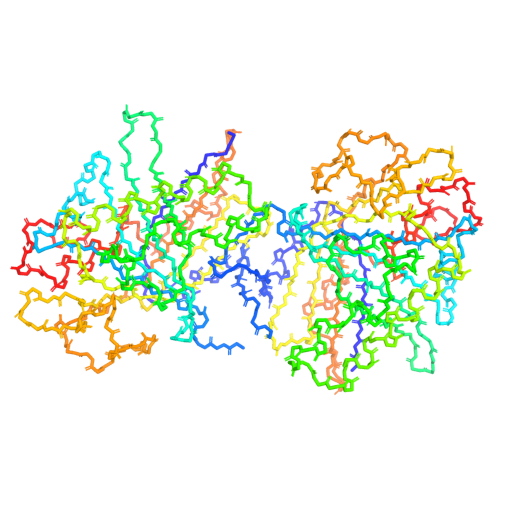 1727 O O . THR A 1 216 ? -10.358 16.232 21.802 1.00 38.72 401 THR A O 1
ATOM 1731 N N . ASP A 1 217 ? -9.139 18.086 22.170 1.00 36.31 402 ASP A N 1
ATOM 1732 C CA . ASP A 1 217 ? -10.020 18.933 21.374 1.00 34.81 402 ASP A CA 1
ATOM 1733 C C . ASP A 1 217 ? -9.501 19.071 19.952 1.00 35.86 402 ASP A C 1
ATOM 1734 O O . ASP A 1 217 ? -10.102 19.747 19.113 1.00 35.05 402 ASP A O 1
ATOM 1739 N N . ILE A 1 218 ? -8.368 18.428 19.695 1.00 29.61 403 ILE A N 1
ATOM 1740 C CA . ILE A 1 218 ? -7.861 18.261 18.350 1.00 31.61 403 ILE A CA 1
ATOM 1741 C C . ILE A 1 218 ? -7.488 16.799 18.194 1.00 32.91 403 ILE A C 1
ATOM 1742 O O . ILE A 1 218 ? -7.289 16.098 19.189 1.00 31.22 403 ILE A O 1
ATOM 1747 N N . GLY A 1 219 ? -7.398 16.344 16.946 1.00 38.94 404 GLY A N 1
ATOM 1748 C CA . GLY A 1 219 ? -6.932 15.001 16.628 1.00 33.44 404 GLY A CA 1
ATOM 1749 C C . GLY A 1 219 ? -5.745 15.088 15.690 1.00 35.72 404 GLY A C 1
ATOM 1750 O O . GLY A 1 219 ? -4.682 15.587 16.072 1.00 34.32 404 GLY A O 1
ATOM 1751 N N . VAL A 1 220 ? -5.909 14.612 14.460 1.00 35.19 405 VAL A N 1
ATOM 1752 C CA . VAL A 1 220 ? -4.873 14.809 13.443 1.00 34.06 405 VAL A CA 1
ATOM 1753 C C . VAL A 1 220 ? -5.455 15.638 12.311 1.00 37.84 405 VAL A C 1
ATOM 1754 O O . VAL A 1 220 ? -4.976 15.603 11.183 1.00 40.49 405 VAL A O 1
ATOM 1758 N N . ASP A 1 221 ? -6.482 16.409 12.650 1.00 36.72 406 ASP A N 1
ATOM 1759 C CA . ASP A 1 221 ? -7.249 17.158 11.665 1.00 38.05 406 ASP A CA 1
ATOM 1760 C C . ASP A 1 221 ? -6.615 18.505 11.329 1.00 38.33 406 ASP A C 1
ATOM 1761 O O . ASP A 1 221 ? -7.208 19.560 11.553 1.00 38.77 406 ASP A O 1
ATOM 1766 N N . TRP A 1 222 ? -5.402 18.457 10.793 1.00 37.74 407 TRP A N 1
ATOM 1767 C CA . TRP A 1 222 ? -4.742 19.650 10.278 1.00 41.88 407 TRP A CA 1
ATOM 1768 C C . TRP A 1 222 ? -5.731 20.310 9.314 1.00 42.79 407 TRP A C 1
ATOM 1769 O O . TRP A 1 222 ? -6.421 19.607 8.582 1.00 41.00 407 TRP A O 1
ATOM 1780 N N . PRO A 1 223 ? -5.780 21.656 9.275 1.00 43.66 408 PRO A N 1
ATOM 1781 C CA . PRO A 1 223 ? -4.867 22.621 9.895 1.00 38.84 408 PRO A CA 1
ATOM 1782 C C . PRO A 1 223 ? -5.319 23.081 11.275 1.00 34.64 408 PRO A C 1
ATOM 1783 O O . PRO A 1 223 ? -4.796 24.076 11.760 1.00 33.22 408 PRO A O 1
ATOM 1787 N N . PHE A 1 224 ? -6.283 22.391 11.873 1.00 32.74 409 PHE A N 1
ATOM 1788 C CA . PHE A 1 224 ? -6.667 22.653 13.255 1.00 37.89 409 PHE A CA 1
ATOM 1789 C C . PHE A 1 224 ? -7.317 24.016 13.436 1.00 41.62 409 PHE A C 1
ATOM 1790 O O . PHE A 1 224 ? -6.981 24.750 14.364 1.00 36.18 409 PHE A O 1
ATOM 1798 N N . LYS A 1 225 ? -8.252 24.362 12.561 1.00 35.56 410 LYS A N 1
ATOM 1799 C CA . LYS A 1 225 ? -8.870 25.680 12.634 1.00 38.07 410 LYS A CA 1
ATOM 1800 C C . LYS A 1 225 ? -9.594 25.957 13.960 1.00 36.07 410 LYS A C 1
ATOM 1801 O O . LYS A 1 225 ? -9.846 27.112 14.287 1.00 38.68 410 LYS A O 1
ATOM 1807 N N . GLN A 1 226 ? -9.910 24.919 14.733 1.00 35.15 411 GLN A N 1
ATOM 1808 C CA . GLN A 1 226 ? -10.618 25.131 16.002 1.00 37.81 411 GLN A CA 1
ATOM 1809 C C . GLN A 1 226 ? -9.750 25.704 17.128 1.00 39.89 411 GLN A C 1
ATOM 1810 O O . GLN A 1 226 ? -10.274 26.099 18.171 1.00 41.75 411 GLN A O 1
ATOM 1816 N N . LEU A 1 227 ? -8.436 25.742 16.922 1.00 38.14 412 LEU A N 1
ATOM 1817 C CA . LEU A 1 227 ? -7.510 26.284 17.926 1.00 38.03 412 LEU A CA 1
ATOM 1818 C C . LEU A 1 227 ? -7.462 27.795 17.936 1.00 37.11 412 LEU A C 1
ATOM 1819 O O . LEU A 1 227 ? -7.449 28.421 16.871 1.00 34.57 412 LEU A O 1
ATOM 1824 N N . ASP A 1 228 ? -7.400 28.372 19.138 1.00 38.48 413 ASP A N 1
ATOM 1825 C CA . ASP A 1 228 ? -7.073 29.792 19.305 1.00 38.88 413 ASP A CA 1
ATOM 1826 C C . ASP A 1 228 ? -5.762 30.093 18.593 1.00 34.57 413 ASP A C 1
ATOM 1827 O O . ASP A 1 228 ? -4.838 29.277 18.606 1.00 35.43 413 ASP A O 1
ATOM 1832 N N . ASP A 1 229 ? -5.670 31.272 17.991 1.00 37.35 414 ASP A N 1
ATOM 1833 C CA . ASP A 1 229 ? -4.463 31.703 17.287 1.00 38.20 414 ASP A CA 1
ATOM 1834 C C . ASP A 1 229 ? -3.192 31.548 18.136 1.00 36.17 414 ASP A C 1
ATOM 1835 O O . ASP A 1 229 ? -2.133 31.155 17.633 1.00 37.28 414 ASP A O 1
ATOM 1840 N N . LYS A 1 230 ? -3.302 31.858 19.423 1.00 32.11 415 LYS A N 1
ATOM 1841 C CA . LYS A 1 230 ? -2.146 31.839 20.317 1.00 35.28 415 LYS A CA 1
ATOM 1842 C C . LYS A 1 230 ? -1.670 30.427 20.662 1.00 31.89 415 LYS A C 1
ATOM 1843 O O . LYS A 1 230 ? -0.579 30.261 21.179 1.00 32.00 415 LYS A O 1
ATOM 1849 N N . ASP A 1 231 ? -2.494 29.415 20.402 1.00 30.02 416 ASP A N 1
ATOM 1850 C CA . ASP A 1 231 ? -2.135 28.047 20.776 1.00 32.29 416 ASP A CA 1
ATOM 1851 C C . ASP A 1 231 ? -1.469 27.269 19.648 1.00 33.77 416 ASP A C 1
ATOM 1852 O O . ASP A 1 231 ? -1.104 26.100 19.828 1.00 29.65 416 ASP A O 1
ATOM 1857 N N . ILE A 1 232 ? -1.302 27.904 18.494 1.00 29.66 417 ILE A N 1
ATOM 1858 C CA . ILE A 1 232 ? -0.788 27.184 17.343 1.00 25.14 417 ILE A CA 1
ATOM 1859 C C . ILE A 1 232 ? 0.195 27.988 16.519 1.00 29.52 417 ILE A C 1
ATOM 1860 O O . ILE A 1 232 ? 0.027 29.187 16.309 1.00 32.11 417 ILE A O 1
ATOM 1865 N N . CYS A 1 233 ? 1.249 27.306 16.081 1.00 30.13 418 CYS A N 1
ATOM 1866 C CA . CYS A 1 233 ? 2.207 27.846 15.138 1.00 31.11 418 CYS A CA 1
ATOM 1867 C C . CYS A 1 233 ? 2.149 26.927 13.931 1.00 35.34 418 CYS A C 1
ATOM 1868 O O . CYS A 1 233 ? 2.463 25.734 14.029 1.00 32.55 418 CYS A O 1
ATOM 1871 N N . ARG A 1 234 ? 1.720 27.471 12.799 1.00 32.07 419 ARG A N 1
ATOM 1872 C CA . ARG A 1 234 ? 1.737 26.720 11.558 1.00 38.06 419 ARG A CA 1
ATOM 1873 C C . ARG A 1 234 ? 3.019 27.070 10.813 1.00 40.35 419 ARG A C 1
ATOM 1874 O O . ARG A 1 234 ? 3.197 28.188 10.351 1.00 38.24 419 ARG A O 1
ATOM 1882 N N . PHE A 1 235 ? 3.920 26.100 10.725 1.00 41.72 420 PHE A N 1
ATOM 1883 C CA . PHE A 1 235 ? 5.250 26.332 10.174 1.00 45.48 420 PHE A CA 1
ATOM 1884 C C . PHE A 1 235 ? 5.166 26.464 8.655 1.00 43.21 420 PHE A C 1
ATOM 1885 O O . PHE A 1 235 ? 4.534 25.640 7.993 1.00 48.98 420 PHE A O 1
ATOM 1893 N N . PRO A 1 236 ? 5.797 27.510 8.103 1.00 48.18 421 PRO A N 1
ATOM 1894 C CA . PRO A 1 236 ? 5.690 27.865 6.682 1.00 50.04 421 PRO A CA 1
ATOM 1895 C C . PRO A 1 236 ? 6.415 26.885 5.759 1.00 51.73 421 PRO A C 1
ATOM 1896 O O . PRO A 1 236 ? 6.025 26.731 4.599 1.00 53.93 421 PRO A O 1
ATOM 1900 N N . TYR A 1 237 ? 7.452 26.228 6.266 1.00 40.34 422 TYR A N 1
ATOM 1901 C CA . TYR A 1 237 ? 8.284 25.384 5.418 1.00 46.92 422 TYR A CA 1
ATOM 1902 C C . TYR A 1 237 ? 8.144 23.900 5.723 1.00 40.87 422 TYR A C 1
ATOM 1903 O O . TYR A 1 237 ? 7.650 23.518 6.782 1.00 42.77 422 TYR A O 1
ATOM 1912 N N . ALA A 1 238 ? 8.557 23.069 4.772 1.00 41.48 423 ALA A N 1
ATOM 1913 C CA . ALA A 1 238 ? 8.703 21.644 5.021 1.00 44.44 423 ALA A CA 1
ATOM 1914 C C . ALA A 1 238 ? 10.071 21.472 5.648 1.00 39.35 423 ALA A C 1
ATOM 1915 O O . ALA A 1 238 ? 10.949 22.299 5.440 1.00 37.77 423 ALA A O 1
ATOM 1917 N N . VAL A 1 239 ? 10.254 20.410 6.419 1.00 42.24 424 VAL A N 1
ATOM 1918 C CA . VAL A 1 239 ? 11.575 20.110 6.951 1.00 36.23 424 VAL A CA 1
ATOM 1919 C C . VAL A 1 239 ? 12.094 18.810 6.349 1.00 37.68 424 VAL A C 1
ATOM 1920 O O . VAL A 1 239 ? 11.425 17.769 6.380 1.00 34.65 424 VAL A O 1
ATOM 1924 N N . LEU A 1 240 ? 13.282 18.902 5.768 1.00 35.64 425 LEU A N 1
ATOM 1925 C CA . LEU A 1 240 ? 13.950 17.771 5.150 1.00 39.72 425 LEU A CA 1
ATOM 1926 C C . LEU A 1 240 ? 15.064 17.311 6.062 1.00 35.70 425 LEU A C 1
ATOM 1927 O O . LEU A 1 240 ? 15.898 18.121 6.464 1.00 44.75 425 LEU A O 1
ATOM 1932 N N . GLU A 1 241 ? 15.087 16.021 6.385 1.00 36.24 426 GLU A N 1
ATOM 1933 C CA . GLU A 1 241 ? 16.180 15.439 7.160 1.00 41.26 426 GLU A CA 1
ATOM 1934 C C . GLU A 1 241 ? 16.890 14.325 6.385 1.00 42.03 426 GLU A C 1
ATOM 1935 O O . GLU A 1 241 ? 16.254 13.462 5.776 1.00 36.97 426 GLU A O 1
ATOM 1941 N N . VAL A 1 242 ? 18.216 14.364 6.400 1.00 41.33 427 VAL A N 1
ATOM 1942 C CA . VAL A 1 242 ? 19.010 13.421 5.632 1.00 38.08 427 VAL A CA 1
ATOM 1943 C C . VAL A 1 242 ? 19.860 12.622 6.604 1.00 41.93 427 VAL A C 1
ATOM 1944 O O . VAL A 1 242 ? 20.609 13.202 7.385 1.00 47.56 427 VAL A O 1
ATOM 1948 N N . LYS A 1 243 ? 19.715 11.300 6.588 1.00 47.66 428 LYS A N 1
ATOM 1949 C CA . LYS A 1 243 ? 20.507 10.435 7.462 1.00 55.13 428 LYS A CA 1
ATOM 1950 C C . LYS A 1 243 ? 21.454 9.574 6.642 1.00 56.82 428 LYS A C 1
ATOM 1951 O O . LYS A 1 243 ? 21.034 8.618 5.985 1.00 61.98 428 LYS A O 1
ATOM 1957 N N . LEU A 1 244 ? 22.735 9.911 6.698 1.00 59.10 429 LEU A N 1
ATOM 1958 C CA . LEU A 1 244 ? 23.739 9.229 5.902 1.00 58.80 429 LEU A CA 1
ATOM 1959 C C . LEU A 1 244 ? 24.525 8.212 6.722 1.00 70.27 429 LEU A C 1
ATOM 1960 O O . LEU A 1 244 ? 24.824 8.438 7.895 1.00 71.87 429 LEU A O 1
ATOM 1965 N N . GLN A 1 245 ? 24.844 7.087 6.093 1.00 67.28 430 GLN A N 1
ATOM 1966 C CA . GLN A 1 245 ? 25.819 6.146 6.627 1.00 77.36 430 GLN A CA 1
ATOM 1967 C C . GLN A 1 245 ? 26.830 5.844 5.529 1.00 74.78 430 GLN A C 1
ATOM 1968 O O . GLN A 1 245 ? 26.667 4.882 4.776 1.00 73.44 430 GLN A O 1
ATOM 1974 N N . THR A 1 246 ? 27.857 6.682 5.424 1.00 69.00 431 THR A N 1
ATOM 1975 C CA . THR A 1 246 ? 28.851 6.540 4.366 1.00 79.04 431 THR A CA 1
ATOM 1976 C C . THR A 1 246 ? 30.002 5.625 4.794 1.00 83.38 431 THR A C 1
ATOM 1977 O O . THR A 1 246 ? 30.632 5.843 5.833 1.00 84.57 431 THR A O 1
ATOM 1981 N N . GLN A 1 247 ? 30.264 4.597 3.992 1.00 85.64 432 GLN A N 1
ATOM 1982 C CA . GLN A 1 247 ? 31.372 3.680 4.248 1.00 88.41 432 GLN A CA 1
ATOM 1983 C C . GLN A 1 247 ? 32.715 4.387 4.090 1.00 90.26 432 GLN A C 1
ATOM 1984 O O . GLN A 1 247 ? 33.106 4.762 2.981 1.00 88.53 432 GLN A O 1
ATOM 1986 N N . LEU A 1 248 ? 33.412 4.575 5.208 1.00 91.20 433 LEU A N 1
ATOM 1987 C CA . LEU A 1 248 ? 34.737 5.177 5.189 1.00 89.39 433 LEU A CA 1
ATOM 1988 C C . LEU A 1 248 ? 35.621 4.405 4.218 1.00 87.69 433 LEU A C 1
ATOM 1989 O O . LEU A 1 248 ? 35.523 3.182 4.126 1.00 84.16 433 LEU A O 1
ATOM 1991 N N . GLY A 1 249 ? 36.468 5.117 3.482 1.00 90.38 434 GLY A N 1
ATOM 1992 C CA . GLY A 1 249 ? 36.546 6.563 3.573 1.00 90.52 434 GLY A CA 1
ATOM 1993 C C . GLY A 1 249 ? 36.015 7.236 2.323 1.00 91.95 434 GLY A C 1
ATOM 1994 O O . GLY A 1 249 ? 36.687 8.075 1.719 1.00 90.14 434 GLY A O 1
ATOM 1995 N N . GLN A 1 250 ? 34.802 6.857 1.933 1.00 94.73 435 GLN A N 1
ATOM 1996 C CA . GLN A 1 250 ? 34.142 7.447 0.773 1.00 94.67 435 GLN A CA 1
ATOM 1997 C C . GLN A 1 250 ? 33.345 8.697 1.128 1.00 87.99 435 GLN A C 1
ATOM 1998 O O . GLN A 1 250 ? 33.150 9.015 2.302 1.00 87.27 435 GLN A O 1
ATOM 2004 N N . GLU A 1 251 ? 32.888 9.402 0.098 1.00 84.83 436 GLU A N 1
ATOM 2005 C CA . GLU A 1 251 ? 31.999 10.542 0.273 1.00 85.96 436 GLU A CA 1
ATOM 2006 C C . GLU A 1 251 ? 30.552 10.099 0.051 1.00 85.63 436 GLU A C 1
ATOM 2007 O O . GLU A 1 251 ? 30.308 9.017 -0.489 1.00 87.32 436 GLU A O 1
ATOM 2009 N N . PRO A 1 252 ? 29.586 10.926 0.479 1.00 82.64 437 PRO A N 1
ATOM 2010 C CA . PRO A 1 252 ? 28.171 10.623 0.232 1.00 75.35 437 PRO A CA 1
ATOM 2011 C C . PRO A 1 252 ? 27.886 10.558 -1.263 1.00 74.29 437 PRO A C 1
ATOM 2012 O O . PRO A 1 252 ? 28.636 11.143 -2.043 1.00 74.29 437 PRO A O 1
ATOM 2016 N N . PRO A 1 253 ? 26.815 9.853 -1.660 1.00 73.36 438 PRO A N 1
ATOM 2017 C CA . PRO A 1 253 ? 26.444 9.750 -3.075 1.00 64.69 438 PRO A CA 1
ATOM 2018 C C . PRO A 1 253 ? 26.375 11.116 -3.761 1.00 67.02 438 PRO A C 1
ATOM 2019 O O . PRO A 1 253 ? 25.974 12.108 -3.152 1.00 68.11 438 PRO A O 1
ATOM 2023 N N . GLU A 1 254 ? 26.773 11.156 -5.027 1.00 68.85 439 GLU A N 1
ATOM 2024 C CA . GLU A 1 254 ? 26.818 12.402 -5.785 1.00 71.25 439 GLU A CA 1
ATOM 2025 C C . GLU A 1 254 ? 25.479 13.141 -5.797 1.00 66.90 439 GLU A C 1
ATOM 2026 O O . GLU A 1 254 ? 25.442 14.373 -5.767 1.00 59.96 439 GLU A O 1
ATOM 2032 N N . TRP A 1 255 ? 24.382 12.389 -5.858 1.00 70.52 440 TRP A N 1
ATOM 2033 C CA . TRP A 1 255 ? 23.056 12.997 -5.966 1.00 66.22 440 TRP A CA 1
ATOM 2034 C C . TRP A 1 255 ? 22.630 13.632 -4.643 1.00 58.56 440 TRP A C 1
ATOM 2035 O O . TRP A 1 255 ? 21.985 14.676 -4.629 1.00 56.58 440 TRP A O 1
ATOM 2046 N N . VAL A 1 256 ? 23.025 13.010 -3.537 1.00 61.57 441 VAL A N 1
ATOM 2047 C CA . VAL A 1 256 ? 22.739 13.540 -2.207 1.00 64.80 441 VAL A CA 1
ATOM 2048 C C . VAL A 1 256 ? 23.480 14.849 -1.938 1.00 63.16 441 VAL A C 1
ATOM 2049 O O . VAL A 1 256 ? 22.884 15.838 -1.513 1.00 62.02 441 VAL A O 1
ATOM 2053 N N . ARG A 1 257 ? 24.786 14.847 -2.181 1.00 66.54 442 ARG A N 1
ATOM 2054 C CA . ARG A 1 257 ? 25.601 16.037 -1.970 1.00 64.29 442 ARG A CA 1
ATOM 2055 C C . ARG A 1 257 ? 25.154 17.197 -2.852 1.00 62.34 442 ARG A C 1
ATOM 2056 O O . ARG A 1 257 ? 25.129 18.348 -2.416 1.00 66.13 442 ARG A O 1
ATOM 2064 N N . GLU A 1 258 ? 24.805 16.896 -4.097 1.00 62.38 443 GLU A N 1
ATOM 2065 C CA . GLU A 1 258 ? 24.349 17.928 -5.018 1.00 64.08 443 GLU A CA 1
ATOM 2066 C C . GLU A 1 258 ? 23.057 18.556 -4.509 1.00 63.18 443 GLU A C 1
ATOM 2067 O O . GLU A 1 258 ? 22.871 19.775 -4.559 1.00 60.60 443 GLU A O 1
ATOM 2069 N N . LEU A 1 259 ? 22.165 17.706 -4.017 1.00 62.12 444 LEU A N 1
ATOM 2070 C CA . LEU A 1 259 ? 20.879 18.157 -3.504 1.00 64.70 444 LEU A CA 1
ATOM 2071 C C . LEU A 1 259 ? 21.050 19.149 -2.360 1.00 60.54 444 LEU A C 1
ATOM 2072 O O . LEU A 1 259 ? 20.609 20.297 -2.448 1.00 60.60 444 LEU A O 1
ATOM 2077 N N . VAL A 1 260 ? 21.696 18.700 -1.291 1.00 58.46 445 VAL A N 1
ATOM 2078 C CA . VAL A 1 260 ? 21.856 19.523 -0.098 1.00 62.02 445 VAL A CA 1
ATOM 2079 C C . VAL A 1 260 ? 22.452 20.897 -0.405 1.00 60.16 445 VAL A C 1
ATOM 2080 O O . VAL A 1 260 ? 22.057 21.904 0.193 1.00 58.81 445 VAL A O 1
ATOM 2084 N N . GLY A 1 261 ? 23.385 20.938 -1.349 1.00 60.36 446 GLY A N 1
ATOM 2085 C CA . GLY A 1 261 ? 24.020 22.185 -1.732 1.00 52.52 446 GLY A CA 1
ATOM 2086 C C . GLY A 1 261 ? 23.183 23.008 -2.696 1.00 59.45 446 GLY A C 1
ATOM 2087 O O . GLY A 1 261 ? 23.464 24.185 -2.928 1.00 63.17 446 GLY A O 1
ATOM 2088 N N . SER A 1 262 ? 22.150 22.391 -3.259 1.00 59.95 447 SER A N 1
ATOM 2089 C CA . SER A 1 262 ? 21.299 23.073 -4.228 1.00 61.33 447 SER A CA 1
ATOM 2090 C C . SER A 1 262 ? 20.450 24.145 -3.563 1.00 60.16 447 SER A C 1
ATOM 2091 O O . SER A 1 262 ? 20.249 24.127 -2.348 1.00 59.52 447 SER A O 1
ATOM 2094 N N . HIS A 1 263 ? 19.943 25.070 -4.370 1.00 61.29 448 HIS A N 1
ATOM 2095 C CA . HIS A 1 263 ? 19.147 26.188 -3.867 1.00 62.19 448 HIS A CA 1
ATOM 2096 C C . HIS A 1 263 ? 17.810 25.725 -3.296 1.00 61.61 448 HIS A C 1
ATOM 2097 O O . HIS A 1 263 ? 17.109 26.500 -2.646 1.00 59.35 448 HIS A O 1
ATOM 2104 N N . LEU A 1 264 ? 17.463 24.466 -3.558 1.00 62.98 449 LEU A N 1
ATOM 2105 C CA . LEU A 1 264 ? 16.184 23.891 -3.139 1.00 60.22 449 LEU A CA 1
ATOM 2106 C C . LEU A 1 264 ? 15.980 23.857 -1.629 1.00 55.36 449 LEU A C 1
ATOM 2107 O O . LEU A 1 264 ? 14.852 23.922 -1.152 1.00 54.14 449 LEU A O 1
ATOM 2112 N N . VAL A 1 265 ? 17.070 23.737 -0.882 1.00 53.57 450 VAL A N 1
ATOM 2113 C CA . VAL A 1 265 ? 16.972 23.563 0.557 1.00 51.68 450 VAL A CA 1
ATOM 2114 C C . VAL A 1 265 ? 17.843 24.568 1.290 1.00 53.96 450 VAL A C 1
ATOM 2115 O O . VAL A 1 265 ? 18.891 24.979 0.791 1.00 58.52 450 VAL A O 1
ATOM 2119 N N . GLU A 1 266 ? 17.401 24.965 2.478 1.00 48.76 451 GLU A N 1
ATOM 2120 C CA . GLU A 1 266 ? 18.175 25.870 3.320 1.00 47.86 451 GLU A CA 1
ATOM 2121 C C . GLU A 1 266 ? 18.590 25.152 4.591 1.00 47.25 451 GLU A C 1
ATOM 2122 O O . GLU A 1 266 ? 17.742 24.836 5.426 1.00 47.33 451 GLU A O 1
ATOM 2128 N N . PRO A 1 267 ? 19.897 24.881 4.737 1.00 47.49 452 PRO A N 1
ATOM 2129 C CA . PRO A 1 267 ? 20.431 24.213 5.929 1.00 48.96 452 PRO A CA 1
ATOM 2130 C C . PRO A 1 267 ? 20.145 25.005 7.204 1.00 50.92 452 PRO A C 1
ATOM 2131 O O . PRO A 1 267 ? 20.414 26.206 7.256 1.00 53.44 452 PRO A O 1
ATOM 2135 N N . VAL A 1 268 ? 19.584 24.335 8.207 1.00 47.79 453 VAL A N 1
ATOM 2136 C CA . VAL A 1 268 ? 19.433 24.900 9.541 1.00 41.02 453 VAL A CA 1
ATOM 2137 C C . VAL A 1 268 ? 19.962 23.853 10.513 1.00 46.78 453 VAL A C 1
ATOM 2138 O O . VAL A 1 268 ? 19.232 22.964 10.944 1.00 42.60 453 VAL A O 1
ATOM 2142 N N . PRO A 1 269 ? 21.252 23.962 10.858 1.00 54.02 454 PRO A N 1
ATOM 2143 C CA . PRO A 1 269 ? 22.014 22.896 11.514 1.00 52.69 454 PRO A CA 1
ATOM 2144 C C . PRO A 1 269 ? 21.307 22.294 12.726 1.00 50.81 454 PRO A C 1
ATOM 2145 O O . PRO A 1 269 ? 21.030 21.092 12.738 1.00 53.30 454 PRO A O 1
ATOM 2149 N N . LYS A 1 270 ? 21.025 23.121 13.729 1.00 43.63 455 LYS A N 1
ATOM 2150 C CA . LYS A 1 270 ? 20.567 22.614 15.016 1.00 46.70 455 LYS A CA 1
ATOM 2151 C C . LYS A 1 270 ? 19.047 22.611 15.151 1.00 38.13 455 LYS A C 1
ATOM 2152 O O . LYS A 1 270 ? 18.531 22.583 16.271 1.00 36.87 455 LYS A O 1
ATOM 2158 N N . PHE A 1 271 ? 18.332 22.659 14.032 1.00 34.15 456 PHE A N 1
ATOM 2159 C CA . PHE A 1 271 ? 16.874 22.793 14.106 1.00 36.96 456 PHE A CA 1
ATOM 2160 C C . PHE A 1 271 ? 16.219 21.700 14.947 1.00 30.95 456 PHE A C 1
ATOM 2161 O O . PHE A 1 271 ? 16.636 20.542 14.924 1.00 34.63 456 PHE A O 1
ATOM 2169 N N . SER A 1 272 ? 15.189 22.093 15.687 1.00 31.00 457 SER A N 1
ATOM 2170 C CA . SER A 1 272 ? 14.471 21.199 16.587 1.00 34.36 457 SER A CA 1
ATOM 2171 C C . SER A 1 272 ? 13.026 21.642 16.686 1.00 30.24 457 SER A C 1
ATOM 2172 O O . SER A 1 272 ? 12.753 22.794 17.040 1.00 29.61 457 SER A O 1
ATOM 2175 N N . LYS A 1 273 ? 12.101 20.735 16.371 1.00 28.71 458 LYS A N 1
ATOM 2176 C CA . LYS A 1 273 ? 10.683 21.049 16.465 1.00 36.15 458 LYS A CA 1
ATOM 2177 C C . LYS A 1 273 ? 10.305 21.404 17.902 1.00 25.87 458 LYS A C 1
ATOM 2178 O O . LYS A 1 273 ? 9.556 22.334 18.125 1.00 27.36 458 LYS A O 1
ATOM 2184 N N . PHE A 1 274 ? 10.833 20.661 18.869 1.00 25.55 459 PHE A N 1
ATOM 2185 C CA . PHE A 1 274 ? 10.590 20.961 20.279 1.00 23.70 459 PHE A CA 1
ATOM 2186 C C . PHE A 1 274 ? 11.008 22.387 20.597 1.00 25.49 459 PHE A C 1
ATOM 2187 O O . PHE A 1 274 ? 10.224 23.198 21.081 1.00 24.51 459 PHE A O 1
ATOM 2195 N N . ILE A 1 275 ? 12.261 22.696 20.322 1.00 24.16 460 ILE A N 1
ATOM 2196 C CA . ILE A 1 275 ? 12.774 24.024 20.641 1.00 25.57 460 ILE A CA 1
ATOM 2197 C C . ILE A 1 275 ? 12.026 25.103 19.864 1.00 25.70 460 ILE A C 1
ATOM 2198 O O . ILE A 1 275 ? 11.687 26.143 20.414 1.00 26.08 460 ILE A O 1
ATOM 2203 N N . HIS A 1 276 ? 11.748 24.856 18.589 1.00 25.77 461 HIS A N 1
ATOM 2204 C CA . HIS A 1 276 ? 11.017 25.858 17.823 1.00 29.09 461 HIS A CA 1
ATOM 2205 C C . HIS A 1 276 ? 9.653 26.142 18.432 1.00 27.10 461 HIS A C 1
ATOM 2206 O O . HIS A 1 276 ? 9.242 27.291 18.530 1.00 30.00 461 HIS A O 1
ATOM 2213 N N . GLY A 1 277 ? 8.952 25.079 18.819 1.00 28.29 462 GLY A N 1
ATOM 2214 C CA . GLY A 1 277 ? 7.613 25.206 19.373 1.00 26.88 462 GLY A CA 1
ATOM 2215 C C . GLY A 1 277 ? 7.577 25.986 20.667 1.00 22.20 462 GLY A C 1
ATOM 2216 O O . GLY A 1 277 ? 6.738 26.881 20.837 1.00 27.45 462 GLY A O 1
ATOM 2217 N N . VAL A 1 278 ? 8.476 25.651 21.588 1.00 23.84 463 VAL A N 1
ATOM 2218 C CA . VAL A 1 278 ? 8.522 26.342 22.871 1.00 24.46 463 VAL A CA 1
ATOM 2219 C C . VAL A 1 278 ? 8.850 27.798 22.680 1.00 25.72 463 VAL A C 1
ATOM 2220 O O . VAL A 1 278 ? 8.242 28.660 23.304 1.00 29.44 463 VAL A O 1
ATOM 2224 N N . ALA A 1 279 ? 9.828 28.075 21.827 1.00 26.75 464 ALA A N 1
ATOM 2225 C CA . ALA A 1 279 ? 10.305 29.440 21.662 1.00 25.32 464 ALA A CA 1
ATOM 2226 C C . ALA A 1 279 ? 9.256 30.327 20.967 1.00 29.80 464 ALA A C 1
ATOM 2227 O O . ALA A 1 279 ? 9.126 31.513 21.265 1.00 28.53 464 ALA A O 1
ATOM 2229 N N . THR A 1 280 ? 8.515 29.745 20.034 1.00 27.09 465 THR A N 1
ATOM 2230 C CA . THR A 1 280 ? 7.475 30.500 19.327 1.00 25.33 465 THR A CA 1
ATOM 2231 C C . THR A 1 280 ? 6.208 30.664 20.153 1.00 28.29 465 THR A C 1
ATOM 2232 O O . THR A 1 280 ? 5.655 31.751 20.243 1.00 33.26 465 THR A O 1
ATOM 2236 N N . LEU A 1 281 ? 5.745 29.578 20.757 1.00 30.50 466 LEU A N 1
ATOM 2237 C CA . LEU A 1 281 ? 4.477 29.605 21.472 1.00 29.73 466 LEU A CA 1
ATOM 2238 C C . LEU A 1 281 ? 4.594 30.225 22.859 1.00 31.16 466 LEU A C 1
ATOM 2239 O O . LEU A 1 281 ? 3.661 30.867 23.338 1.00 32.18 466 LEU A O 1
ATOM 2244 N N . LEU A 1 282 ? 5.730 30.016 23.510 1.00 27.67 467 LEU A N 1
ATOM 2245 C CA . LEU A 1 282 ? 5.937 30.552 24.848 1.00 28.70 467 LEU A CA 1
ATOM 2246 C C . LEU A 1 282 ? 6.960 31.684 24.794 1.00 31.05 467 LEU A C 1
ATOM 2247 O O . LEU A 1 282 ? 7.848 31.783 25.638 1.00 31.75 467 LEU A O 1
ATOM 2252 N N . ASN A 1 283 ? 6.816 32.543 23.793 1.00 33.89 468 ASN A N 1
ATOM 2253 C CA . ASN A 1 283 ? 7.838 33.538 23.480 1.00 36.60 468 ASN A CA 1
ATOM 2254 C C . ASN A 1 283 ? 8.064 34.565 24.594 1.00 40.62 468 ASN A C 1
ATOM 2255 O O . ASN A 1 283 ? 9.168 35.065 24.757 1.00 42.13 468 ASN A O 1
ATOM 2260 N N . ASP A 1 284 ? 7.018 34.878 25.351 1.00 41.08 469 ASP A N 1
ATOM 2261 C CA . ASP A 1 284 ? 7.127 35.835 26.450 1.00 46.95 469 ASP A CA 1
ATOM 2262 C C . ASP A 1 284 ? 7.732 35.197 27.685 1.00 47.07 469 ASP A C 1
ATOM 2263 O O . ASP A 1 284 ? 8.209 35.890 28.586 1.00 54.41 469 ASP A O 1
ATOM 2268 N N . LYS A 1 285 ? 7.727 33.873 27.720 1.00 41.95 470 LYS A N 1
ATOM 2269 C CA . LYS A 1 285 ? 8.228 33.149 28.879 1.00 39.44 470 LYS A CA 1
ATOM 2270 C C . LYS A 1 285 ? 9.714 32.772 28.806 1.00 41.63 470 LYS A C 1
ATOM 2271 O O . LYS A 1 285 ? 10.400 32.776 29.822 1.00 41.75 470 LYS A O 1
ATOM 2277 N N . VAL A 1 286 ? 10.207 32.418 27.624 1.00 37.15 471 VAL A N 1
ATOM 2278 C CA . VAL A 1 286 ? 11.589 31.968 27.507 1.00 34.09 471 VAL A CA 1
ATOM 2279 C C . VAL A 1 286 ? 12.571 33.145 27.552 1.00 36.96 471 VAL A C 1
ATOM 2280 O O . VAL A 1 286 ? 12.272 34.238 27.060 1.00 33.29 471 VAL A O 1
ATOM 2284 N N . ASP A 1 287 ? 13.745 32.904 28.136 1.00 32.86 472 ASP A N 1
ATOM 2285 C CA . ASP A 1 287 ? 14.769 33.938 28.285 1.00 37.28 472 ASP A CA 1
ATOM 2286 C C . ASP A 1 287 ? 15.921 33.740 27.302 1.00 37.46 472 ASP A C 1
ATOM 2287 O O . ASP A 1 287 ? 16.827 34.566 27.234 1.00 39.79 472 ASP A O 1
ATOM 2292 N N . SER A 1 288 ? 15.887 32.630 26.567 1.00 33.43 473 SER A N 1
ATOM 2293 C CA . SER A 1 288 ? 16.854 32.347 25.510 1.00 31.18 473 SER A CA 1
ATOM 2294 C C . SER A 1 288 ? 16.137 31.755 24.303 1.00 35.03 473 SER A C 1
ATOM 2295 O O . SER A 1 288 ? 15.160 31.014 24.444 1.00 36.44 473 SER A O 1
ATOM 2298 N N . ILE A 1 289 ? 16.648 32.067 23.121 1.00 30.74 474 ILE A N 1
ATOM 2299 C CA . ILE A 1 289 ? 15.963 31.796 21.875 1.00 34.71 474 ILE A CA 1
ATOM 2300 C C . ILE A 1 289 ? 16.922 31.137 20.895 1.00 35.44 474 ILE A C 1
ATOM 2301 O O . ILE A 1 289 ? 18.058 31.564 20.771 1.00 34.53 474 ILE A O 1
ATOM 2306 N N . PRO A 1 290 ? 16.465 30.094 20.185 1.0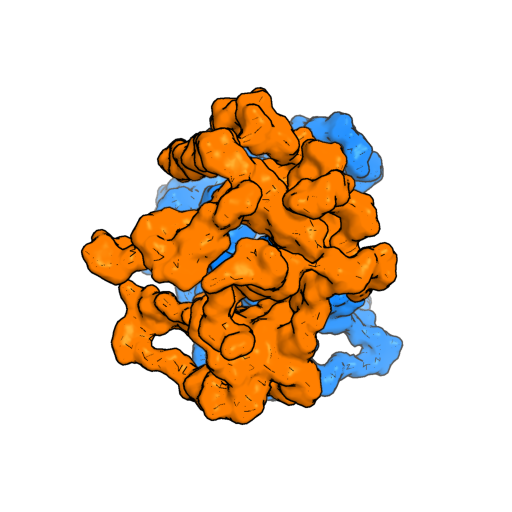0 30.39 475 PRO A N 1
ATOM 2307 C CA . PRO A 1 290 ? 17.371 29.474 19.218 1.00 35.40 475 PRO A CA 1
ATOM 2308 C C . PRO A 1 290 ? 17.763 30.481 18.133 1.00 36.17 475 PRO A C 1
ATOM 2309 O O . PRO A 1 290 ? 17.084 31.495 17.927 1.00 33.78 475 PRO A O 1
ATOM 2313 N N . PHE A 1 291 ? 18.847 30.185 17.432 1.00 39.63 476 PHE A N 1
ATOM 2314 C CA . PHE A 1 291 ? 19.438 31.148 16.513 1.00 44.34 476 PHE A CA 1
ATOM 2315 C C . PHE A 1 291 ? 18.836 31.179 15.110 1.00 42.63 476 PHE A C 1
ATOM 2316 O O . PHE A 1 291 ? 19.246 31.986 14.281 1.00 49.12 476 PHE A O 1
ATOM 2324 N N . TRP A 1 292 ? 17.869 30.314 14.830 1.00 36.41 477 TRP A N 1
ATOM 2325 C CA . TRP A 1 292 ? 17.136 30.472 13.584 1.00 39.24 477 TRP A CA 1
ATOM 2326 C C . TRP A 1 292 ? 15.995 31.492 13.744 1.00 46.63 477 TRP A C 1
ATOM 2327 O O . TRP A 1 292 ? 15.338 31.850 12.765 1.00 50.73 477 TRP A O 1
ATOM 2338 N N . LEU A 1 293 ? 15.783 31.969 14.973 1.00 42.87 478 LEU A N 1
ATOM 2339 C CA . LEU A 1 293 ? 14.765 32.989 15.267 1.00 40.30 478 LEU A CA 1
ATOM 2340 C C . LEU A 1 293 ? 15.438 34.302 15.670 1.00 48.08 478 LEU A C 1
ATOM 2341 O O . LEU A 1 293 ? 16.584 34.291 16.109 1.00 43.78 478 LEU A O 1
ATOM 2346 N N . PRO A 1 294 ? 14.718 35.435 15.538 1.00 52.45 479 PRO A N 1
ATOM 2347 C CA . PRO A 1 294 ? 15.287 36.767 15.801 1.00 54.77 479 PRO A CA 1
ATOM 2348 C C . PRO A 1 294 ? 15.950 36.834 17.173 1.00 61.91 479 PRO A C 1
ATOM 2349 O O . PRO A 1 294 ? 15.288 36.524 18.164 1.00 63.60 479 PRO A O 1
ATOM 2353 N N . GLN A 1 295 ? 17.220 37.244 17.216 1.00 62.86 480 GLN A N 1
ATOM 2354 C CA . GLN A 1 295 ? 18.066 37.131 18.413 1.00 65.46 480 GLN A CA 1
ATOM 2355 C C . GLN A 1 295 ? 17.987 35.730 19.049 1.00 68.08 480 GLN A C 1
ATOM 2356 O O . GLN A 1 295 ? 19.009 35.080 19.324 1.00 56.01 480 GLN A O 1
ATOM 2362 N N . ASN B 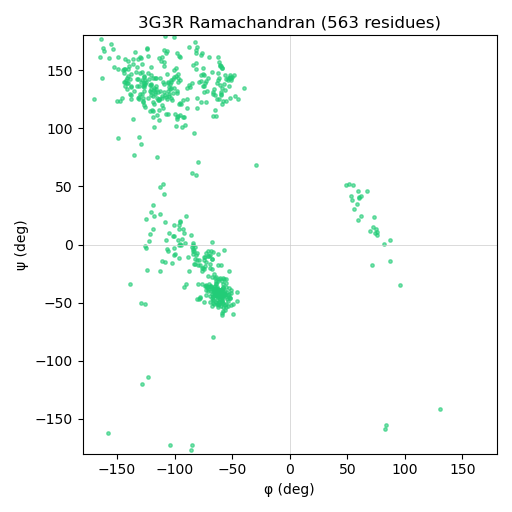1 8 ? -16.508 16.178 -4.710 1.00 67.90 193 ASN B N 1
ATOM 2363 C CA . ASN B 1 8 ? -15.333 17.031 -4.852 1.00 75.08 193 ASN B CA 1
ATOM 2364 C C . ASN B 1 8 ? -14.299 16.424 -5.795 1.00 67.59 193 ASN B C 1
ATOM 2365 O O . ASN B 1 8 ? -13.790 17.102 -6.687 1.00 66.70 193 ASN B O 1
ATOM 2367 N N . PHE B 1 9 ? -13.994 15.147 -5.587 1.00 68.77 194 PHE B N 1
ATOM 2368 C CA . PHE B 1 9 ? -12.947 14.467 -6.344 1.00 65.33 194 PHE B CA 1
ATOM 2369 C C . PHE B 1 9 ? -13.485 13.287 -7.152 1.00 69.33 194 PHE B C 1
ATOM 2370 O O . PHE B 1 9 ? -13.870 12.260 -6.591 1.00 73.16 194 PHE B O 1
ATOM 2372 N N . VAL B 1 10 ? -13.499 13.445 -8.472 1.00 65.48 195 VAL B N 1
ATOM 2373 C CA . VAL B 1 10 ? -13.973 12.415 -9.390 1.00 62.10 195 VAL B CA 1
ATOM 2374 C C . VAL B 1 10 ? -12.922 11.319 -9.566 1.00 61.23 195 VAL B C 1
ATOM 2375 O O . VAL B 1 10 ? -11.798 11.602 -9.972 1.00 53.40 195 VAL B O 1
ATOM 2379 N N . ARG B 1 11 ? -13.285 10.071 -9.272 1.00 62.14 196 ARG B N 1
ATOM 2380 C CA . ARG B 1 11 ? -12.340 8.955 -9.396 1.00 61.86 196 ARG B CA 1
ATOM 2381 C C . ARG B 1 11 ? -12.598 8.125 -10.652 1.00 61.41 196 ARG B C 1
ATOM 2382 O O . ARG B 1 11 ? -13.747 7.801 -10.953 1.00 53.37 196 ARG B O 1
ATOM 2384 N N . GLN B 1 12 ? -11.535 7.791 -11.386 1.00 51.74 197 GLN B N 1
ATOM 2385 C CA . GLN B 1 12 ? -11.661 6.897 -12.540 1.00 52.59 197 GLN B CA 1
ATOM 2386 C C . GLN B 1 12 ? -10.471 5.952 -12.680 1.00 50.26 197 GLN B C 1
ATOM 2387 O O . GLN B 1 12 ? -9.334 6.339 -12.437 1.00 44.14 197 GLN B O 1
ATOM 2393 N N . THR B 1 13 ? -10.757 4.714 -13.080 1.00 41.73 198 THR B N 1
ATOM 2394 C CA . THR B 1 13 ? -9.739 3.705 -13.344 1.00 41.45 198 THR B CA 1
ATOM 2395 C C . THR B 1 13 ? -9.784 3.285 -14.805 1.00 43.52 198 THR B C 1
ATOM 2396 O O . THR B 1 13 ? -10.855 3.011 -15.356 1.00 44.37 198 THR B O 1
ATOM 2400 N N . THR B 1 14 ? -8.620 3.237 -15.435 1.00 38.39 199 THR B N 1
ATOM 2401 C CA . THR B 1 14 ? -8.518 2.759 -16.805 1.00 36.46 199 THR B CA 1
ATOM 2402 C C . THR B 1 14 ? -7.404 1.711 -16.857 1.00 38.45 199 THR B C 1
ATOM 2403 O O . THR B 1 14 ? -6.435 1.790 -16.108 1.00 31.91 199 THR B O 1
ATOM 2407 N N . LYS B 1 15 ? -7.561 0.724 -17.730 1.00 28.72 200 LYS B N 1
ATOM 2408 C CA . LYS B 1 15 ? -6.641 -0.398 -17.782 1.00 36.53 200 LYS B CA 1
ATOM 2409 C C . LYS B 1 15 ? -5.987 -0.500 -19.152 1.00 37.57 200 LYS B C 1
ATOM 2410 O O . LYS B 1 15 ? -6.559 -0.075 -20.156 1.00 35.90 200 LYS B O 1
ATOM 2416 N N . TYR B 1 16 ? -4.781 -1.057 -19.187 1.00 28.26 201 TYR B N 1
ATOM 2417 C CA . TYR B 1 16 ? -4.005 -1.111 -20.416 1.00 31.53 201 TYR B CA 1
ATOM 2418 C C . TYR B 1 16 ? -3.126 -2.356 -20.402 1.00 35.34 201 TYR B C 1
ATOM 2419 O O . TYR B 1 16 ? -2.731 -2.835 -19.332 1.00 32.72 201 TYR B O 1
ATOM 2428 N N . TRP B 1 17 ? -2.824 -2.883 -21.585 1.00 31.10 202 TRP B N 1
ATOM 2429 C CA . TRP B 1 17 ? -1.831 -3.944 -21.691 1.00 30.37 202 TRP B CA 1
ATOM 2430 C C . TRP B 1 17 ? -0.512 -3.303 -22.084 1.00 32.52 202 TRP B C 1
ATOM 2431 O O . TRP B 1 17 ? -0.494 -2.328 -22.831 1.00 35.25 202 TRP B O 1
ATOM 2442 N N . VAL B 1 18 ? 0.584 -3.873 -21.596 1.00 32.18 203 VAL B N 1
ATOM 2443 C CA . VAL B 1 18 ? 1.912 -3.407 -21.955 1.00 33.84 203 VAL B CA 1
ATOM 2444 C C . VAL B 1 18 ? 2.738 -4.587 -22.470 1.00 33.29 203 VAL B C 1
ATOM 2445 O O . VAL B 1 18 ? 2.924 -5.571 -21.767 1.00 31.73 203 VAL B O 1
ATOM 2449 N N . HIS B 1 19 ? 3.197 -4.496 -23.714 1.00 38.19 204 HIS B N 1
ATOM 2450 C CA . HIS B 1 19 ? 4.106 -5.500 -24.260 1.00 40.82 204 HIS B CA 1
ATOM 2451 C C . HIS B 1 19 ? 5.340 -5.587 -23.373 1.00 34.37 204 HIS B C 1
ATOM 2452 O O . HIS B 1 19 ? 5.864 -4.568 -22.938 1.00 37.01 204 HIS B O 1
ATOM 2459 N N . PRO B 1 20 ? 5.810 -6.809 -23.101 1.00 34.19 205 PRO B N 1
ATOM 2460 C CA . PRO B 1 20 ? 6.893 -7.001 -22.130 1.00 33.47 205 PRO B CA 1
ATOM 2461 C C . PRO B 1 20 ? 8.162 -6.214 -22.502 1.00 38.42 205 PRO B C 1
ATOM 2462 O O . PRO B 1 20 ? 8.932 -5.820 -21.621 1.00 37.22 205 PRO B O 1
ATOM 2466 N N . ASP B 1 21 ? 8.369 -5.980 -23.790 1.00 34.48 206 ASP B N 1
ATOM 2467 C CA . ASP B 1 21 ? 9.585 -5.303 -24.227 1.00 44.14 206 ASP B CA 1
ATOM 2468 C C . ASP B 1 21 ? 9.483 -3.781 -24.090 1.00 39.38 206 ASP B C 1
ATOM 2469 O O . ASP B 1 21 ? 10.440 -3.068 -24.371 1.00 34.24 206 ASP B O 1
ATOM 2474 N N . ASN B 1 22 ? 8.323 -3.301 -23.640 1.00 34.50 207 ASN B N 1
ATOM 2475 C CA . ASN B 1 22 ? 8.104 -1.883 -23.374 1.00 34.97 207 ASN B CA 1
ATOM 2476 C C . ASN B 1 22 ? 8.070 -1.586 -21.877 1.00 35.15 207 ASN B C 1
ATOM 2477 O O . ASN B 1 22 ? 7.938 -0.431 -21.470 1.00 34.51 207 ASN B O 1
ATOM 2482 N N . ILE B 1 23 ? 8.162 -2.632 -21.061 1.00 34.06 208 ILE B N 1
ATOM 2483 C CA . ILE B 1 23 ? 8.048 -2.492 -19.610 1.00 29.12 208 ILE B CA 1
ATOM 2484 C C . ILE B 1 23 ? 9.099 -1.536 -19.005 1.00 35.00 208 ILE B C 1
ATOM 2485 O O . ILE B 1 23 ? 8.760 -0.633 -18.239 1.00 35.98 208 ILE B O 1
ATOM 2490 N N . THR B 1 24 ? 10.364 -1.703 -19.367 1.00 35.49 209 THR B N 1
ATOM 2491 C CA . THR B 1 24 ? 11.409 -0.857 -18.777 1.00 35.78 209 THR B CA 1
ATOM 2492 C C . THR B 1 24 ? 11.234 0.631 -19.101 1.00 31.81 209 THR B C 1
ATOM 2493 O O . THR B 1 24 ? 11.235 1.464 -18.207 1.00 37.63 209 THR B O 1
ATOM 2497 N N . GLU B 1 25 ? 11.091 0.948 -20.384 1.00 32.88 210 GLU B N 1
ATOM 2498 C CA . GLU B 1 25 ? 10.902 2.320 -20.821 1.00 37.30 210 GLU B CA 1
ATOM 2499 C C . GLU B 1 25 ? 9.700 2.967 -20.134 1.00 40.69 210 GLU B C 1
ATOM 2500 O O . GLU B 1 25 ? 9.766 4.117 -19.696 1.00 31.50 210 GLU B O 1
ATOM 2506 N N . LEU B 1 26 ? 8.604 2.220 -20.041 1.00 36.15 211 LEU B N 1
ATOM 2507 C CA . LEU B 1 26 ? 7.411 2.700 -19.358 1.00 33.20 211 LEU B CA 1
ATOM 2508 C C . LEU B 1 26 ? 7.692 3.010 -17.887 1.00 33.22 211 LEU B C 1
ATOM 2509 O O . LEU B 1 26 ? 7.308 4.067 -17.398 1.00 35.26 211 LEU B O 1
ATOM 2514 N N . LYS B 1 27 ? 8.378 2.103 -17.188 1.00 33.95 212 LYS B N 1
ATOM 2515 C CA . LYS B 1 27 ? 8.691 2.309 -15.773 1.00 32.75 212 LYS B CA 1
ATOM 2516 C C . LYS B 1 27 ? 9.592 3.515 -15.560 1.00 37.54 212 LYS B C 1
ATOM 2517 O O . LYS B 1 27 ? 9.465 4.228 -14.567 1.00 36.84 212 LYS B O 1
ATOM 2523 N N . LEU B 1 28 ? 10.520 3.718 -16.486 1.00 31.78 213 LEU B N 1
ATOM 2524 C CA . LEU B 1 28 ? 11.413 4.869 -16.420 1.00 34.93 213 LEU B CA 1
ATOM 2525 C C . LEU B 1 28 ? 10.623 6.168 -16.560 1.00 36.70 213 LEU B C 1
ATOM 2526 O O . LEU B 1 28 ? 10.858 7.117 -15.824 1.00 43.17 213 LEU B O 1
ATOM 2531 N N . ILE B 1 29 ? 9.672 6.205 -17.490 1.00 33.47 214 ILE B N 1
ATOM 2532 C CA . ILE B 1 29 ? 8.827 7.386 -17.644 1.00 35.56 214 ILE B CA 1
ATOM 2533 C C . ILE B 1 29 ? 8.041 7.660 -16.365 1.00 37.49 214 ILE B C 1
ATOM 2534 O O . ILE B 1 29 ? 7.989 8.789 -15.878 1.00 40.17 214 ILE B O 1
ATOM 2539 N N . ILE B 1 30 ? 7.430 6.618 -15.817 1.00 36.07 215 ILE B N 1
ATOM 2540 C CA . ILE B 1 30 ? 6.642 6.765 -14.606 1.00 34.51 215 ILE B CA 1
ATOM 2541 C C . ILE B 1 30 ? 7.494 7.266 -13.443 1.00 38.01 215 ILE B C 1
ATOM 2542 O O . ILE B 1 30 ? 7.044 8.089 -12.646 1.00 38.34 215 ILE B O 1
ATOM 2547 N N . LEU B 1 31 ? 8.725 6.766 -13.360 1.00 34.53 216 LEU B N 1
ATOM 2548 C CA . LEU B 1 31 ? 9.637 7.121 -12.283 1.00 38.29 216 LEU B CA 1
ATOM 2549 C C . LEU B 1 31 ? 10.088 8.579 -12.337 1.00 41.37 216 LEU B C 1
ATOM 2550 O O . LEU B 1 31 ? 10.888 9.007 -11.518 1.00 40.94 216 LEU B O 1
ATOM 2555 N N . LYS B 1 32 ? 9.572 9.337 -13.299 1.00 40.85 217 LYS B N 1
ATOM 2556 C CA . LYS B 1 32 ? 9.844 10.767 -13.366 1.00 44.40 217 LYS B CA 1
ATOM 2557 C C . LYS B 1 32 ? 8.738 11.573 -12.687 1.00 48.83 217 LYS B C 1
ATOM 2558 O O . LYS B 1 32 ? 8.787 12.806 -12.651 1.00 43.50 217 LYS B O 1
ATOM 2564 N N . HIS B 1 33 ? 7.736 10.880 -12.152 1.00 39.72 218 HIS B N 1
ATOM 2565 C CA . HIS B 1 33 ? 6.603 11.570 -11.546 1.00 38.82 218 HIS B CA 1
ATOM 2566 C C . HIS B 1 33 ? 6.128 10.933 -10.245 1.00 39.05 218 HIS B C 1
ATOM 2567 O O . HIS B 1 33 ? 5.670 11.625 -9.340 1.00 39.75 218 HIS B O 1
ATOM 2574 N N . LEU B 1 34 ? 6.220 9.611 -10.164 1.00 39.41 219 LEU B N 1
ATOM 2575 C CA . LEU B 1 34 ? 5.714 8.884 -9.011 1.00 34.76 219 LEU B CA 1
ATOM 2576 C C . LEU B 1 34 ? 6.793 7.959 -8.464 1.00 38.43 219 LEU B C 1
ATOM 2577 O O . LEU B 1 34 ? 7.552 7.359 -9.230 1.00 40.29 219 LEU B O 1
ATOM 2582 N N . PRO B 1 35 ? 6.870 7.837 -7.131 1.00 39.03 220 PRO B N 1
ATOM 2583 C CA . PRO B 1 35 ? 7.835 6.922 -6.510 1.00 35.46 220 PRO B CA 1
ATOM 2584 C C . PRO B 1 35 ? 7.313 5.489 -6.520 1.00 42.62 220 PRO B C 1
ATOM 2585 O O . PRO B 1 35 ? 6.099 5.277 -6.476 1.00 37.14 220 PRO B O 1
ATOM 2589 N N . VAL B 1 36 ? 8.210 4.513 -6.554 1.00 38.05 221 VAL B N 1
ATOM 2590 C CA . VAL B 1 36 ? 7.787 3.139 -6.371 1.00 36.75 221 VAL B CA 1
ATOM 2591 C C . VAL B 1 36 ? 7.527 2.891 -4.883 1.00 39.33 221 VAL B C 1
ATOM 2592 O O . VAL B 1 36 ? 8.255 3.399 -4.025 1.00 37.75 221 VAL B O 1
ATOM 2596 N N . LEU B 1 37 ? 6.484 2.128 -4.573 1.00 34.32 222 LEU B N 1
ATOM 2597 C CA . LEU B 1 37 ? 6.112 1.892 -3.178 1.00 38.71 222 LEU B CA 1
ATOM 2598 C C . LEU B 1 37 ? 6.660 0.568 -2.665 1.00 46.23 222 LEU B C 1
ATOM 2599 O O . LEU B 1 37 ? 6.501 -0.472 -3.305 1.00 46.64 222 LEU B O 1
ATOM 2604 N N . VAL B 1 38 ? 7.306 0.611 -1.506 1.00 44.53 223 VAL B N 1
ATOM 2605 C CA . VAL B 1 38 ? 7.831 -0.597 -0.883 1.00 48.91 223 VAL B CA 1
ATOM 2606 C C . VAL B 1 38 ? 7.170 -0.833 0.475 1.00 54.53 223 VAL B C 1
ATOM 2607 O O . VAL B 1 38 ? 7.226 0.020 1.357 1.00 51.81 223 VAL B O 1
ATOM 2611 N N . PHE B 1 39 ? 6.515 -1.982 0.624 1.00 59.10 224 PHE B N 1
ATOM 2612 C CA . PHE B 1 39 ? 5.910 -2.351 1.900 1.00 62.43 224 PHE B CA 1
ATOM 2613 C C . PHE B 1 39 ? 7.013 -2.732 2.877 1.00 60.86 224 PHE B C 1
ATOM 2614 O O . PHE B 1 39 ? 7.803 -3.630 2.605 1.00 57.86 224 PHE B O 1
ATOM 2622 N N . ASN B 1 40 ? 7.062 -2.042 4.013 1.00 69.43 225 ASN B N 1
ATOM 2623 C CA . ASN B 1 40 ? 8.157 -2.213 4.966 1.00 74.54 225 ASN B CA 1
ATOM 2624 C C . ASN B 1 40 ? 8.238 -3.614 5.578 1.00 69.97 225 ASN B C 1
ATOM 2625 O O . ASN B 1 40 ? 7.393 -4.007 6.382 1.00 69.57 225 ASN B O 1
ATOM 2630 N N . THR B 1 41 ? 9.271 -4.356 5.198 1.00 78.28 226 THR B N 1
ATOM 2631 C CA . THR B 1 41 ? 9.433 -5.741 5.635 1.00 80.53 226 THR B CA 1
ATOM 2632 C C . THR B 1 41 ? 10.574 -5.896 6.645 1.00 86.57 226 THR B C 1
ATOM 2633 O O . THR B 1 41 ? 11.085 -7.000 6.854 1.00 87.93 226 THR B O 1
ATOM 2637 N N . ASN B 1 42 ? 10.962 -4.783 7.266 1.00 83.61 227 ASN B N 1
ATOM 2638 C CA . ASN B 1 42 ? 12.052 -4.760 8.241 1.00 87.70 227 ASN B CA 1
ATOM 2639 C C . ASN B 1 42 ? 12.211 -6.085 8.987 1.00 92.59 227 ASN B C 1
ATOM 2640 O O . ASN B 1 42 ? 11.230 -6.683 9.436 1.00 90.97 227 ASN B O 1
ATOM 2642 N N . PHE B 1 45 ? 14.354 -7.919 1.906 1.00 71.51 230 PHE B N 1
ATOM 2643 C CA . PHE B 1 45 ? 13.449 -8.003 0.766 1.00 73.40 230 PHE B CA 1
ATOM 2644 C C . PHE B 1 45 ? 13.440 -9.390 0.136 1.00 74.27 230 PHE B C 1
ATOM 2645 O O . PHE B 1 45 ? 14.495 -9.998 -0.059 1.00 72.61 230 PHE B O 1
ATOM 2653 N N . GLU B 1 46 ? 12.247 -9.868 -0.213 1.00 68.03 231 GLU B N 1
ATOM 2654 C CA . GLU B 1 46 ? 12.098 -11.170 -0.858 1.00 60.31 231 GLU B CA 1
ATOM 2655 C C . GLU B 1 46 ? 11.268 -11.110 -2.146 1.00 60.05 231 GLU B C 1
ATOM 2656 O O . GLU B 1 46 ? 10.432 -10.220 -2.331 1.00 51.28 231 GLU B O 1
ATOM 2662 N N . ARG B 1 47 ? 11.505 -12.080 -3.024 1.00 52.83 232 ARG B N 1
ATOM 2663 C CA . ARG B 1 47 ? 10.827 -12.167 -4.310 1.00 57.32 232 ARG B CA 1
ATOM 2664 C C . ARG B 1 47 ? 9.304 -12.349 -4.163 1.00 56.32 232 ARG B C 1
ATOM 2665 O O . ARG B 1 47 ? 8.551 -12.108 -5.102 1.00 51.13 232 ARG B O 1
ATOM 2673 N N . GLU B 1 48 ? 8.862 -12.766 -2.980 1.00 47.52 233 GLU B N 1
ATOM 2674 C CA . GLU B 1 48 ? 7.450 -13.038 -2.737 1.00 50.10 233 GLU B CA 1
ATOM 2675 C C . GLU B 1 48 ? 6.661 -11.814 -2.281 1.00 47.32 233 GLU B C 1
ATOM 2676 O O . GLU B 1 48 ? 5.435 -11.856 -2.222 1.00 41.13 233 GLU B O 1
ATOM 2682 N N . ASP B 1 49 ? 7.361 -10.735 -1.950 1.00 42.49 234 ASP B N 1
ATOM 2683 C CA . ASP B 1 49 ? 6.711 -9.538 -1.423 1.00 47.47 234 ASP B CA 1
ATOM 2684 C C . ASP B 1 49 ? 5.758 -8.864 -2.420 1.00 36.75 234 ASP B C 1
ATOM 2685 O O . ASP B 1 49 ? 4.818 -8.193 -2.018 1.00 42.10 234 ASP B O 1
ATOM 2690 N N . SER B 1 50 ? 6.012 -9.021 -3.713 1.00 33.78 235 SER B N 1
ATOM 2691 C CA . SER B 1 50 ? 5.184 -8.362 -4.725 1.00 35.29 235 SER B CA 1
ATOM 2692 C C . SER B 1 50 ? 4.010 -9.238 -5.180 1.00 35.17 235 SER B C 1
ATOM 2693 O O . SER B 1 50 ? 3.237 -8.839 -6.055 1.00 34.64 235 SER B O 1
ATOM 2696 N N . ALA B 1 51 ? 3.889 -10.428 -4.592 1.00 33.20 236 ALA B N 1
ATOM 2697 C CA . ALA B 1 51 ? 2.896 -11.412 -5.035 1.00 32.65 236 ALA B CA 1
ATOM 2698 C C . ALA B 1 51 ? 1.478 -11.034 -4.613 1.00 29.50 236 ALA B C 1
ATOM 2699 O O . ALA B 1 51 ? 1.254 -10.611 -3.482 1.00 27.49 236 ALA B O 1
ATOM 2701 N N . ILE B 1 52 ? 0.531 -11.190 -5.534 1.00 27.88 237 ILE B N 1
ATOM 2702 C CA . ILE B 1 52 ? -0.884 -11.118 -5.192 1.00 22.89 237 ILE B CA 1
ATOM 2703 C C . ILE B 1 52 ? -1.602 -12.335 -5.802 1.00 19.67 237 ILE B C 1
ATOM 2704 O O . ILE B 1 52 ? -1.504 -12.583 -6.990 1.00 26.12 237 ILE B O 1
ATOM 2709 N N . THR B 1 53 ? -2.304 -13.093 -4.984 1.00 22.99 238 THR B N 1
ATOM 2710 C CA . THR B 1 53 ? -3.021 -14.263 -5.491 1.00 26.53 238 THR B CA 1
ATOM 2711 C C . THR B 1 53 ? -4.480 -14.166 -5.070 1.00 26.18 238 THR B C 1
ATOM 2712 O O . THR B 1 53 ? -4.776 -13.897 -3.905 1.00 29.27 238 THR B O 1
ATOM 2716 N N . SER B 1 54 ? -5.381 -14.380 -6.021 1.00 26.42 239 SER B N 1
ATOM 2717 C CA . SER B 1 54 ? -6.812 -14.337 -5.745 1.00 31.69 239 SER B CA 1
ATOM 2718 C C . SER B 1 54 ? -7.460 -15.593 -6.310 1.00 26.74 239 SER B C 1
ATOM 2719 O O . SER B 1 54 ? -7.216 -15.945 -7.465 1.00 27.28 239 SER B O 1
ATOM 2722 N N . ILE B 1 55 ? -8.246 -16.272 -5.482 1.00 25.38 240 ILE B N 1
ATOM 2723 C CA . ILE B 1 55 ? -9.047 -17.421 -5.915 1.00 24.64 240 ILE B CA 1
ATOM 2724 C C . ILE B 1 55 ? -10.484 -16.947 -6.197 1.00 25.08 240 ILE B C 1
ATOM 2725 O O . ILE B 1 55 ? -11.220 -16.626 -5.262 1.00 27.19 240 ILE B O 1
ATOM 2730 N N . TYR B 1 56 ? -10.872 -16.924 -7.470 1.00 23.20 241 TYR B N 1
ATOM 2731 C CA . TYR B 1 56 ? -12.221 -16.514 -7.868 1.00 24.46 241 TYR B CA 1
ATOM 2732 C C . TYR B 1 56 ? -13.196 -17.688 -7.777 1.00 30.95 241 TYR B C 1
ATOM 2733 O O . TYR B 1 56 ? -12.870 -18.818 -8.152 1.00 26.94 241 TYR B O 1
ATOM 2742 N N . PHE B 1 57 ? -14.391 -17.416 -7.279 1.00 27.96 242 PHE B N 1
ATOM 2743 C CA . PHE B 1 57 ? -15.389 -18.462 -7.085 1.00 28.24 242 PHE B CA 1
ATOM 2744 C C . PHE B 1 57 ? -16.505 -18.376 -8.121 1.00 32.45 242 PHE B C 1
ATOM 2745 O O . PHE B 1 57 ? -16.867 -17.286 -8.569 1.00 31.33 242 PHE B O 1
ATOM 2753 N N . ASP B 1 58 ? -17.041 -19.530 -8.502 1.00 30.78 243 ASP B N 1
ATOM 2754 C CA . ASP B 1 58 ? -18.200 -19.580 -9.390 1.00 31.97 243 ASP B CA 1
ATOM 2755 C C . ASP B 1 58 ? -18.803 -20.984 -9.307 1.00 31.09 243 ASP B C 1
ATOM 2756 O O . ASP B 1 58 ? -18.264 -21.862 -8.621 1.00 33.72 243 ASP B O 1
ATOM 2761 N N . ASN B 1 59 ? -19.912 -21.206 -10.003 1.00 29.61 244 ASN B N 1
ATOM 2762 C CA . ASN B 1 59 ? -20.540 -22.526 -9.988 1.00 26.39 244 ASN B CA 1
ATOM 2763 C C . ASN B 1 59 ? -20.375 -23.248 -11.312 1.00 29.88 244 ASN B C 1
ATOM 2764 O O . ASN B 1 59 ? -19.782 -22.716 -12.243 1.00 26.51 244 ASN B O 1
ATOM 2769 N N . GLU B 1 60 ? -20.894 -24.468 -11.406 1.00 31.33 245 GLU B N 1
ATOM 2770 C CA . GLU B 1 60 ? -20.718 -25.253 -12.623 1.00 32.89 245 GLU B CA 1
ATOM 2771 C C . GLU B 1 60 ? -21.326 -24.577 -13.866 1.00 33.91 245 GLU B C 1
ATOM 2772 O O . GLU B 1 60 ? -20.856 -24.782 -14.984 1.00 31.54 245 GLU B O 1
ATOM 2778 N N . ASN B 1 61 ? -22.373 -23.773 -13.671 1.00 31.35 246 ASN B N 1
ATOM 2779 C CA . ASN B 1 61 ? -22.955 -23.012 -14.774 1.00 28.65 246 ASN B CA 1
ATOM 2780 C C . ASN B 1 61 ? -22.186 -21.741 -15.102 1.00 30.47 246 ASN B C 1
ATOM 2781 O O . ASN B 1 61 ? -22.485 -21.079 -16.088 1.00 29.47 246 ASN B O 1
ATOM 2786 N N . LEU B 1 62 ? -21.201 -21.412 -14.271 1.00 30.46 247 LEU B N 1
ATOM 2787 C CA . LEU B 1 62 ? -20.415 -20.185 -14.435 1.00 27.90 247 LEU B CA 1
ATOM 2788 C C . LEU B 1 62 ? -21.300 -18.934 -14.367 1.00 27.27 247 LEU B C 1
ATOM 2789 O O . LEU B 1 62 ? -21.110 -17.982 -15.125 1.00 26.70 247 LEU B O 1
ATOM 2794 N N . ASP B 1 63 ? -22.271 -18.952 -13.458 1.00 26.46 248 ASP B N 1
ATOM 2795 C CA . ASP B 1 63 ? -23.204 -17.841 -13.316 1.00 30.33 248 ASP B CA 1
ATOM 2796 C C . ASP B 1 63 ? -22.526 -16.473 -13.130 1.00 25.15 248 ASP B C 1
ATOM 2797 O O . ASP B 1 63 ? -22.959 -15.491 -13.724 1.00 24.48 248 ASP B O 1
ATOM 2802 N N . LEU B 1 64 ? -21.492 -16.398 -12.291 1.00 23.30 249 LEU B N 1
ATOM 2803 C CA . LEU B 1 64 ? -20.862 -15.101 -11.989 1.00 24.83 249 LEU B CA 1
ATOM 2804 C C . LEU B 1 64 ? -20.074 -14.595 -13.174 1.00 23.21 249 LEU B C 1
ATOM 2805 O O . LEU B 1 64 ? -20.026 -13.385 -13.439 1.00 27.91 249 LEU B O 1
ATOM 2810 N N . TYR B 1 65 ? -19.439 -15.529 -13.879 1.00 23.37 250 TYR B N 1
ATOM 2811 C CA . TYR B 1 65 ? -18.716 -15.204 -15.097 1.00 25.78 250 TYR B CA 1
ATOM 2812 C C . TYR B 1 65 ? -19.635 -14.495 -16.089 1.00 29.14 250 TYR B C 1
ATOM 2813 O O . TYR B 1 65 ? -19.297 -13.430 -16.605 1.00 26.06 250 TYR B O 1
ATOM 2822 N N . TYR B 1 66 ? -20.800 -15.088 -16.360 1.00 28.57 251 TYR B N 1
ATOM 2823 C CA . TYR B 1 66 ? -21.710 -14.506 -17.340 1.00 24.56 251 TYR B CA 1
ATOM 2824 C C . TYR B 1 66 ? -22.296 -13.193 -16.858 1.00 23.50 251 TYR B C 1
ATOM 2825 O O . TYR B 1 66 ? -22.505 -12.283 -17.654 1.00 25.91 251 TYR B O 1
ATOM 2834 N N . GLY B 1 67 ? -22.581 -13.107 -15.563 1.00 22.76 252 GLY B N 1
ATOM 2835 C CA . GLY B 1 67 ? -23.129 -11.889 -14.993 1.00 24.29 252 GLY B CA 1
ATOM 2836 C C . GLY B 1 67 ? -22.147 -10.735 -15.138 1.00 32.06 252 GLY B C 1
ATOM 2837 O O . GLY B 1 67 ? -22.538 -9.610 -15.479 1.00 29.97 252 GLY B O 1
ATOM 2838 N N . ARG B 1 68 ? -20.870 -11.020 -14.878 1.00 27.70 253 ARG B N 1
ATOM 2839 C CA . ARG B 1 68 ? -19.821 -10.010 -14.972 1.00 27.62 253 ARG B CA 1
ATOM 2840 C C . ARG B 1 68 ? -19.529 -9.694 -16.429 1.00 31.69 253 ARG B C 1
ATOM 2841 O O . ARG B 1 68 ? -19.243 -8.552 -16.758 1.00 29.62 253 ARG B O 1
ATOM 2849 N N . LEU B 1 69 ? -19.603 -10.698 -17.305 1.00 23.24 254 LEU B N 1
ATOM 2850 C CA . LEU B 1 69 ? -19.316 -10.456 -18.716 1.00 26.83 254 LEU B CA 1
ATOM 2851 C C . LEU B 1 69 ? -20.337 -9.470 -19.312 1.00 28.36 254 LEU B C 1
ATOM 2852 O O . LEU B 1 69 ? -19.965 -8.559 -20.037 1.00 30.42 254 LEU B O 1
ATOM 2857 N N . ARG B 1 70 ? -21.615 -9.651 -18.985 1.00 29.22 255 ARG B N 1
ATOM 2858 C CA . ARG B 1 70 ? -22.698 -8.799 -19.509 1.00 29.68 255 ARG B CA 1
ATOM 2859 C C . ARG B 1 70 ? -22.852 -7.515 -18.701 1.00 30.23 255 ARG B C 1
ATOM 2860 O O . ARG B 1 70 ? -23.500 -6.575 -19.145 1.00 32.21 255 ARG B O 1
ATOM 2868 N N . LYS B 1 71 ? -22.283 -7.501 -17.500 1.00 26.87 256 LYS B N 1
ATOM 2869 C CA . LYS B 1 71 ? -22.483 -6.409 -16.556 1.00 29.73 256 LYS B CA 1
ATOM 2870 C C . LYS B 1 71 ? -23.952 -6.219 -16.201 1.00 32.64 256 LYS B C 1
ATOM 2871 O O . LYS B 1 71 ? -24.452 -5.099 -16.204 1.00 30.56 256 LYS B O 1
ATOM 2877 N N . ASP B 1 72 ? -24.630 -7.331 -15.903 1.00 36.75 257 ASP B N 1
ATOM 2878 C CA . ASP B 1 72 ? -25.967 -7.323 -15.309 1.00 29.95 257 ASP B CA 1
ATOM 2879 C C . ASP B 1 72 ? -25.976 -6.451 -14.061 1.00 32.92 257 ASP B C 1
ATOM 2880 O O . ASP B 1 72 ? -25.082 -6.561 -13.232 1.00 30.75 257 ASP B O 1
ATOM 2885 N N . GLU B 1 73 ? -27.010 -5.631 -13.897 1.00 28.27 258 GLU B N 1
ATOM 2886 C CA . GLU B 1 73 ? -27.199 -4.897 -12.645 1.00 34.23 258 GLU B CA 1
ATOM 2887 C C . GLU B 1 73 ? -26.991 -5.780 -11.406 1.00 32.41 258 GLU B C 1
ATOM 2888 O O . GLU B 1 73 ? -27.605 -6.829 -11.273 1.00 31.25 258 GLU B O 1
ATOM 2894 N N . GLY B 1 74 ? -26.106 -5.359 -10.509 1.00 30.63 259 GLY B N 1
ATOM 2895 C CA . GLY B 1 74 ? -25.856 -6.107 -9.290 1.00 28.65 259 GLY B CA 1
ATOM 2896 C C . GLY B 1 74 ? -24.892 -7.284 -9.434 1.00 28.81 259 GLY B C 1
ATOM 2897 O O . GLY B 1 74 ? -24.629 -7.984 -8.460 1.00 29.26 259 GLY B O 1
ATOM 2898 N N . ALA B 1 75 ? -24.365 -7.505 -10.635 1.00 22.97 260 ALA B N 1
ATOM 2899 C CA . ALA B 1 75 ? -23.514 -8.671 -10.879 1.00 22.94 260 ALA B CA 1
ATOM 2900 C C . ALA B 1 75 ? -22.288 -8.688 -9.963 1.00 28.13 260 ALA B C 1
ATOM 2901 O O . ALA B 1 75 ? -21.472 -7.764 -9.966 1.00 26.78 260 ALA B O 1
ATOM 2903 N N . GLU B 1 76 ? -22.169 -9.750 -9.179 1.00 26.43 261 GLU B N 1
ATOM 2904 C CA . GLU B 1 76 ? -21.072 -9.878 -8.221 1.00 26.14 261 GLU B CA 1
ATOM 2905 C C . GLU B 1 76 ? -19.916 -10.748 -8.719 1.00 27.33 261 GLU B C 1
ATOM 2906 O O . GLU B 1 76 ? -20.095 -11.651 -9.541 1.00 23.33 261 GLU B O 1
ATOM 2912 N N . ALA B 1 77 ? -18.726 -10.442 -8.221 1.00 25.98 262 ALA B N 1
ATOM 2913 C CA . ALA B 1 77 ? -17.584 -11.338 -8.341 1.00 29.79 262 ALA B CA 1
ATOM 2914 C C . ALA B 1 77 ? -17.049 -11.561 -6.940 1.00 29.71 262 ALA B C 1
ATOM 2915 O O . ALA B 1 77 ? -16.997 -10.626 -6.128 1.00 29.25 262 ALA B O 1
ATOM 2917 N N . HIS B 1 78 ? -16.628 -12.794 -6.674 1.00 27.76 263 HIS B N 1
ATOM 2918 C CA . HIS B 1 78 ? -16.235 -13.197 -5.340 1.00 27.18 263 HIS B CA 1
ATOM 2919 C C . HIS B 1 78 ? -14.851 -13.818 -5.430 1.00 29.11 263 HIS B C 1
ATOM 2920 O O . HIS B 1 78 ? -14.644 -14.738 -6.218 1.00 24.85 263 HIS B O 1
ATOM 2927 N N . ARG B 1 79 ? -13.908 -13.317 -4.637 1.00 27.26 264 ARG B N 1
ATOM 2928 C CA . ARG B 1 79 ? -12.559 -13.894 -4.632 1.00 23.69 264 ARG B CA 1
ATOM 2929 C C . ARG B 1 79 ? -11.947 -13.886 -3.236 1.00 24.50 264 ARG B C 1
ATOM 2930 O O . ARG B 1 79 ? -12.238 -13.001 -2.433 1.00 27.41 264 ARG B O 1
ATOM 2938 N N . LEU B 1 80 ? -11.114 -14.887 -2.949 1.00 26.21 265 LEU B N 1
ATOM 2939 C CA . LEU B 1 80 ? -10.358 -14.952 -1.699 1.00 25.30 265 LEU B CA 1
ATOM 2940 C C . LEU B 1 80 ? -8.906 -14.634 -2.037 1.00 27.56 265 LEU B C 1
ATOM 2941 O O . LEU B 1 80 ? -8.321 -15.247 -2.916 1.00 28.29 265 LEU B O 1
ATOM 2946 N N . ARG B 1 81 ? -8.340 -13.651 -1.356 1.00 29.89 266 ARG B N 1
ATOM 2947 C CA . ARG B 1 81 ? -7.087 -13.069 -1.809 1.00 34.28 266 ARG B CA 1
ATOM 2948 C C . ARG B 1 81 ? -6.057 -13.018 -0.699 1.00 33.87 266 ARG B C 1
ATOM 2949 O O . ARG B 1 81 ? -6.389 -12.690 0.438 1.00 33.57 266 ARG B O 1
ATOM 2957 N N . TRP B 1 82 ? -4.805 -13.323 -1.033 1.00 30.69 267 TRP B N 1
ATOM 2958 C CA . TRP B 1 82 ? -3.732 -13.071 -0.079 1.00 29.77 267 TRP B CA 1
ATOM 2959 C C . TRP B 1 82 ? -2.547 -12.364 -0.720 1.00 28.97 267 TRP B C 1
ATOM 2960 O O . TRP B 1 82 ? -2.300 -12.493 -1.924 1.00 27.31 267 TRP B O 1
ATOM 2971 N N . TYR B 1 83 ? -1.818 -11.610 0.094 1.00 28.47 268 TYR B N 1
ATOM 2972 C CA . TYR B 1 83 ? -0.632 -10.920 -0.396 1.00 32.69 268 TYR B CA 1
ATOM 2973 C C . TYR B 1 83 ? 0.638 -11.641 0.069 1.00 34.27 268 TYR B C 1
ATOM 2974 O O . TYR B 1 83 ? 0.724 -12.098 1.206 1.00 31.61 268 TYR B O 1
ATOM 2983 N N . GLY B 1 84 ? 1.611 -11.760 -0.823 1.00 33.96 269 GLY B N 1
ATOM 2984 C CA . GLY B 1 84 ? 2.861 -12.410 -0.473 1.00 36.52 269 GLY B CA 1
ATOM 2985 C C . GLY B 1 84 ? 2.843 -13.920 -0.582 1.00 38.80 269 GLY B C 1
ATOM 2986 O O . GLY B 1 84 ? 2.054 -14.498 -1.340 1.00 36.17 269 GLY B O 1
ATOM 2987 N N . GLY B 1 85 ? 3.722 -14.562 0.189 1.00 42.67 270 GLY B N 1
ATOM 2988 C CA . GLY B 1 85 ? 3.941 -15.993 0.089 1.00 40.81 270 GLY B CA 1
ATOM 2989 C C . GLY B 1 85 ? 2.989 -16.845 0.905 1.00 40.05 270 GLY B C 1
ATOM 2990 O O . GLY B 1 85 ? 2.076 -16.334 1.559 1.00 40.50 270 GLY B O 1
ATOM 2991 N N . MET B 1 86 ? 3.224 -18.155 0.875 1.00 40.02 271 MET B N 1
ATOM 2992 C CA . MET B 1 86 ? 2.314 -19.128 1.480 1.00 40.80 271 MET B CA 1
ATOM 2993 C C . MET B 1 86 ? 2.312 -19.106 2.998 1.00 38.69 271 MET B C 1
ATOM 2994 O O . MET B 1 86 ? 1.510 -19.796 3.620 1.00 44.81 271 MET B O 1
ATOM 2999 N N . SER B 1 87 ? 3.198 -18.313 3.595 1.00 41.81 272 SER B N 1
ATOM 3000 C CA . SER B 1 87 ? 3.191 -18.143 5.042 1.00 38.85 272 SER B CA 1
ATOM 3001 C C . SER B 1 87 ? 2.154 -17.106 5.482 1.00 44.16 272 SER B C 1
ATOM 3002 O O . SER B 1 87 ? 1.835 -17.006 6.670 1.00 48.96 272 SER B O 1
ATOM 3005 N N . THR B 1 88 ? 1.621 -16.345 4.528 1.00 41.47 273 THR B N 1
ATOM 3006 C CA . THR B 1 88 ? 0.586 -15.356 4.845 1.00 39.19 273 THR B CA 1
ATOM 3007 C C . THR B 1 88 ? -0.662 -16.032 5.380 1.00 36.47 273 THR B C 1
ATOM 3008 O O . THR B 1 88 ? -1.229 -16.911 4.731 1.00 41.23 273 THR B O 1
ATOM 3012 N N . ASP B 1 89 ? -1.095 -15.601 6.559 1.00 39.03 274 ASP B N 1
ATOM 3013 C CA . ASP B 1 89 ? -2.215 -16.226 7.252 1.00 37.25 274 ASP B CA 1
ATOM 3014 C C . ASP B 1 89 ? -3.498 -15.409 7.102 1.00 39.98 274 ASP B C 1
ATOM 3015 O O . ASP B 1 89 ? -4.591 -15.905 7.368 1.00 38.02 274 ASP B O 1
ATOM 3020 N N . THR B 1 90 ? -3.364 -14.153 6.688 1.00 39.13 275 THR B N 1
ATOM 3021 C CA . THR B 1 90 ? -4.535 -13.296 6.534 1.00 39.31 275 THR B CA 1
ATOM 3022 C C . THR B 1 90 ? -5.123 -13.417 5.136 1.00 34.21 275 THR B C 1
ATOM 3023 O O . THR B 1 90 ? -4.462 -13.107 4.139 1.00 35.98 275 THR B O 1
ATOM 3027 N N . ILE B 1 91 ? -6.363 -13.885 5.064 1.00 34.00 276 ILE B N 1
ATOM 3028 C CA . ILE B 1 91 ? -7.028 -14.020 3.781 1.00 31.46 276 ILE B CA 1
ATOM 3029 C C . ILE B 1 91 ? -8.137 -12.985 3.659 1.00 35.74 276 ILE B C 1
ATOM 3030 O O . ILE B 1 91 ? -8.956 -12.816 4.568 1.00 35.17 276 ILE B O 1
ATOM 3035 N N . PHE B 1 92 ? -8.158 -12.278 2.539 1.00 28.40 277 PHE B N 1
ATOM 3036 C CA . PHE B 1 92 ? -9.212 -11.292 2.323 1.00 33.33 277 PHE B CA 1
ATOM 3037 C C . PHE B 1 92 ? -10.359 -11.872 1.519 1.00 28.70 277 PHE B C 1
ATOM 3038 O O . PHE B 1 92 ? -10.163 -12.354 0.405 1.00 30.70 277 PHE B O 1
ATOM 3046 N N . VAL B 1 93 ? -11.553 -11.840 2.104 1.00 31.21 278 VAL B N 1
ATOM 3047 C CA . VAL B 1 93 ? -12.744 -12.332 1.421 1.00 28.12 278 VAL B CA 1
ATOM 3048 C C . VAL B 1 93 ? -13.352 -11.119 0.738 1.00 29.12 278 VAL B C 1
ATOM 3049 O O . VAL B 1 93 ? -13.851 -10.219 1.411 1.00 29.92 278 VAL B O 1
ATOM 3053 N N . GLU B 1 94 ? -13.269 -11.083 -0.591 1.00 26.94 279 GLU B N 1
ATOM 3054 C CA . GLU B 1 94 ? -13.547 -9.869 -1.352 1.00 29.24 279 GLU B CA 1
ATOM 3055 C C . GLU B 1 94 ? -14.752 -10.034 -2.270 1.00 31.43 279 GLU B C 1
ATOM 3056 O O . GLU B 1 94 ? -14.959 -11.096 -2.842 1.00 30.94 279 GLU B O 1
ATOM 3062 N N . ARG B 1 95 ? -15.540 -8.975 -2.407 1.00 29.02 280 ARG B N 1
ATOM 3063 C CA . ARG B 1 95 ? -16.706 -8.998 -3.281 1.00 29.07 280 ARG B CA 1
ATOM 3064 C C . ARG B 1 95 ? -16.810 -7.695 -4.048 1.00 30.30 280 ARG B C 1
ATOM 3065 O O . ARG B 1 95 ? -16.768 -6.621 -3.454 1.00 30.26 280 ARG B O 1
ATOM 3073 N N . LYS B 1 96 ? -16.956 -7.800 -5.364 1.00 29.67 281 LYS B N 1
ATOM 3074 C CA . LYS B 1 96 ? -17.174 -6.641 -6.222 1.00 23.98 281 LYS B CA 1
ATOM 3075 C C . LYS B 1 96 ? -18.601 -6.691 -6.711 1.00 28.95 281 LYS B C 1
ATOM 3076 O O . LYS B 1 96 ? -19.097 -7.761 -7.060 1.00 30.86 281 LYS B O 1
ATOM 3082 N N . THR B 1 97 ? -19.261 -5.538 -6.724 1.00 30.09 282 THR B N 1
ATOM 3083 C CA . THR B 1 97 ? -20.661 -5.442 -7.140 1.00 22.81 282 THR B CA 1
ATOM 3084 C C . THR B 1 97 ? -20.776 -4.367 -8.200 1.00 27.64 282 THR B C 1
ATOM 3085 O O . THR B 1 97 ? -20.351 -3.232 -7.993 1.00 31.28 282 THR B O 1
ATOM 3089 N N . HIS B 1 98 ? -21.298 -4.734 -9.354 1.00 25.95 283 HIS B N 1
ATOM 3090 C CA . HIS B 1 98 ? -21.454 -3.787 -10.436 1.00 27.31 283 HIS B CA 1
ATOM 3091 C C . HIS B 1 98 ? -22.814 -3.117 -10.310 1.00 27.23 283 HIS B C 1
ATOM 3092 O O . HIS B 1 98 ? -23.831 -3.778 -10.046 1.00 29.68 283 HIS B O 1
ATOM 3099 N N . ARG B 1 99 ? -22.835 -1.800 -10.457 1.00 29.77 284 ARG B N 1
ATOM 3100 C CA . ARG B 1 99 ? -24.103 -1.078 -10.466 1.00 34.07 284 ARG B CA 1
ATOM 3101 C C . ARG B 1 99 ? -24.220 -0.354 -11.796 1.00 34.76 284 ARG B C 1
ATOM 3102 O O . ARG B 1 99 ? -23.244 0.208 -12.291 1.00 33.33 284 ARG B O 1
ATOM 3110 N N . GLU B 1 100 ? -25.406 -0.392 -12.390 1.00 34.52 285 GLU B N 1
ATOM 3111 C CA . GLU B 1 100 ? -25.648 0.344 -13.621 1.00 42.26 285 GLU B CA 1
ATOM 3112 C C . GLU B 1 100 ? -25.793 1.831 -13.307 1.00 37.39 285 GLU B C 1
ATOM 3113 O O . GLU B 1 100 ? -26.288 2.202 -12.239 1.00 39.68 285 GLU B O 1
ATOM 3119 N N . ASP B 1 101 ? -25.341 2.668 -14.236 1.00 42.51 286 ASP B N 1
ATOM 3120 C CA . ASP B 1 101 ? -25.470 4.122 -14.120 1.00 49.78 286 ASP B CA 1
ATOM 3121 C C . ASP B 1 101 ? -26.866 4.538 -13.684 1.00 42.76 286 ASP B C 1
ATOM 3122 O O . ASP B 1 101 ? -27.036 5.419 -12.842 1.00 45.37 286 ASP B O 1
ATOM 3124 N N . TRP B 1 102 ? -27.877 3.883 -14.236 1.00 42.22 287 TRP B N 1
ATOM 3125 C CA . TRP B 1 102 ? -29.236 4.318 -13.993 1.00 36.97 287 TRP B CA 1
ATOM 3126 C C . TRP B 1 102 ? -29.706 4.104 -12.560 1.00 41.33 287 TRP B C 1
ATOM 3127 O O . TRP B 1 102 ? -30.785 4.543 -12.191 1.00 39.97 287 TRP B O 1
ATOM 3138 N N . THR B 1 103 ? -28.889 3.450 -11.742 1.00 41.49 288 THR B N 1
ATOM 3139 C CA . THR B 1 103 ? -29.278 3.175 -10.360 1.00 33.55 288 THR B CA 1
ATOM 3140 C C . THR B 1 103 ? -28.998 4.393 -9.494 1.00 39.05 288 THR B C 1
ATOM 3141 O O . THR B 1 103 ? -29.506 4.496 -8.379 1.00 44.95 288 THR B O 1
ATOM 3145 N N . GLY B 1 104 ? -28.173 5.301 -10.010 1.00 37.00 289 GLY B N 1
ATOM 3146 C CA . GLY B 1 104 ? -27.698 6.435 -9.235 1.00 44.19 289 GLY B CA 1
ATOM 3147 C C . GLY B 1 104 ? -26.628 6.046 -8.218 1.00 49.80 289 GLY B C 1
ATOM 3148 O O . GLY B 1 104 ? -26.292 6.826 -7.326 1.00 49.17 289 GLY B O 1
ATOM 3149 N N . GLU B 1 105 ? -26.093 4.836 -8.357 1.00 47.96 290 GLU B N 1
ATOM 3150 C CA . GLU B 1 105 ? -25.108 4.303 -7.423 1.00 42.88 290 GLU B CA 1
ATOM 3151 C C . GLU B 1 105 ? -23.835 3.910 -8.156 1.00 44.59 290 GLU B C 1
ATOM 3152 O O . GLU B 1 105 ? -23.835 3.735 -9.374 1.00 43.16 290 GLU B O 1
ATOM 3158 N N . LYS B 1 106 ? -22.750 3.764 -7.404 1.00 43.45 291 LYS B N 1
ATOM 3159 C CA . LYS B 1 106 ? -21.462 3.403 -7.979 1.00 47.17 291 LYS B CA 1
ATOM 3160 C C . LYS B 1 106 ? -21.201 1.921 -7.763 1.00 36.55 291 LYS B C 1
ATOM 3161 O O . LYS B 1 106 ? -21.668 1.341 -6.787 1.00 37.77 291 LYS B O 1
ATOM 3167 N N . SER B 1 107 ? -20.462 1.305 -8.675 1.00 33.63 292 SER B N 1
ATOM 3168 C CA . SER B 1 107 ? -19.963 -0.040 -8.431 1.00 33.34 292 SER B CA 1
ATOM 3169 C C . SER B 1 107 ? -19.064 -0.031 -7.199 1.00 40.03 292 SER B C 1
ATOM 3170 O O . SER B 1 107 ? -18.466 0.991 -6.873 1.00 37.74 292 SER B O 1
ATOM 3173 N N . VAL B 1 108 ? -18.966 -1.171 -6.520 1.00 32.92 293 VAL B N 1
ATOM 3174 C CA . VAL B 1 108 ? -18.340 -1.211 -5.206 1.00 37.05 293 VAL B CA 1
ATOM 3175 C C . VAL B 1 108 ? -17.498 -2.468 -4.994 1.00 33.74 293 VAL B C 1
ATOM 3176 O O . VAL B 1 108 ? -17.853 -3.557 -5.454 1.00 32.97 293 VAL B O 1
ATOM 3180 N N . LYS B 1 109 ? -16.381 -2.301 -4.301 1.00 30.79 294 LYS B N 1
ATOM 3181 C CA . LYS B 1 109 ? -15.544 -3.428 -3.898 1.00 33.62 294 LYS B CA 1
ATOM 3182 C C . LYS B 1 109 ? -15.460 -3.383 -2.378 1.00 31.20 294 LYS B C 1
ATOM 3183 O O . LYS B 1 109 ? -15.255 -2.325 -1.796 1.00 29.50 294 LYS B O 1
ATOM 3189 N N . ALA B 1 110 ? -15.680 -4.522 -1.732 1.00 31.17 295 ALA B N 1
ATOM 3190 C CA . ALA B 1 110 ? -15.639 -4.581 -0.283 1.00 27.78 295 ALA B CA 1
ATOM 3191 C C . ALA B 1 110 ? -14.965 -5.884 0.100 1.00 30.51 295 ALA B C 1
ATOM 3192 O O . ALA B 1 110 ? -14.937 -6.829 -0.684 1.00 36.23 295 ALA B O 1
ATOM 3194 N N . ARG B 1 111 ? -14.435 -5.935 1.309 1.00 27.59 296 ARG B N 1
ATOM 3195 C CA . ARG B 1 111 ? -13.775 -7.135 1.787 1.00 33.01 296 ARG B CA 1
ATOM 3196 C C . ARG B 1 111 ? -13.771 -7.154 3.302 1.00 35.78 296 ARG B C 1
ATOM 3197 O O . ARG B 1 111 ? -13.961 -6.121 3.938 1.00 30.67 296 ARG B O 1
ATOM 3205 N N . PHE B 1 112 ? -13.574 -8.338 3.877 1.00 34.64 297 PHE B N 1
ATOM 3206 C CA . PHE B 1 112 ? -13.267 -8.448 5.293 1.00 34.65 297 PHE B CA 1
ATOM 3207 C C . PHE B 1 112 ? -12.138 -9.477 5.459 1.00 34.02 297 PHE B C 1
ATOM 3208 O O . PHE B 1 112 ? -11.885 -10.262 4.551 1.00 30.80 297 PHE B O 1
ATOM 3216 N N . ALA B 1 113 ? -11.426 -9.436 6.584 1.00 36.27 298 ALA B N 1
ATOM 3217 C CA . ALA B 1 113 ? -10.280 -10.334 6.788 1.00 36.16 298 ALA B CA 1
ATOM 3218 C C . ALA B 1 113 ? -10.656 -11.604 7.556 1.00 31.35 298 ALA B C 1
ATOM 3219 O O . ALA B 1 113 ? -11.441 -11.558 8.498 1.00 31.25 298 ALA B O 1
ATOM 3221 N N . LEU B 1 114 ? -10.067 -12.727 7.159 1.00 35.52 299 LEU B N 1
ATOM 3222 C CA . LEU B 1 114 ? -10.326 -14.016 7.799 1.00 38.02 299 LEU B CA 1
ATOM 3223 C C . LEU B 1 114 ? -9.000 -14.772 7.969 1.00 37.63 299 LEU B C 1
ATOM 3224 O O . LEU B 1 114 ? -8.179 -14.803 7.053 1.00 37.50 299 LEU B O 1
ATOM 3229 N N . LYS B 1 115 ? -8.765 -15.374 9.128 1.00 36.41 300 LYS B N 1
ATOM 3230 C CA . LYS B 1 115 ? -7.572 -16.209 9.249 1.00 39.99 300 LYS B CA 1
ATOM 3231 C C . LYS B 1 115 ? -7.735 -17.448 8.366 1.00 37.69 300 LYS B C 1
ATOM 3232 O O . LYS B 1 115 ? -8.848 -17.914 8.156 1.00 45.17 300 LYS B O 1
ATOM 3238 N N . GLU B 1 116 ? -6.634 -17.973 7.834 1.00 36.61 301 GLU B N 1
ATOM 3239 C CA . GLU B 1 116 ? -6.715 -19.056 6.853 1.00 40.96 301 GLU B CA 1
ATOM 3240 C C . GLU B 1 116 ? -7.419 -20.317 7.396 1.00 47.39 301 GLU B C 1
ATOM 3241 O O . GLU B 1 116 ? -8.202 -20.966 6.689 1.00 42.31 301 GLU B O 1
ATOM 3247 N N . ARG B 1 117 ? -7.150 -20.648 8.655 1.00 43.71 302 ARG B N 1
ATOM 3248 C CA A ARG B 1 117 ? -7.701 -21.856 9.269 0.53 47.78 302 ARG B CA 1
ATOM 3249 C CA B ARG B 1 117 ? -7.698 -21.857 9.265 0.47 47.82 302 ARG B CA 1
ATOM 3250 C C . ARG B 1 117 ? -9.225 -21.819 9.373 1.00 43.57 302 ARG B C 1
ATOM 3251 O O . ARG B 1 117 ? -9.860 -22.843 9.622 1.00 48.87 302 ARG B O 1
ATOM 3266 N N . HIS B 1 118 ? -9.811 -20.637 9.181 1.00 45.57 303 HIS B N 1
ATOM 3267 C CA . HIS B 1 118 ? -11.263 -20.470 9.250 1.00 41.24 303 HIS B CA 1
ATOM 3268 C C . HIS B 1 118 ? -11.949 -20.408 7.877 1.00 42.71 303 HIS B C 1
ATOM 3269 O O . HIS B 1 118 ? -13.174 -20.319 7.803 1.00 46.35 303 HIS B O 1
ATOM 3276 N N . VAL B 1 119 ? -11.179 -20.447 6.795 1.00 39.99 304 VAL B N 1
ATOM 3277 C CA . VAL B 1 119 ? -11.746 -20.218 5.463 1.00 40.22 304 VAL B CA 1
ATOM 3278 C C . VAL B 1 119 ? -12.707 -21.309 4.959 1.00 42.63 304 VAL B C 1
ATOM 3279 O O . VAL B 1 119 ? -13.821 -21.001 4.561 1.00 38.64 304 VAL B O 1
ATOM 3283 N N . ASN B 1 120 ? -12.290 -22.572 4.963 1.00 39.07 305 ASN B N 1
ATOM 3284 C CA . ASN B 1 120 ? -13.208 -23.650 4.576 1.00 42.21 305 ASN B CA 1
ATOM 3285 C C . ASN B 1 120 ? -14.508 -23.639 5.394 1.00 42.92 305 ASN B C 1
ATOM 3286 O O . ASN B 1 120 ? -15.610 -23.722 4.840 1.00 38.65 305 ASN B O 1
ATOM 3291 N N . ASP B 1 121 ? -14.383 -23.507 6.712 1.00 42.25 306 ASP B N 1
ATOM 3292 C CA . ASP B 1 121 ? -15.554 -23.525 7.586 1.00 41.95 306 ASP B CA 1
ATOM 3293 C C . ASP B 1 121 ? -16.531 -22.362 7.332 1.00 45.81 306 ASP B C 1
ATOM 3294 O O . ASP B 1 121 ? -17.753 -22.536 7.408 1.00 41.36 306 ASP B O 1
ATOM 3299 N N . PHE B 1 122 ? -15.991 -21.179 7.042 1.00 41.38 307 PHE B N 1
ATOM 3300 C CA . PHE B 1 122 ? -16.830 -20.016 6.770 1.00 38.64 307 PHE B CA 1
ATOM 3301 C C . PHE B 1 122 ? -17.634 -20.232 5.503 1.00 37.10 307 PHE B C 1
ATOM 3302 O O . PHE B 1 122 ? -18.811 -19.906 5.455 1.00 42.07 307 PHE B O 1
ATOM 3310 N N . LEU B 1 123 ? -16.982 -20.764 4.472 1.00 34.56 308 LEU B N 1
ATOM 3311 C CA . LEU B 1 123 ? -17.635 -20.977 3.187 1.00 40.56 308 LEU B CA 1
ATOM 3312 C C . LEU B 1 123 ? -18.771 -22.003 3.295 1.00 40.45 308 LEU B C 1
ATOM 3313 O O . LEU B 1 123 ? -19.824 -21.824 2.685 1.00 40.87 308 LEU B O 1
ATOM 3318 N N . LYS B 1 124 ? -18.543 -23.060 4.079 1.00 40.15 309 LYS B N 1
ATOM 3319 C CA . LYS B 1 124 ? -19.505 -24.151 4.288 1.00 45.02 309 LYS B CA 1
ATOM 3320 C C . LYS B 1 124 ? -20.657 -23.727 5.191 1.00 43.42 309 LYS B C 1
ATOM 3321 O O . LYS B 1 124 ? -21.661 -24.428 5.285 1.00 45.66 309 LYS B O 1
ATOM 3327 N N . GLY B 1 125 ? -20.498 -22.593 5.868 1.00 41.39 310 GLY B N 1
ATOM 3328 C CA . GLY B 1 125 ? -21.474 -22.132 6.840 1.00 45.05 310 GLY B CA 1
ATOM 3329 C C . GLY B 1 125 ? -21.279 -22.683 8.249 1.00 49.41 310 GLY B C 1
ATOM 3330 O O . GLY B 1 125 ? -22.086 -22.421 9.138 1.00 46.90 310 GLY B O 1
ATOM 3331 N N . LYS B 1 126 ? -20.208 -23.443 8.462 1.00 47.08 311 LYS B N 1
ATOM 3332 C CA . LYS B 1 126 ? -19.901 -23.955 9.796 1.00 50.34 311 LYS B CA 1
ATOM 3333 C C . LYS B 1 126 ? -19.387 -22.860 10.731 1.00 52.51 311 LYS B C 1
ATOM 3334 O O . LYS B 1 126 ? -19.672 -22.867 11.932 1.00 49.00 311 LYS B O 1
ATOM 3340 N N . TYR B 1 127 ? -18.631 -21.918 10.175 1.00 49.32 312 TYR B N 1
ATOM 3341 C CA . TYR B 1 127 ? -18.150 -20.774 10.933 1.00 46.16 312 TYR B CA 1
ATOM 3342 C C . TYR B 1 127 ? -19.065 -19.585 10.662 1.00 49.45 312 TYR B C 1
ATOM 3343 O O . TYR B 1 127 ? -19.040 -19.014 9.567 1.00 47.57 312 TYR B O 1
ATOM 3352 N N . THR B 1 128 ? -19.871 -19.213 11.654 1.00 45.27 313 THR B N 1
ATOM 3353 C CA . THR B 1 128 ? -20.903 -18.194 11.460 1.00 47.56 313 THR B CA 1
ATOM 3354 C C . THR B 1 128 ? -20.355 -16.771 11.541 1.00 47.99 313 THR B C 1
ATOM 3355 O O . THR B 1 128 ? -19.237 -16.547 12.021 1.00 49.20 313 THR B O 1
ATOM 3359 N N . VAL B 1 129 ? -21.152 -15.818 11.066 1.00 44.97 314 VAL B N 1
ATOM 3360 C CA . VAL B 1 129 ? -20.772 -14.407 11.070 1.00 49.15 314 VAL B CA 1
ATOM 3361 C C . VAL B 1 129 ? -20.611 -13.893 12.497 1.00 51.00 314 VAL B C 1
ATOM 3362 O O . VAL B 1 129 ? -19.773 -13.032 12.771 1.00 38.96 314 VAL B O 1
ATOM 3366 N N . ASP B 1 130 ? -21.423 -14.422 13.406 1.00 47.33 315 ASP B N 1
ATOM 3367 C CA . ASP B 1 130 ? -21.294 -14.081 14.818 1.00 48.50 315 ASP B CA 1
ATOM 3368 C C . ASP B 1 130 ? -19.965 -14.601 15.367 1.00 49.58 315 ASP B C 1
ATOM 3369 O O . ASP B 1 130 ? -19.319 -13.936 16.177 1.00 55.67 315 ASP B O 1
ATOM 3374 N N . GLN B 1 131 ? -19.562 -15.789 14.922 1.00 46.59 316 GLN B N 1
ATOM 3375 C CA . GLN B 1 131 ? -18.275 -16.351 15.312 1.00 49.44 316 GLN B CA 1
ATOM 3376 C C . GLN B 1 131 ? -17.126 -15.527 14.734 1.00 52.11 316 GLN B C 1
ATOM 3377 O O . GLN B 1 131 ? -16.147 -15.244 15.426 1.00 44.52 316 GLN B O 1
ATOM 3383 N N . VAL B 1 132 ? -17.249 -15.155 13.462 1.00 48.38 317 VAL B N 1
ATOM 3384 C CA . VAL B 1 132 ? -16.187 -14.433 12.762 1.00 44.48 317 VAL B CA 1
ATOM 3385 C C . VAL B 1 132 ? -15.837 -13.138 13.491 1.00 46.61 317 VAL B C 1
ATOM 3386 O O . VAL B 1 132 ? -14.661 -12.813 13.660 1.00 51.19 317 VAL B O 1
ATOM 3390 N N . PHE B 1 133 ? -16.858 -12.415 13.948 1.00 46.36 318 PHE B N 1
ATOM 3391 C CA . PHE B 1 133 ? -16.650 -11.084 14.521 1.00 48.21 318 PHE B CA 1
ATOM 3392 C C . PHE B 1 133 ? -16.746 -11.004 16.045 1.00 46.56 318 PHE B C 1
ATOM 3393 O O . PHE B 1 133 ? -16.745 -9.913 16.614 1.00 44.82 318 PHE B O 1
ATOM 3401 N N . ALA B 1 134 ? -16.807 -12.162 16.693 1.00 47.88 319 ALA B N 1
ATOM 3402 C CA . ALA B 1 134 ? -16.860 -12.235 18.149 1.00 51.09 319 ALA B CA 1
ATOM 3403 C C . ALA B 1 134 ? -15.751 -11.411 18.800 1.00 46.12 319 ALA B C 1
ATOM 3404 O O . ALA B 1 134 ? -16.015 -10.576 19.669 1.00 50.84 319 ALA B O 1
ATOM 3406 N N . LYS B 1 135 ? -14.514 -11.642 18.375 1.00 45.12 320 LYS B N 1
ATOM 3407 C CA . LYS B 1 135 ? -13.371 -10.939 18.960 1.00 49.48 320 LYS B CA 1
ATOM 3408 C C . LYS B 1 135 ? -13.379 -9.443 18.656 1.00 54.16 320 LYS B C 1
ATOM 3409 O O . LYS B 1 135 ? -13.183 -8.620 19.551 1.00 55.34 320 LYS B O 1
ATOM 3415 N N . MET B 1 136 ? -13.615 -9.084 17.399 1.00 52.13 321 MET B N 1
ATOM 3416 C CA . MET B 1 136 ? -13.717 -7.674 17.048 1.00 49.37 321 MET B CA 1
ATOM 3417 C C . MET B 1 136 ? -14.788 -7.010 17.909 1.00 52.36 321 MET B C 1
ATOM 3418 O O . MET B 1 136 ? -14.679 -5.837 18.263 1.00 47.99 321 MET B O 1
ATOM 3423 N N . ARG B 1 137 ? -15.825 -7.762 18.257 1.00 50.17 322 ARG B N 1
ATOM 3424 C CA . ARG B 1 137 ? -16.847 -7.220 19.141 1.00 53.39 322 ARG B CA 1
ATOM 3425 C C . ARG B 1 137 ? -16.348 -7.092 20.587 1.00 53.96 322 ARG B C 1
ATOM 3426 O O . ARG B 1 137 ? -16.583 -6.074 21.235 1.00 55.66 322 ARG B O 1
ATOM 3434 N N . LYS B 1 138 ? -15.651 -8.112 21.082 1.00 55.76 323 LYS B N 1
ATOM 3435 C CA . LYS B 1 138 ? -15.108 -8.067 22.442 1.00 61.44 323 LYS B CA 1
ATOM 3436 C C . LYS B 1 138 ? -14.297 -6.790 22.651 1.00 60.97 323 LYS B C 1
ATOM 3437 O O . LYS B 1 138 ? -14.441 -6.111 23.665 1.00 61.72 323 LYS B O 1
ATOM 3443 N N . GLU B 1 139 ? -13.444 -6.469 21.684 1.00 59.52 324 GLU B N 1
ATOM 3444 C CA . GLU B 1 139 ? -12.775 -5.176 21.660 1.00 60.39 324 GLU B CA 1
ATOM 3445 C C . GLU B 1 139 ? -13.761 -4.082 21.277 1.00 64.63 324 GLU B C 1
ATOM 3446 O O . GLU B 1 139 ? -14.606 -4.270 20.405 1.00 65.49 324 GLU B O 1
ATOM 3452 N N . GLY B 1 140 ? -13.649 -2.930 21.920 1.00 70.67 325 GLY B N 1
ATOM 3453 C CA . GLY B 1 140 ? -14.515 -1.818 21.585 1.00 69.96 325 GLY B CA 1
ATOM 3454 C C . GLY B 1 140 ? -13.863 -0.874 20.595 1.00 63.57 325 GLY B C 1
ATOM 3455 O O . GLY B 1 140 ? -14.270 0.280 20.475 1.00 75.18 325 GLY B O 1
ATOM 3456 N N . LYS B 1 141 ? -12.855 -1.362 19.880 1.00 60.91 326 LYS B N 1
ATOM 3457 C CA . LYS B 1 141 ? -12.076 -0.512 18.978 1.00 62.96 326 LYS B CA 1
ATOM 3458 C C . LYS B 1 141 ? -12.901 -0.015 17.786 1.00 58.97 326 LYS B C 1
ATOM 3459 O O . LYS B 1 141 ? -13.370 1.121 17.780 1.00 62.92 326 LYS B O 1
ATOM 3465 N N . LYS B 1 142 ? -13.077 -0.873 16.783 1.00 61.99 327 LYS B N 1
ATOM 3466 C CA . LYS B 1 142 ? -13.806 -0.512 15.566 1.00 57.04 327 LYS B CA 1
ATOM 3467 C C . LYS B 1 142 ? -15.214 -0.010 15.877 1.00 53.76 327 LYS B C 1
ATOM 3468 O O . LYS B 1 142 ? -15.937 -0.623 16.659 1.00 55.27 327 LYS B O 1
ATOM 3474 N N . PRO B 1 143 ? -15.608 1.116 15.263 1.00 54.17 328 PRO B N 1
ATOM 3475 C CA . PRO B 1 143 ? -16.930 1.687 15.533 1.00 52.37 328 PRO B CA 1
ATOM 3476 C C . PRO B 1 143 ? -18.018 0.661 15.244 1.00 53.93 328 PRO B C 1
ATOM 3477 O O . PRO B 1 143 ? -17.884 -0.149 14.323 1.00 49.12 328 PRO B O 1
ATOM 3481 N N . MET B 1 144 ? -19.087 0.708 16.026 1.00 52.70 329 MET B N 1
ATOM 3482 C CA . MET B 1 144 ? -20.127 -0.306 15.958 1.00 50.20 329 MET B CA 1
ATOM 3483 C C . MET B 1 144 ? -20.790 -0.388 14.582 1.00 50.27 329 MET B C 1
ATOM 3484 O O . MET B 1 144 ? -21.064 -1.481 14.085 1.00 49.07 329 MET B O 1
ATOM 3489 N N . ASN B 1 145 ? -21.047 0.761 13.968 1.00 48.01 330 ASN B N 1
ATOM 3490 C CA . ASN B 1 145 ? -21.652 0.773 12.642 1.00 52.53 330 ASN B CA 1
ATOM 3491 C C . ASN B 1 145 ? -20.745 0.144 11.588 1.00 46.40 330 ASN B C 1
ATOM 3492 O O . ASN B 1 145 ? -21.216 -0.468 10.633 1.00 50.75 330 ASN B O 1
ATOM 3497 N N . GLU B 1 146 ? -19.442 0.301 11.758 1.00 50.15 331 GLU B N 1
ATOM 3498 C CA . GLU B 1 146 ? -18.499 -0.286 10.817 1.00 50.99 331 GLU B CA 1
ATOM 3499 C C . GLU B 1 146 ? -18.459 -1.807 10.952 1.00 45.09 331 GLU B C 1
ATOM 3500 O O . GLU B 1 146 ? -18.326 -2.515 9.954 1.00 43.37 331 GLU B O 1
ATOM 3506 N N . ILE B 1 147 ? -18.585 -2.304 12.182 1.00 42.38 332 ILE B N 1
ATOM 3507 C CA . ILE B 1 147 ? -18.640 -3.743 12.428 1.00 46.06 332 ILE B CA 1
ATOM 3508 C C . ILE B 1 147 ? -19.901 -4.332 11.803 1.00 42.52 332 ILE B C 1
ATOM 3509 O O . ILE B 1 147 ? -19.886 -5.427 11.241 1.00 38.26 332 ILE B O 1
ATOM 3514 N N . GLU B 1 148 ? -20.998 -3.590 11.915 1.00 44.45 333 GLU B N 1
ATOM 3515 C CA . GLU B 1 148 ? -22.273 -4.017 11.359 1.00 45.17 333 GLU B CA 1
ATOM 3516 C C . GLU B 1 148 ? -22.223 -4.082 9.843 1.00 39.56 333 GLU B C 1
ATOM 3517 O O . GLU B 1 148 ? -22.826 -4.961 9.241 1.00 40.77 333 GLU B O 1
ATOM 3523 N N . ASN B 1 149 ? -21.503 -3.149 9.228 1.00 39.13 334 ASN B N 1
ATOM 3524 C CA . ASN B 1 149 ? -21.323 -3.181 7.780 1.00 45.33 334 ASN B CA 1
ATOM 3525 C C . ASN B 1 149 ? -20.534 -4.418 7.348 1.00 38.64 334 ASN B C 1
ATOM 3526 O O . ASN B 1 149 ? -20.884 -5.082 6.375 1.00 37.20 334 ASN B O 1
ATOM 3531 N N . LEU B 1 150 ? -19.484 -4.735 8.092 1.00 32.90 335 LEU B N 1
ATOM 3532 C CA . LEU B 1 150 ? -18.688 -5.931 7.820 1.00 35.66 335 LEU B CA 1
ATOM 3533 C C . LEU B 1 150 ? -19.485 -7.194 8.071 1.00 40.23 335 LEU B C 1
ATOM 3534 O O . LEU B 1 150 ? -19.372 -8.161 7.323 1.00 36.69 335 LEU B O 1
ATOM 3539 N N . GLU B 1 151 ? -20.278 -7.190 9.138 1.00 36.17 336 GLU B N 1
ATOM 3540 C CA . GLU B 1 151 ? -21.114 -8.341 9.445 1.00 41.66 336 GLU B CA 1
ATOM 3541 C C . GLU B 1 151 ? -22.127 -8.587 8.318 1.00 37.23 336 GLU B C 1
ATOM 3542 O O . GLU B 1 151 ? -22.321 -9.725 7.878 1.00 37.17 336 GLU B O 1
ATOM 3548 N N . ALA B 1 152 ? -22.741 -7.514 7.826 1.00 34.84 337 ALA B N 1
ATOM 3549 C CA . ALA B 1 152 ? -23.696 -7.658 6.728 1.00 45.04 337 ALA B CA 1
ATOM 3550 C C . ALA B 1 152 ? -22.988 -8.159 5.467 1.00 39.85 337 ALA B C 1
ATOM 3551 O O . ALA B 1 152 ? -23.521 -8.987 4.727 1.00 35.70 337 ALA B O 1
ATOM 3553 N N . LEU B 1 153 ? -21.772 -7.672 5.238 1.00 33.76 338 LEU B N 1
ATOM 3554 C CA . LEU B 1 153 ? -21.001 -8.111 4.090 1.00 32.37 338 LEU B CA 1
ATOM 3555 C C . LEU B 1 153 ? -20.735 -9.615 4.187 1.00 34.37 338 LEU B C 1
ATOM 3556 O O . LEU B 1 153 ? -20.987 -10.373 3.245 1.00 34.92 338 LEU B O 1
ATOM 3561 N N . ALA B 1 154 ? -20.227 -10.051 5.335 1.00 32.53 339 ALA B N 1
ATOM 3562 C CA . ALA B 1 154 ? -19.905 -11.465 5.525 1.00 35.54 339 ALA B CA 1
ATOM 3563 C C . ALA B 1 154 ? -21.152 -12.344 5.400 1.00 32.30 339 ALA B C 1
ATOM 3564 O O . ALA B 1 154 ? -21.106 -13.428 4.827 1.00 34.28 339 ALA B O 1
ATOM 3566 N N . SER B 1 155 ? -22.272 -11.868 5.934 1.00 35.78 340 SER B N 1
ATOM 3567 C CA . SER B 1 155 ? -23.527 -12.600 5.814 1.00 36.86 340 SER B CA 1
ATOM 3568 C C . SER B 1 155 ? -23.952 -12.762 4.357 1.00 37.29 340 SER B C 1
ATOM 3569 O O . SER B 1 155 ? -24.393 -13.838 3.951 1.00 34.35 340 SER B O 1
ATOM 3572 N N . GLU B 1 156 ? -23.840 -11.696 3.569 1.00 32.27 341 GLU B N 1
ATOM 3573 C CA . GLU B 1 156 ? -24.291 -11.766 2.178 1.00 32.51 341 GLU B CA 1
ATOM 3574 C C . GLU B 1 156 ? -23.398 -12.701 1.363 1.00 36.50 341 GLU B C 1
ATOM 3575 O O . GLU B 1 156 ? -23.877 -13.467 0.518 1.00 35.45 341 GLU B O 1
ATOM 3581 N N . ILE B 1 157 ? -22.094 -12.636 1.613 1.00 29.77 342 ILE B N 1
ATOM 3582 C CA . ILE B 1 157 ? -21.174 -13.525 0.926 1.00 27.17 342 ILE B CA 1
ATOM 3583 C C . ILE B 1 157 ? -21.449 -14.999 1.283 1.00 32.19 342 ILE B C 1
ATOM 3584 O O . ILE B 1 157 ? -21.574 -15.847 0.402 1.00 31.35 342 ILE B O 1
ATOM 3589 N N . GLN B 1 158 ? -21.532 -15.295 2.576 1.00 33.96 343 GLN B N 1
ATOM 3590 C CA . GLN B 1 158 ? -21.764 -16.661 3.032 1.00 38.62 343 GLN B CA 1
ATOM 3591 C C . GLN B 1 158 ? -23.054 -17.192 2.415 1.00 33.55 343 GLN B C 1
ATOM 3592 O O . GLN B 1 158 ? -23.114 -18.338 1.963 1.00 34.13 343 GLN B O 1
ATOM 3598 N N . TYR B 1 159 ? -24.075 -16.342 2.382 1.00 30.13 344 TYR B N 1
ATOM 3599 C CA . TYR B 1 159 ? -25.370 -16.718 1.801 1.00 36.60 344 TYR B CA 1
ATOM 3600 C C . TYR B 1 159 ? -25.243 -17.099 0.328 1.00 35.09 344 TYR B C 1
ATOM 3601 O O . TYR B 1 159 ? -25.680 -18.178 -0.079 1.00 35.79 344 TYR B O 1
ATOM 3610 N N . VAL B 1 160 ? -24.638 -16.224 -0.470 1.00 32.62 345 VAL B N 1
ATOM 3611 C CA . VAL B 1 160 ? -24.487 -16.483 -1.905 1.00 34.32 345 VAL B CA 1
ATOM 3612 C C . VAL B 1 160 ? -23.622 -17.719 -2.179 1.00 32.30 345 VAL B C 1
ATOM 3613 O O . VAL B 1 160 ? -23.906 -18.501 -3.093 1.00 37.04 345 VAL B O 1
ATOM 3617 N N . MET B 1 161 ? -22.567 -17.887 -1.389 1.00 34.33 346 MET B N 1
ATOM 3618 C CA . MET B 1 161 ? -21.676 -19.036 -1.509 1.00 31.30 346 MET B CA 1
ATOM 3619 C C . MET B 1 161 ? -22.475 -20.323 -1.411 1.00 32.77 346 MET B C 1
ATOM 3620 O O . MET B 1 161 ? -22.271 -21.258 -2.181 1.00 35.24 346 MET B O 1
ATOM 3625 N N . LEU B 1 162 ? -23.375 -20.375 -0.439 1.00 35.02 347 LEU B N 1
ATOM 3626 C CA . LEU B 1 162 ? -24.174 -21.578 -0.214 1.00 32.45 347 LEU B CA 1
ATOM 3627 C C . LEU B 1 162 ? -25.326 -21.696 -1.221 1.00 34.68 347 LEU B C 1
ATOM 3628 O O . LEU B 1 162 ? -25.543 -22.753 -1.806 1.00 35.24 347 LEU B O 1
ATOM 3633 N N . LYS B 1 163 ? -26.033 -20.594 -1.445 1.00 35.48 348 LYS B N 1
ATOM 3634 C CA . LYS B 1 163 ? -27.190 -20.579 -2.339 1.00 33.87 348 LYS B CA 1
ATOM 3635 C C . LYS B 1 163 ? -26.866 -20.912 -3.791 1.00 39.06 348 LYS B C 1
ATOM 3636 O O . LYS B 1 163 ? -27.592 -21.670 -4.441 1.00 33.14 348 LYS B O 1
ATOM 3642 N N . LYS B 1 164 ? -25.787 -20.331 -4.308 1.00 35.87 349 LYS B N 1
ATOM 3643 C CA . LYS B 1 164 ? -25.412 -20.536 -5.699 1.00 35.27 349 LYS B CA 1
ATOM 3644 C C . LYS B 1 164 ? -24.417 -21.680 -5.844 1.00 31.68 349 LYS B C 1
ATOM 3645 O O . LYS B 1 164 ? -23.923 -21.938 -6.938 1.00 33.99 349 LYS B O 1
ATOM 3651 N N . LYS B 1 165 ? -24.117 -22.360 -4.744 1.00 32.40 350 LYS B N 1
ATOM 3652 C CA . LYS B 1 165 ? -23.145 -23.465 -4.768 1.00 33.22 350 LYS B CA 1
ATOM 3653 C C . LYS B 1 165 ? -21.810 -23.088 -5.427 1.00 33.35 350 LYS B C 1
ATOM 3654 O O . LYS B 1 165 ? -21.322 -23.788 -6.322 1.00 34.72 350 LYS B O 1
ATOM 3660 N N . LEU B 1 166 ? -21.217 -21.989 -4.963 1.00 30.16 351 LEU B N 1
ATOM 3661 C CA . LEU B 1 166 ? -19.955 -21.513 -5.515 1.00 26.82 351 LEU B CA 1
ATOM 3662 C C . LEU B 1 166 ? -18.798 -22.391 -5.049 1.00 34.03 351 LEU B C 1
ATOM 3663 O O . LEU B 1 166 ? -18.808 -22.917 -3.934 1.00 34.48 351 LEU B O 1
ATOM 3668 N N . ARG B 1 167 ? -17.811 -22.556 -5.921 1.00 29.38 352 ARG B N 1
ATOM 3669 C CA A ARG B 1 167 ? -16.578 -23.234 -5.552 0.30 34.26 352 ARG B CA 1
ATOM 3670 C CA B ARG B 1 167 ? -16.577 -23.267 -5.586 0.70 34.38 352 ARG B CA 1
ATOM 3671 C C . ARG B 1 167 ? -15.390 -22.533 -6.209 1.00 32.36 352 ARG B C 1
ATOM 3672 O O . ARG B 1 167 ? -15.580 -21.659 -7.060 1.00 27.38 352 ARG B O 1
ATOM 3687 N N . PRO B 1 168 ? -14.155 -22.899 -5.802 1.00 31.74 353 PRO B N 1
ATOM 3688 C CA . PRO B 1 168 ? -12.979 -22.298 -6.439 1.00 33.22 353 PRO B CA 1
ATOM 3689 C C . PRO B 1 168 ? -13.004 -22.641 -7.911 1.00 30.33 353 PRO B C 1
ATOM 3690 O O . PRO B 1 168 ? -13.301 -23.786 -8.243 1.00 32.37 353 PRO B O 1
ATOM 3694 N N . VAL B 1 169 ? -12.705 -21.682 -8.778 1.00 28.16 354 VAL B N 1
ATOM 3695 C CA . VAL B 1 169 ? -12.811 -21.917 -10.215 1.00 27.67 354 VAL B CA 1
ATOM 3696 C C . VAL B 1 169 ? -11.548 -21.515 -10.954 1.00 29.88 354 VAL B C 1
ATOM 3697 O O . VAL B 1 169 ? -10.998 -22.303 -11.735 1.00 30.10 354 VAL B O 1
ATOM 3701 N N . VAL B 1 170 ? -11.074 -20.302 -10.699 1.00 26.38 355 VAL B N 1
ATOM 3702 C CA . VAL B 1 170 ? -9.836 -19.830 -11.329 1.00 28.81 355 VAL B CA 1
ATOM 3703 C C . VAL B 1 170 ? -9.009 -18.973 -10.363 1.00 30.37 355 VAL B C 1
ATOM 3704 O O . VAL B 1 170 ? -9.549 -18.206 -9.572 1.00 29.45 355 VAL B O 1
ATOM 3708 N N . ARG B 1 171 ? -7.694 -19.158 -10.394 1.00 27.85 356 ARG B N 1
ATOM 3709 C CA . ARG B 1 171 ? -6.777 -18.389 -9.564 1.00 26.94 356 ARG B CA 1
ATOM 3710 C C . ARG B 1 171 ? -6.095 -17.405 -10.483 1.00 30.72 356 ARG B C 1
ATOM 3711 O O . ARG B 1 171 ? -5.768 -17.740 -11.616 1.00 31.71 356 ARG B O 1
ATOM 3719 N N . SER B 1 172 ? -5.919 -16.176 -10.018 1.00 27.22 357 SER B N 1
ATOM 3720 C CA . SER B 1 172 ? -5.088 -15.227 -10.735 1.00 29.26 357 SER B CA 1
ATOM 3721 C C . SER B 1 172 ? -3.887 -14.973 -9.857 1.00 30.83 357 SER B C 1
ATOM 3722 O O . SER B 1 172 ? -4.031 -14.767 -8.653 1.00 30.03 357 SER B O 1
ATOM 3725 N N . PHE B 1 173 ? -2.703 -15.043 -10.450 1.00 29.45 358 PHE B N 1
ATOM 3726 C CA . PHE B 1 173 ? -1.492 -14.674 -9.751 1.00 29.64 358 PHE B CA 1
ATOM 3727 C C . PHE B 1 173 ? -0.808 -13.569 -10.546 1.00 25.66 358 PHE B C 1
ATOM 3728 O O . PHE B 1 173 ? -0.799 -13.593 -11.775 1.00 28.97 358 PHE B O 1
ATOM 3736 N N . TYR B 1 174 ? -0.226 -12.606 -9.848 1.00 29.23 359 TYR B N 1
ATOM 3737 C CA . TYR B 1 174 ? 0.660 -11.652 -10.509 1.00 27.19 359 TYR B CA 1
ATOM 3738 C C . TYR B 1 174 ? 1.559 -10.933 -9.512 1.00 25.48 359 TYR B C 1
ATOM 3739 O O . TYR B 1 174 ? 1.348 -11.014 -8.306 1.00 28.00 359 TYR B O 1
ATOM 3748 N N . ASN B 1 175 ? 2.581 -10.252 -10.020 1.00 28.84 360 ASN B N 1
ATOM 3749 C CA . ASN B 1 175 ? 3.415 -9.388 -9.191 1.00 29.58 360 ASN B CA 1
ATOM 3750 C C . ASN B 1 175 ? 3.033 -7.941 -9.425 1.00 25.26 360 ASN B C 1
ATOM 3751 O O . ASN B 1 175 ? 3.016 -7.471 -10.563 1.00 32.30 360 ASN B O 1
ATOM 3756 N N . ARG B 1 176 ? 2.727 -7.227 -8.351 1.00 26.56 361 ARG B N 1
ATOM 3757 C CA . ARG B 1 176 ? 2.302 -5.849 -8.506 1.00 26.85 361 ARG B CA 1
ATOM 3758 C C . ARG B 1 176 ? 3.352 -4.860 -8.034 1.00 31.46 361 ARG B C 1
ATOM 3759 O O . ARG B 1 176 ? 3.859 -4.963 -6.920 1.00 28.84 361 ARG B O 1
ATOM 3767 N N . THR B 1 177 ? 3.654 -3.902 -8.902 1.00 28.94 362 THR B N 1
ATOM 3768 C CA . THR B 1 177 ? 4.452 -2.746 -8.541 1.00 34.36 362 THR B CA 1
ATOM 3769 C C . THR B 1 177 ? 3.540 -1.518 -8.552 1.00 29.25 362 THR B C 1
ATOM 3770 O O . THR B 1 177 ? 2.848 -1.248 -9.535 1.00 30.44 362 THR B O 1
ATOM 3774 N N . ALA B 1 178 ? 3.532 -0.799 -7.438 1.00 29.77 363 ALA B N 1
ATOM 3775 C CA . ALA B 1 178 ? 2.641 0.333 -7.233 1.00 33.00 363 ALA B CA 1
ATOM 3776 C C . ALA B 1 178 ? 3.424 1.644 -7.167 1.00 33.72 363 ALA B C 1
ATOM 3777 O O . ALA B 1 178 ? 4.522 1.695 -6.611 1.00 33.77 363 ALA B O 1
ATOM 3779 N N . PHE B 1 179 ? 2.839 2.701 -7.723 1.00 32.52 364 PHE B N 1
ATOM 3780 C CA . PHE B 1 179 ? 3.457 4.027 -7.735 1.00 35.84 364 PHE B CA 1
ATOM 3781 C C . PHE B 1 179 ? 2.420 5.022 -7.261 1.00 37.10 364 PHE B C 1
ATOM 3782 O O . PHE B 1 179 ? 1.311 5.044 -7.794 1.00 36.55 364 PHE B O 1
ATOM 3790 N N . GLN B 1 180 ? 2.760 5.820 -6.251 1.00 33.29 365 GLN B N 1
ATOM 3791 C CA . GLN B 1 180 ? 1.890 6.912 -5.791 1.00 31.55 365 GLN B CA 1
ATOM 3792 C C . GLN B 1 180 ? 2.719 7.867 -4.947 1.00 41.44 365 GLN B C 1
ATOM 3793 O O . GLN B 1 180 ? 3.604 7.441 -4.210 1.00 40.67 365 GLN B O 1
ATOM 3799 N N . LEU B 1 181 ? 2.437 9.155 -5.066 1.00 38.55 366 LEU B N 1
ATOM 3800 C CA . LEU B 1 181 ? 3.168 10.161 -4.312 1.00 43.65 366 LEU B CA 1
ATOM 3801 C C . LEU B 1 181 ? 2.319 10.540 -3.108 1.00 48.69 366 LEU B C 1
ATOM 3802 O O . LEU B 1 181 ? 1.246 11.122 -3.264 1.00 49.86 366 LEU B O 1
ATOM 3807 N N . PRO B 1 182 ? 2.790 10.184 -1.902 1.00 45.46 367 PRO B N 1
ATOM 3808 C CA . PRO B 1 182 ? 2.038 10.261 -0.640 1.00 45.75 367 PRO B CA 1
ATOM 3809 C C . PRO B 1 182 ? 1.158 11.503 -0.477 1.00 55.69 367 PRO B C 1
ATOM 3810 O O . PRO B 1 182 ? 1.576 12.621 -0.774 1.00 59.32 367 PRO B O 1
ATOM 3814 N N . GLY B 1 183 ? -0.070 11.291 -0.014 1.00 58.01 368 GLY B N 1
ATOM 3815 C CA . GLY B 1 183 ? -1.001 12.384 0.192 1.00 65.55 368 GLY B CA 1
ATOM 3816 C C . GLY B 1 183 ? -1.531 12.976 -1.102 1.00 69.88 368 GLY B C 1
ATOM 3817 O O . GLY B 1 183 ? -2.537 13.690 -1.097 1.00 64.29 368 GLY B O 1
ATOM 3818 N N . ASP B 1 184 ? -0.849 12.698 -2.213 1.00 67.73 369 ASP B N 1
ATOM 3819 C CA . ASP B 1 184 ? -1.325 13.143 -3.525 1.00 61.89 369 ASP B CA 1
ATOM 3820 C C . ASP B 1 184 ? -2.052 12.001 -4.237 1.00 60.43 369 ASP B C 1
ATOM 3821 O O . ASP B 1 184 ? -1.429 11.085 -4.774 1.00 61.35 369 ASP B O 1
ATOM 3826 N N . ALA B 1 185 ? -3.378 12.052 -4.222 1.00 57.01 370 ALA B N 1
ATOM 3827 C CA . ALA B 1 185 ? -4.178 11.002 -4.835 1.00 59.56 370 ALA B CA 1
ATOM 3828 C C . ALA B 1 185 ? -4.608 11.358 -6.251 1.00 52.35 370 ALA B C 1
ATOM 3829 O O . ALA B 1 185 ? -5.518 10.741 -6.795 1.00 55.60 370 ALA B O 1
ATOM 3831 N N . ARG B 1 186 ? -3.964 12.349 -6.855 1.00 46.65 371 ARG B N 1
ATOM 3832 C CA . ARG B 1 186 ? -4.343 12.727 -8.209 1.00 53.42 371 ARG B CA 1
ATOM 3833 C C . ARG B 1 186 ? -4.115 11.554 -9.147 1.00 39.62 371 ARG B C 1
ATOM 3834 O O . ARG B 1 186 ? -4.918 11.288 -10.037 1.00 45.03 371 ARG B O 1
ATOM 3842 N N . VAL B 1 187 ? -3.016 10.844 -8.935 1.00 41.25 372 VAL B N 1
ATOM 3843 C CA . VAL B 1 187 ? -2.691 9.699 -9.768 1.00 39.83 372 VAL B CA 1
ATOM 3844 C C . VAL B 1 187 ? -2.100 8.575 -8.935 1.00 39.42 372 VAL B C 1
ATOM 3845 O O . VAL B 1 187 ? -1.222 8.794 -8.101 1.00 39.06 372 VAL B O 1
ATOM 3849 N N . ARG B 1 188 ? -2.588 7.366 -9.170 1.00 38.03 373 ARG B N 1
ATOM 3850 C CA . ARG B 1 188 ? -1.964 6.178 -8.621 1.00 32.47 373 ARG B CA 1
ATOM 3851 C C . ARG B 1 188 ? -1.800 5.207 -9.771 1.00 32.48 373 ARG B C 1
ATOM 3852 O O . ARG B 1 188 ? -2.707 5.043 -10.585 1.00 36.41 373 ARG B O 1
ATOM 3860 N N . ILE B 1 189 ? -0.640 4.571 -9.861 1.00 34.21 374 ILE B N 1
ATOM 3861 C CA . ILE B 1 189 ? -0.421 3.624 -10.939 1.00 32.35 374 ILE B CA 1
ATOM 3862 C C . ILE B 1 189 ? 0.022 2.261 -10.413 1.00 33.80 374 ILE B C 1
ATOM 3863 O O . ILE B 1 189 ? 0.842 2.178 -9.492 1.00 32.89 374 ILE B O 1
ATOM 3868 N N . SER B 1 190 ? -0.531 1.199 -10.992 1.00 29.77 375 SER B N 1
ATOM 3869 C CA . SER B 1 190 ? -0.072 -0.148 -10.678 1.00 30.75 375 SER B CA 1
ATOM 3870 C C . SER B 1 190 ? 0.322 -0.883 -11.949 1.00 28.24 375 SER B C 1
ATOM 3871 O O . SER B 1 190 ? -0.353 -0.768 -12.972 1.00 33.13 375 SER B O 1
ATOM 3874 N N . LEU B 1 191 ? 1.410 -1.648 -11.870 1.00 30.35 376 LEU B N 1
ATOM 3875 C CA . LEU B 1 191 ? 1.877 -2.463 -12.988 1.00 28.29 376 LEU B CA 1
ATOM 3876 C C . LEU B 1 191 ? 1.923 -3.925 -12.572 1.00 29.59 376 LEU B C 1
ATOM 3877 O O . LEU B 1 191 ? 2.675 -4.307 -11.689 1.00 31.24 376 LEU B O 1
ATOM 3882 N N . ASP B 1 192 ? 1.094 -4.741 -13.200 1.00 29.48 377 ASP B N 1
ATOM 3883 C CA . ASP B 1 192 ? 1.021 -6.141 -12.846 1.00 26.68 377 ASP B CA 1
ATOM 3884 C C . ASP B 1 192 ? 1.783 -6.954 -13.883 1.00 27.89 377 ASP B C 1
ATOM 3885 O O . ASP B 1 192 ? 1.492 -6.866 -15.069 1.00 30.09 377 ASP B O 1
ATOM 3890 N N . THR B 1 193 ? 2.758 -7.740 -13.428 1.00 29.49 378 THR B N 1
ATOM 3891 C CA . THR B 1 193 ? 3.584 -8.547 -14.325 1.00 30.92 378 THR B CA 1
ATOM 3892 C C . THR B 1 193 ? 3.519 -10.005 -13.914 1.00 27.62 378 THR B C 1
ATOM 3893 O O . THR B 1 193 ? 3.063 -10.323 -12.818 1.00 33.43 378 THR B O 1
ATOM 3897 N N . GLU B 1 194 ? 4.024 -10.885 -14.776 1.00 33.73 379 GLU B N 1
ATOM 3898 C CA . GLU B 1 194 ? 3.912 -12.330 -14.585 1.00 31.43 379 GLU B CA 1
ATOM 3899 C C . GLU B 1 194 ? 2.453 -12.756 -14.385 1.00 30.99 379 GLU B C 1
ATOM 3900 O O . GLU B 1 194 ? 2.150 -13.627 -13.568 1.00 29.24 379 GLU B O 1
ATOM 3906 N N . LEU B 1 195 ? 1.556 -12.121 -15.119 1.00 35.51 380 LEU B N 1
ATOM 3907 C CA . LEU B 1 195 ? 0.132 -12.399 -14.975 1.00 30.75 380 LEU B CA 1
ATOM 3908 C C . LEU B 1 195 ? -0.147 -13.840 -15.326 1.00 28.90 380 LEU B C 1
ATOM 3909 O O . LEU B 1 195 ? 0.171 -14.285 -16.434 1.00 27.89 380 LEU B O 1
ATOM 3914 N N . THR B 1 196 ? -0.778 -14.554 -14.397 1.00 28.86 381 THR B N 1
ATOM 3915 C CA . THR B 1 196 ? -1.074 -15.972 -14.588 1.00 27.76 381 THR B CA 1
ATOM 3916 C C . THR B 1 196 ? -2.436 -16.366 -14.041 1.00 30.50 381 THR B C 1
ATOM 3917 O O . THR B 1 196 ? -2.823 -15.935 -12.956 1.00 32.86 381 THR B O 1
ATOM 3921 N N . MET B 1 197 ? -3.140 -17.209 -14.791 1.00 32.09 382 MET B N 1
ATOM 3922 C CA . MET B 1 197 ? -4.403 -17.790 -14.357 1.00 30.55 382 MET B CA 1
ATOM 3923 C C . MET B 1 197 ? -4.319 -19.323 -14.347 1.00 31.69 382 MET B C 1
ATOM 3924 O O . MET B 1 197 ? -3.783 -19.930 -15.267 1.00 33.39 382 MET B O 1
ATOM 3929 N N . VAL B 1 198 ? -4.864 -19.938 -13.303 1.00 30.96 383 VAL B N 1
ATOM 3930 C CA . VAL B 1 198 ? -4.759 -21.373 -13.118 1.00 34.31 383 VAL B CA 1
ATOM 3931 C C . VAL B 1 198 ? -6.095 -22.001 -12.703 1.00 35.32 383 VAL B C 1
ATOM 3932 O O . VAL B 1 198 ? -6.753 -21.503 -11.782 1.00 31.97 383 VAL B O 1
ATOM 3936 N N . ARG B 1 199 ? -6.485 -23.090 -13.368 1.00 31.03 384 ARG B N 1
ATOM 3937 C CA . ARG B 1 199 ? -7.731 -23.793 -13.030 1.00 32.34 384 ARG B CA 1
ATOM 3938 C C . ARG B 1 199 ? -7.737 -24.302 -11.602 1.00 32.60 384 ARG B C 1
ATOM 3939 O O . ARG B 1 199 ? -6.771 -24.931 -11.135 1.00 35.71 384 ARG B O 1
ATOM 3947 N N . GLU B 1 200 ? -8.829 -24.016 -10.910 1.00 30.03 385 GLU B N 1
ATOM 3948 C CA . GLU B 1 200 ? -9.042 -24.473 -9.549 1.00 30.80 385 GLU B CA 1
ATOM 3949 C C . GLU B 1 200 ? -10.332 -25.289 -9.484 1.00 29.49 385 GLU B C 1
ATOM 3950 O O . GLU B 1 200 ? -10.747 -25.716 -8.417 1.00 36.05 385 GLU B O 1
ATOM 3956 N N . ASP B 1 201 ? -10.967 -25.492 -10.628 1.00 30.27 386 ASP B N 1
ATOM 3957 C CA . ASP B 1 201 ? -12.275 -26.144 -10.669 1.00 37.04 386 ASP B CA 1
ATOM 3958 C C . ASP B 1 201 ? -12.170 -27.668 -10.632 1.00 38.67 386 ASP B C 1
ATOM 3959 O O . ASP B 1 201 ? -11.078 -28.224 -10.699 1.00 37.63 386 ASP B O 1
ATOM 3964 N N . ASN B 1 202 ? -13.318 -28.339 -10.541 1.00 41.65 387 ASN B N 1
ATOM 3965 C CA . ASN B 1 202 ? -13.368 -29.793 -10.677 1.00 42.57 387 ASN B CA 1
ATOM 3966 C C . ASN B 1 202 ? -14.346 -30.203 -11.760 1.00 46.48 387 ASN B C 1
ATOM 3967 O O . ASN B 1 202 ? -14.828 -31.329 -11.766 1.00 44.91 387 ASN B O 1
ATOM 3972 N N . PHE B 1 203 ? -14.644 -29.286 -12.675 1.00 48.62 388 PHE B N 1
ATOM 3973 C CA . PHE B 1 203 ? -15.664 -29.537 -13.693 1.00 50.30 388 PHE B CA 1
ATOM 3974 C C . PHE B 1 203 ? -15.223 -30.639 -14.652 1.00 53.71 388 PHE B C 1
ATOM 3975 O O . PHE B 1 203 ? -15.993 -31.101 -15.495 1.00 55.35 388 PHE B O 1
ATOM 3983 N N . ASP B 1 204 ? -13.976 -31.059 -14.487 1.00 53.97 389 ASP B N 1
ATOM 3984 C CA . ASP B 1 204 ? -13.295 -31.954 -15.409 1.00 54.44 389 ASP B CA 1
ATOM 3985 C C . ASP B 1 204 ? -13.396 -33.387 -14.922 1.00 51.81 389 ASP B C 1
ATOM 3986 O O . ASP B 1 204 ? -13.067 -34.334 -15.641 1.00 56.19 389 ASP B O 1
ATOM 3991 N N . GLY B 1 205 ? -13.840 -33.540 -13.683 1.00 50.40 390 GLY B N 1
ATOM 3992 C CA . GLY B 1 205 ? -13.640 -34.782 -12.967 1.00 52.77 390 GLY B CA 1
ATOM 3993 C C . GLY B 1 205 ? -12.396 -34.643 -12.108 1.00 53.04 390 GLY B C 1
ATOM 3994 O O . GLY B 1 205 ? -12.341 -35.171 -10.995 1.00 50.52 390 GLY B O 1
ATOM 3995 N N . VAL B 1 206 ? -11.404 -33.908 -12.613 1.00 52.11 391 VAL B N 1
ATOM 3996 C CA . VAL B 1 206 ? -10.162 -33.696 -11.869 1.00 51.22 391 VAL B CA 1
ATOM 3997 C C . VAL B 1 206 ? -10.430 -32.902 -10.601 1.00 49.38 391 VAL B C 1
ATOM 3998 O O . VAL B 1 206 ? -10.846 -31.747 -10.658 1.00 48.69 391 VAL B O 1
ATOM 4002 N N . ASP B 1 207 ? -10.194 -33.536 -9.461 1.00 46.40 392 ASP B N 1
ATOM 4003 C CA . ASP B 1 207 ? -10.341 -32.893 -8.169 1.00 50.29 392 ASP B CA 1
ATOM 4004 C C . ASP B 1 207 ? -9.066 -32.113 -7.840 1.00 53.31 392 ASP B C 1
ATOM 4005 O O . ASP B 1 207 ? -8.100 -32.682 -7.332 1.00 53.32 392 ASP B O 1
ATOM 4010 N N . ARG B 1 208 ? -9.059 -30.812 -8.120 1.00 42.99 393 ARG B N 1
ATOM 4011 C CA . ARG B 1 208 ? -7.830 -30.027 -8.000 1.00 41.57 393 ARG B CA 1
ATOM 4012 C C . ARG B 1 208 ? -7.597 -29.453 -6.606 1.00 43.74 393 ARG B C 1
ATOM 4013 O O . ARG B 1 208 ? -6.464 -29.149 -6.240 1.00 39.40 393 ARG B O 1
ATOM 4021 N N . THR B 1 209 ? -8.659 -29.310 -5.824 1.00 38.01 394 THR B N 1
ATOM 4022 C CA . THR B 1 209 ? -8.553 -28.665 -4.521 1.00 42.44 394 THR B CA 1
ATOM 4023 C C . THR B 1 209 ? -8.745 -29.615 -3.342 1.00 49.62 394 THR B C 1
ATOM 4024 O O . THR B 1 209 ? -8.444 -29.259 -2.201 1.00 45.55 394 THR B O 1
ATOM 4028 N N . HIS B 1 210 ? -9.267 -30.809 -3.614 1.00 47.61 395 HIS B N 1
ATOM 4029 C CA . HIS B 1 210 ? -9.520 -31.794 -2.567 1.00 46.14 395 HIS B CA 1
ATOM 4030 C C . HIS B 1 210 ? -10.264 -31.169 -1.397 1.00 48.31 395 HIS B C 1
ATOM 4031 O O . HIS B 1 210 ? -9.843 -31.294 -0.250 1.00 48.77 395 HIS B O 1
ATOM 4038 N N . LYS B 1 211 ? -11.361 -30.481 -1.701 1.00 45.31 396 LYS B N 1
ATOM 4039 C CA . LYS B 1 211 ? -12.227 -29.887 -0.687 1.00 49.29 396 LYS B CA 1
ATOM 4040 C C . LYS B 1 211 ? -11.599 -28.697 0.037 1.00 48.77 396 LYS B C 1
ATOM 4041 O O . LYS B 1 211 ? -12.125 -28.228 1.046 1.00 53.99 396 LYS B O 1
ATOM 4043 N N . ASN B 1 212 ? -10.485 -28.199 -0.478 1.00 41.12 397 ASN B N 1
ATOM 4044 C CA . ASN B 1 212 ? -9.904 -26.977 0.075 1.00 40.23 397 ASN B CA 1
ATOM 4045 C C . ASN B 1 212 ? -10.338 -25.744 -0.736 1.00 39.65 397 ASN B C 1
ATOM 4046 O O . ASN B 1 212 ? -10.785 -25.869 -1.878 1.00 34.99 397 ASN B O 1
ATOM 4051 N N . TRP B 1 213 ? -10.202 -24.557 -0.151 1.00 39.41 398 TRP B N 1
ATOM 4052 C CA . TRP B 1 213 ? -10.556 -23.319 -0.860 1.00 34.90 398 TRP B CA 1
ATOM 4053 C C . TRP B 1 213 ? -9.552 -22.933 -1.933 1.00 32.72 398 TRP B C 1
ATOM 4054 O O . TRP B 1 213 ? -9.803 -22.048 -2.750 1.00 29.98 398 TRP B O 1
ATOM 4065 N N . ARG B 1 214 ? -8.405 -23.603 -1.939 1.00 36.24 399 ARG B N 1
ATOM 4066 C CA . ARG B 1 214 ? -7.386 -23.342 -2.947 1.00 35.11 399 ARG B CA 1
ATOM 4067 C C . ARG B 1 214 ? -6.566 -24.599 -3.145 1.00 38.29 399 ARG B C 1
ATOM 4068 O O . ARG B 1 214 ? -6.450 -25.406 -2.223 1.00 36.44 399 ARG B O 1
ATOM 4076 N N . ARG B 1 215 ? -6.005 -24.749 -4.342 1.00 35.70 400 ARG B N 1
ATOM 4077 C CA . ARG B 1 215 ? -5.073 -25.826 -4.656 1.00 35.61 400 ARG B CA 1
ATOM 4078 C C . ARG B 1 215 ? -3.848 -25.693 -3.773 1.00 38.71 400 ARG B C 1
ATOM 4079 O O . ARG B 1 215 ? -3.422 -24.580 -3.468 1.00 38.09 400 ARG B O 1
ATOM 4087 N N . THR B 1 216 ? -3.241 -26.820 -3.417 1.00 45.35 401 THR B N 1
ATOM 4088 C CA . THR B 1 216 ? -2.025 -26.793 -2.609 1.00 41.58 401 THR B CA 1
ATOM 4089 C C . THR B 1 216 ? -0.809 -27.415 -3.282 1.00 44.21 401 THR B C 1
ATOM 4090 O O . THR B 1 216 ? 0.196 -27.668 -2.623 1.00 45.86 401 THR B O 1
ATOM 4094 N N . ASP B 1 217 ? -0.880 -27.656 -4.586 1.00 43.99 402 ASP B N 1
ATOM 4095 C CA . ASP B 1 217 ? 0.284 -28.186 -5.295 1.00 42.48 402 ASP B CA 1
ATOM 4096 C C . ASP B 1 217 ? 1.074 -27.070 -5.977 1.00 48.36 402 ASP B C 1
ATOM 4097 O O . ASP B 1 217 ? 2.058 -27.309 -6.676 1.00 44.12 402 ASP B O 1
ATOM 4102 N N . ILE B 1 218 ? 0.631 -25.840 -5.757 1.00 40.58 403 ILE B N 1
ATOM 4103 C CA . ILE B 1 218 ? 1.423 -24.679 -6.114 1.00 38.91 403 ILE B CA 1
ATOM 4104 C C . ILE B 1 218 ? 1.392 -23.692 -4.954 1.00 41.88 403 ILE B C 1
ATOM 4105 O O . ILE B 1 218 ? 0.584 -23.834 -4.023 1.00 36.60 403 ILE B O 1
ATOM 4110 N N . GLY B 1 219 ? 2.302 -22.722 -5.002 1.00 38.40 404 GLY B N 1
ATOM 4111 C CA . GLY B 1 219 ? 2.331 -21.614 -4.063 1.00 39.22 404 GLY B CA 1
ATOM 4112 C C . GLY B 1 219 ? 2.377 -20.312 -4.855 1.00 43.44 404 GLY B C 1
ATOM 4113 O O . GLY B 1 219 ? 1.467 -20.037 -5.635 1.00 35.13 404 GLY B O 1
ATOM 4114 N N . VAL B 1 220 ? 3.420 -19.505 -4.664 1.00 38.43 405 VAL B N 1
ATOM 4115 C CA . VAL B 1 220 ? 3.615 -18.333 -5.515 1.00 37.92 405 VAL B CA 1
ATOM 4116 C C . VAL B 1 220 ? 4.867 -18.508 -6.378 1.00 39.32 405 VAL B C 1
ATOM 4117 O O . VAL B 1 220 ? 5.477 -17.539 -6.834 1.00 37.91 405 VAL B O 1
ATOM 4121 N N . ASP B 1 221 ? 5.205 -19.770 -6.621 1.00 41.11 406 ASP B N 1
ATOM 4122 C CA . ASP B 1 221 ? 6.412 -20.145 -7.345 1.00 44.63 406 ASP B CA 1
ATOM 4123 C C . ASP B 1 221 ? 6.264 -20.061 -8.863 1.00 43.58 406 ASP B C 1
ATOM 4124 O O . ASP B 1 221 ? 6.432 -21.063 -9.572 1.00 38.94 406 ASP B O 1
ATOM 4129 N N . TRP B 1 222 ? 5.953 -18.863 -9.354 1.00 38.73 407 TRP B N 1
ATOM 4130 C CA . TRP B 1 222 ? 5.880 -18.612 -10.789 1.00 37.16 407 TRP B CA 1
ATOM 4131 C C . TRP B 1 222 ? 7.195 -19.099 -11.419 1.00 41.69 407 TRP B C 1
ATOM 4132 O O . TRP B 1 222 ? 8.240 -18.994 -10.786 1.00 40.32 407 TRP B O 1
ATOM 4143 N N . PRO B 1 223 ? 7.156 -19.623 -12.662 1.00 35.33 408 PRO B N 1
ATOM 4144 C CA . PRO B 1 223 ? 6.031 -19.771 -13.591 1.00 35.46 408 PRO B CA 1
ATOM 4145 C C . PRO B 1 223 ? 5.273 -21.097 -13.462 1.00 36.22 408 PRO B C 1
ATOM 4146 O O . PRO B 1 223 ? 4.649 -21.528 -14.436 1.00 41.95 408 PRO B O 1
ATOM 4150 N N . PHE B 1 224 ? 5.333 -21.727 -12.293 1.00 32.68 409 PHE B N 1
ATOM 4151 C CA . PHE B 1 224 ? 4.518 -22.905 -12.001 1.00 38.23 409 PHE B CA 1
ATOM 4152 C C . PHE B 1 224 ? 4.681 -24.041 -13.033 1.00 42.03 409 PHE B C 1
ATOM 4153 O O . PHE B 1 224 ? 3.691 -24.572 -13.546 1.00 39.44 409 PHE B O 1
ATOM 4161 N N . LYS B 1 225 ? 5.920 -24.428 -13.319 1.00 41.22 410 LYS B N 1
ATOM 4162 C CA . LYS B 1 225 ? 6.178 -25.412 -14.375 1.00 39.36 410 LYS B CA 1
ATOM 4163 C C . LYS B 1 225 ? 5.675 -26.822 -14.063 1.00 41.56 410 LYS B C 1
ATOM 4164 O O . LYS B 1 225 ? 5.601 -27.663 -14.956 1.00 41.88 410 LYS B O 1
ATOM 4170 N N . GLN B 1 226 ? 5.310 -27.076 -12.809 1.00 34.68 411 GLN B N 1
ATOM 4171 C CA . GLN B 1 226 ? 4.793 -28.386 -12.431 1.00 38.77 411 GLN B CA 1
ATOM 4172 C C . GLN B 1 226 ? 3.365 -28.622 -12.944 1.00 49.81 411 GLN B C 1
ATOM 4173 O O . GLN B 1 226 ? 2.905 -29.762 -13.016 1.00 44.94 411 GLN B O 1
ATOM 4179 N N . LEU B 1 227 ? 2.668 -27.540 -13.293 1.00 46.65 412 LEU B N 1
ATOM 4180 C CA . LEU B 1 227 ? 1.281 -27.612 -13.767 1.00 44.63 412 LEU B CA 1
ATOM 4181 C C . LEU B 1 227 ? 1.141 -28.219 -15.166 1.00 42.82 412 LEU B C 1
ATOM 4182 O O . LEU B 1 227 ? 1.964 -27.966 -16.048 1.00 42.80 412 LEU B O 1
ATOM 4187 N N . ASP B 1 228 ? 0.074 -28.987 -15.387 1.00 46.91 413 ASP B N 1
ATOM 4188 C CA . ASP B 1 228 ? -0.271 -29.380 -16.749 1.00 45.62 413 ASP B CA 1
ATOM 4189 C C . ASP B 1 228 ? -0.565 -28.144 -17.592 1.00 47.45 413 ASP B C 1
ATOM 4190 O O . ASP B 1 228 ? -1.148 -27.180 -17.093 1.00 47.88 413 ASP B O 1
ATOM 4195 N N . ASP B 1 229 ? -0.170 -28.170 -18.864 1.00 44.90 414 ASP B N 1
ATOM 4196 C CA . ASP B 1 229 ? -0.340 -27.009 -19.742 1.00 49.30 414 ASP B CA 1
ATOM 4197 C C . ASP B 1 229 ? -1.787 -26.521 -19.874 1.00 48.90 414 ASP B C 1
ATOM 4198 O O . ASP B 1 229 ? -2.021 -25.334 -20.113 1.00 43.01 414 ASP B O 1
ATOM 4203 N N . LYS B 1 230 ? -2.747 -27.436 -19.739 1.00 44.46 415 LYS B N 1
ATOM 4204 C CA A LYS B 1 230 ? -4.166 -27.113 -19.881 0.67 41.60 415 LYS B CA 1
ATOM 4205 C CA B LYS B 1 230 ? -4.148 -27.068 -19.897 0.33 41.36 415 LYS B CA 1
ATOM 4206 C C . LYS B 1 230 ? -4.702 -26.403 -18.641 1.00 37.86 415 LYS B C 1
ATOM 4207 O O . LYS B 1 230 ? -5.713 -25.712 -18.697 1.00 45.22 415 LYS B O 1
ATOM 4218 N N . ASP B 1 231 ? -4.026 -26.594 -17.514 1.00 35.51 416 ASP B N 1
ATOM 4219 C CA . ASP B 1 231 ? -4.433 -25.971 -16.269 1.00 35.05 416 ASP B CA 1
ATOM 4220 C C . ASP B 1 231 ? -3.926 -24.533 -16.091 1.00 37.68 416 ASP B C 1
ATOM 4221 O O . ASP B 1 231 ? -4.211 -23.914 -15.070 1.00 33.06 416 ASP B O 1
ATOM 4226 N N . ILE B 1 232 ? -3.174 -24.007 -17.056 1.00 38.30 417 ILE B N 1
ATOM 4227 C CA . ILE B 1 232 ? -2.548 -22.694 -16.862 1.00 35.13 417 ILE B CA 1
ATOM 4228 C C . ILE B 1 232 ? -2.470 -21.797 -18.095 1.00 39.03 417 ILE B C 1
ATOM 4229 O O . ILE B 1 232 ? -2.233 -22.257 -19.214 1.00 36.50 417 ILE B O 1
ATOM 4234 N N . CYS B 1 233 ? -2.711 -20.506 -17.870 1.00 30.14 418 CYS B N 1
ATOM 4235 C CA . CYS B 1 233 ? -2.551 -19.499 -18.896 1.00 32.04 418 CYS B CA 1
ATOM 4236 C C . CYS B 1 233 ? -1.479 -18.529 -18.418 1.00 38.39 418 CYS B C 1
ATOM 4237 O O . CYS B 1 233 ? -1.666 -17.846 -17.406 1.00 36.70 418 CYS B O 1
ATOM 4240 N N . ARG B 1 234 ? -0.352 -18.495 -19.122 1.00 34.33 419 ARG B N 1
ATOM 4241 C CA . ARG B 1 234 ? 0.697 -17.512 -18.848 1.00 34.11 419 ARG B CA 1
ATOM 4242 C C . ARG B 1 234 ? 0.488 -16.305 -19.756 1.00 37.24 419 ARG B C 1
ATOM 4243 O O . ARG B 1 234 ? 0.797 -16.326 -20.951 1.00 36.84 419 ARG B O 1
ATOM 4251 N N . PHE B 1 235 ? -0.082 -15.254 -19.188 1.00 36.48 420 PHE B N 1
ATOM 4252 C CA . PHE B 1 235 ? -0.434 -14.103 -19.988 1.00 36.69 420 PHE B CA 1
ATOM 4253 C C . PHE B 1 235 ? 0.852 -13.379 -20.374 1.00 34.56 420 PHE B C 1
ATOM 4254 O O . PHE B 1 235 ? 1.717 -13.173 -19.526 1.00 35.83 420 PHE B O 1
ATOM 4262 N N . PRO B 1 236 ? 0.993 -13.030 -21.664 1.00 36.42 421 PRO B N 1
ATOM 4263 C CA . PRO B 1 236 ? 2.238 -12.456 -22.212 1.00 40.47 421 PRO B CA 1
ATOM 4264 C C . PRO B 1 236 ? 2.487 -10.983 -21.870 1.00 42.37 421 PRO B C 1
ATOM 4265 O O . PRO B 1 236 ? 3.637 -10.547 -21.925 1.00 39.42 421 PRO B O 1
ATOM 4269 N N . TYR B 1 237 ? 1.440 -10.226 -21.546 1.00 37.23 422 TYR B N 1
ATOM 4270 C CA . TYR B 1 237 ? 1.612 -8.799 -21.323 1.00 36.07 422 TYR B CA 1
ATOM 4271 C C . TYR B 1 237 ? 1.468 -8.399 -19.859 1.00 40.34 422 TYR B C 1
ATOM 4272 O O . TYR B 1 237 ? 0.828 -9.093 -19.061 1.00 35.06 422 TYR B O 1
ATOM 4281 N N . ALA B 1 238 ? 2.055 -7.254 -19.521 1.00 31.08 423 ALA B N 1
ATOM 4282 C CA . ALA B 1 238 ? 1.828 -6.655 -18.225 1.00 30.99 423 ALA B CA 1
ATOM 4283 C C . ALA B 1 238 ? 0.500 -5.893 -18.292 1.00 33.19 423 ALA B C 1
ATOM 4284 O O . ALA B 1 238 ? 0.052 -5.496 -19.372 1.00 29.67 423 ALA B O 1
ATOM 4286 N N . VAL B 1 239 ? -0.134 -5.689 -17.145 1.00 31.59 424 VAL B N 1
ATOM 4287 C CA . VAL B 1 239 ? -1.348 -4.879 -17.117 1.00 31.36 424 VAL B CA 1
ATOM 4288 C C . VAL B 1 239 ? -1.089 -3.610 -16.348 1.00 32.43 424 VAL B C 1
ATOM 4289 O O . VAL B 1 239 ? -0.659 -3.654 -15.199 1.00 33.45 424 VAL B O 1
ATOM 4293 N N . LEU B 1 240 ? -1.350 -2.477 -16.982 1.00 29.77 425 LEU B N 1
ATOM 4294 C CA . LEU B 1 240 ? -1.160 -1.204 -16.320 1.00 31.37 425 LEU B CA 1
ATOM 4295 C C . LEU B 1 240 ? -2.515 -0.704 -15.864 1.00 29.77 425 LEU B C 1
ATOM 4296 O O . LEU B 1 240 ? -3.452 -0.684 -16.647 1.00 29.52 425 LEU B O 1
ATOM 4301 N N . GLU B 1 241 ? -2.629 -0.311 -14.606 1.00 31.67 426 GLU B N 1
ATOM 4302 C CA . GLU B 1 241 ? -3.875 0.309 -14.164 1.00 37.89 426 GLU B CA 1
ATOM 4303 C C . GLU B 1 241 ? -3.612 1.715 -13.680 1.00 34.24 426 GLU B C 1
ATOM 4304 O O . GLU B 1 241 ? -2.752 1.920 -12.841 1.00 32.53 426 GLU B O 1
ATOM 4310 N N . VAL B 1 242 ? -4.367 2.673 -14.211 1.00 32.37 427 VAL B N 1
ATOM 4311 C CA . VAL B 1 242 ? -4.185 4.072 -13.860 1.00 37.48 427 VAL B CA 1
ATOM 4312 C C . VAL B 1 242 ? -5.398 4.598 -13.108 1.00 32.39 427 VAL B C 1
ATOM 4313 O O . VAL B 1 242 ? -6.489 4.654 -13.660 1.00 34.16 427 VAL B O 1
ATOM 4317 N N . LYS B 1 243 ? -5.208 4.978 -11.850 1.00 34.97 428 LYS B N 1
ATOM 4318 C CA . LYS B 1 243 ? -6.307 5.522 -11.056 1.00 36.60 428 LYS B CA 1
ATOM 4319 C C . LYS B 1 243 ? -6.136 7.017 -10.850 1.00 39.86 428 LYS B C 1
ATOM 4320 O O . LYS B 1 243 ? -5.080 7.476 -10.407 1.00 36.91 428 LYS B O 1
ATOM 4326 N N . LEU B 1 244 ? -7.180 7.767 -11.194 1.00 33.07 429 LEU B N 1
ATOM 4327 C CA . LEU B 1 244 ? -7.175 9.210 -11.068 1.00 43.17 429 LEU B CA 1
ATOM 4328 C C . LEU B 1 244 ? -8.220 9.634 -10.057 1.00 46.88 429 LEU B C 1
ATOM 4329 O O . LEU B 1 244 ? -9.349 9.153 -10.065 1.00 52.76 429 LEU B O 1
ATOM 4334 N N . GLN B 1 245 ? -7.815 10.525 -9.170 1.00 44.72 430 GLN B N 1
ATOM 4335 C CA . GLN B 1 245 ? -8.729 11.199 -8.280 1.00 51.94 430 GLN B CA 1
ATOM 4336 C C . GLN B 1 245 ? -8.591 12.661 -8.668 1.00 53.63 430 GLN B C 1
ATOM 4337 O O . GLN B 1 245 ? -7.609 13.317 -8.311 1.00 55.48 430 GLN B O 1
ATOM 4343 N N . THR B 1 246 ? -9.555 13.152 -9.439 1.00 53.71 431 THR B N 1
ATOM 4344 C CA . THR B 1 246 ? -9.480 14.483 -10.031 1.00 56.13 431 THR B CA 1
ATOM 4345 C C . THR B 1 246 ? -10.498 15.444 -9.409 1.00 59.61 431 THR B C 1
ATOM 4346 O O . THR B 1 246 ? -11.681 15.130 -9.335 1.00 55.33 431 THR B O 1
ATOM 4350 N N . GLN B 1 247 ? -10.039 16.608 -8.953 1.00 54.79 432 GLN B N 1
ATOM 4351 C CA . GLN B 1 247 ? -10.949 17.602 -8.374 1.00 61.04 432 GLN B CA 1
ATOM 4352 C C . GLN B 1 247 ? -11.748 18.320 -9.464 1.00 49.75 432 GLN B C 1
ATOM 4353 O O . GLN B 1 247 ? -11.286 18.438 -10.595 1.00 50.84 432 GLN B O 1
ATOM 4355 N N . LEU B 1 248 ? -12.952 18.782 -9.133 1.00 63.11 433 LEU B N 1
ATOM 4356 C CA . LEU B 1 248 ? -13.719 19.626 -10.050 1.00 42.38 433 LEU B CA 1
ATOM 4357 C C . LEU B 1 248 ? -13.085 21.007 -10.061 1.00 56.12 433 LEU B C 1
ATOM 4358 O O . LEU B 1 248 ? -12.668 21.501 -9.015 1.00 68.32 433 LEU B O 1
ATOM 4363 N N . GLY B 1 249 ? -12.976 21.631 -11.229 1.00 60.77 434 GLY B N 1
ATOM 4364 C CA . GLY B 1 249 ? -13.217 20.989 -12.504 1.00 49.94 434 GLY B CA 1
ATOM 4365 C C . GLY B 1 249 ? -11.871 21.024 -13.198 1.00 56.44 434 GLY B C 1
ATOM 4366 O O . GLY B 1 249 ? -11.614 21.837 -14.091 1.00 52.05 434 GLY B O 1
ATOM 4367 N N . GLN B 1 250 ? -10.981 20.155 -12.745 1.00 52.95 435 GLN B N 1
ATOM 4368 C CA . GLN B 1 250 ? -9.642 20.109 -13.293 1.00 53.41 435 GLN B CA 1
ATOM 4369 C C . GLN B 1 250 ? -9.492 18.842 -14.116 1.00 56.12 435 GLN B C 1
ATOM 4370 O O . GLN B 1 250 ? -10.344 17.952 -14.062 1.00 49.01 435 GLN B O 1
ATOM 4376 N N . GLU B 1 251 ? -8.420 18.759 -14.891 1.00 53.87 436 GLU B N 1
ATOM 4377 C CA . GLU B 1 251 ? -8.160 17.543 -15.652 1.00 56.06 436 GLU B CA 1
ATOM 4378 C C . GLU B 1 251 ? -6.980 16.757 -15.065 1.00 50.51 436 GLU B C 1
ATOM 4379 O O . GLU B 1 251 ? -6.228 17.276 -14.235 1.00 46.02 436 GLU B O 1
ATOM 4385 N N . PRO B 1 252 ? -6.835 15.489 -15.473 1.00 52.63 437 PRO B N 1
ATOM 4386 C CA . PRO B 1 252 ? -5.689 14.689 -15.022 1.00 51.51 437 PRO B CA 1
ATOM 4387 C C . PRO B 1 252 ? -4.392 15.367 -15.446 1.00 48.59 437 PRO B C 1
ATOM 4388 O O . PRO B 1 252 ? -4.409 16.110 -16.427 1.00 46.71 437 PRO B O 1
ATOM 4392 N N . PRO B 1 253 ? -3.288 15.126 -14.718 1.00 49.51 438 PRO B N 1
ATOM 4393 C CA . PRO B 1 253 ? -2.004 15.710 -15.120 1.00 47.26 438 PRO B CA 1
ATOM 4394 C C . PRO B 1 253 ? -1.713 15.434 -16.591 1.00 46.07 438 PRO B C 1
ATOM 4395 O O . PRO B 1 253 ? -2.053 14.366 -17.112 1.00 41.01 438 PRO B O 1
ATOM 4399 N N . GLU B 1 254 ? -1.107 16.410 -17.255 1.00 42.17 439 GLU B N 1
ATOM 4400 C CA . GLU B 1 254 ? -0.805 16.303 -18.673 1.00 50.79 439 GLU B CA 1
ATOM 4401 C C . GLU B 1 254 ? 0.047 15.072 -18.985 1.00 48.12 439 GLU B C 1
ATOM 4402 O O . GLU B 1 254 ? -0.179 14.391 -19.986 1.00 45.10 439 GLU B O 1
ATOM 4408 N N . TRP B 1 255 ? 1.013 14.779 -18.120 1.00 45.87 440 TRP B N 1
ATOM 4409 C CA . TRP B 1 255 ? 1.911 13.655 -18.365 1.00 43.08 440 TRP B CA 1
ATOM 4410 C C . TRP B 1 255 ? 1.150 12.326 -18.413 1.00 40.88 440 TRP B C 1
ATOM 4411 O O . TRP B 1 255 ? 1.529 11.410 -19.142 1.00 40.03 440 TRP B O 1
ATOM 4422 N N . VAL B 1 256 ? 0.067 12.222 -17.651 1.00 39.47 441 VAL B N 1
ATOM 4423 C CA . VAL B 1 256 ? -0.718 10.991 -17.678 1.00 43.85 441 VAL B CA 1
ATOM 4424 C C . VAL B 1 256 ? -1.508 10.871 -18.976 1.00 46.25 441 VAL B C 1
ATOM 4425 O O . VAL B 1 256 ? -1.618 9.782 -19.545 1.00 39.34 441 VAL B O 1
ATOM 4429 N N . ARG B 1 257 ? -2.038 11.996 -19.450 1.00 43.32 442 ARG B N 1
ATOM 4430 C CA . ARG B 1 257 ? -2.777 12.014 -20.708 1.00 46.51 442 ARG B CA 1
ATOM 4431 C C . ARG B 1 257 ? -1.880 11.539 -21.830 1.00 46.81 442 ARG B C 1
ATOM 4432 O O . ARG B 1 257 ? -2.268 10.696 -22.636 1.00 50.41 442 ARG B O 1
ATOM 4440 N N . GLU B 1 258 ? -0.671 12.082 -21.868 1.00 40.16 443 GLU B N 1
ATOM 4441 C CA . GLU B 1 258 ? 0.274 11.741 -22.908 1.00 42.20 443 GLU B CA 1
ATOM 4442 C C . GLU B 1 258 ? 0.654 10.273 -22.856 1.00 41.17 443 GLU B C 1
ATOM 4443 O O . GLU B 1 258 ? 0.692 9.605 -23.882 1.00 42.51 443 GLU B O 1
ATOM 4449 N N . LEU B 1 259 ? 0.937 9.771 -21.659 1.00 43.02 444 LEU B N 1
ATOM 4450 C CA . LEU B 1 259 ? 1.396 8.391 -21.519 1.00 42.76 444 LEU B CA 1
ATOM 4451 C C . LEU B 1 259 ? 0.345 7.395 -22.002 1.00 43.80 444 LEU B C 1
ATOM 4452 O O . LEU B 1 259 ? 0.652 6.507 -22.803 1.00 44.97 444 LEU B O 1
ATOM 4457 N N . VAL B 1 260 ? -0.890 7.543 -21.529 1.00 38.55 445 VAL B N 1
ATOM 4458 C CA . VAL B 1 260 ? -1.936 6.566 -21.861 1.00 45.53 445 VAL B CA 1
ATOM 4459 C C . VAL B 1 260 ? -2.353 6.648 -23.330 1.00 45.19 445 VAL B C 1
ATOM 4460 O O . VAL B 1 260 ? -3.071 5.783 -23.829 1.00 47.85 445 VAL B O 1
ATOM 4464 N N . GLY B 1 261 ? -1.892 7.689 -24.017 1.00 47.74 446 GLY B N 1
ATOM 4465 C CA . GLY B 1 261 ? -2.142 7.830 -25.440 1.00 48.81 446 GLY B CA 1
ATOM 4466 C C . GLY B 1 261 ? -0.955 7.415 -26.298 1.00 47.48 446 GLY B C 1
ATOM 4467 O O . GLY B 1 261 ? -0.963 7.595 -27.512 1.00 46.71 446 GLY B O 1
ATOM 4468 N N . SER B 1 262 ? 0.067 6.846 -25.670 1.00 49.03 447 SER B N 1
ATOM 4469 C CA . SER B 1 262 ? 1.307 6.536 -26.376 1.00 46.01 447 SER B CA 1
ATOM 4470 C C . SER B 1 262 ? 1.346 5.097 -26.866 1.00 42.16 447 SER B C 1
ATOM 4471 O O . SER B 1 262 ? 0.616 4.242 -26.373 1.00 44.68 447 SER B O 1
ATOM 4474 N N . HIS B 1 263 ? 2.226 4.834 -27.825 1.00 42.20 448 HIS B 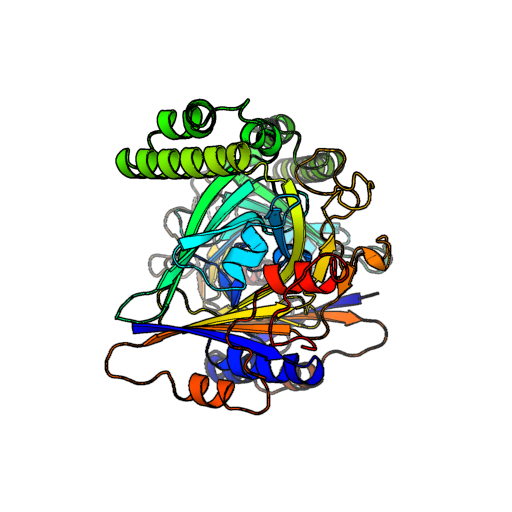N 1
ATOM 4475 C CA . HIS B 1 263 ? 2.426 3.488 -28.354 1.00 45.08 448 HIS B CA 1
ATOM 4476 C C . HIS B 1 263 ? 2.938 2.495 -27.311 1.00 39.11 448 HIS B C 1
ATOM 4477 O O . HIS B 1 263 ? 3.021 1.305 -27.588 1.00 42.88 448 HIS B O 1
ATOM 4484 N N . LEU B 1 264 ? 3.305 2.973 -26.123 1.00 40.48 449 LEU B N 1
ATOM 4485 C CA . LEU B 1 264 ? 3.821 2.073 -25.087 1.00 39.33 449 LEU B CA 1
ATOM 4486 C C . LEU B 1 264 ? 2.718 1.292 -24.390 1.00 36.55 449 LEU B C 1
ATOM 4487 O O . LEU B 1 264 ? 2.980 0.283 -23.742 1.00 39.22 449 LEU B O 1
ATOM 4492 N N . VAL B 1 265 ? 1.482 1.757 -24.531 1.00 40.92 450 VAL B N 1
ATOM 4493 C CA . VAL B 1 265 ? 0.353 1.101 -23.880 1.00 40.46 450 VAL B CA 1
ATOM 4494 C C . VAL B 1 265 ? -0.775 0.847 -24.866 1.00 40.72 450 VAL B C 1
ATOM 4495 O O . VAL B 1 265 ? -0.855 1.463 -25.926 1.00 38.80 450 VAL B O 1
ATOM 4499 N N . GLU B 1 266 ? -1.658 -0.064 -24.496 1.00 40.07 451 GLU B N 1
ATOM 4500 C CA . GLU B 1 266 ? -2.771 -0.416 -25.348 1.00 41.94 451 GLU B CA 1
ATOM 4501 C C . GLU B 1 266 ? -4.027 -0.500 -24.488 1.00 36.78 451 GLU B C 1
ATOM 4502 O O . GLU B 1 266 ? -4.169 -1.429 -23.706 1.00 36.59 451 GLU B O 1
ATOM 4508 N N . PRO B 1 267 ? -4.936 0.480 -24.622 1.00 40.82 452 PRO B N 1
ATOM 4509 C CA . PRO B 1 267 ? -6.142 0.545 -23.784 1.00 37.81 452 PRO B CA 1
ATOM 4510 C C . PRO B 1 267 ? -7.021 -0.694 -23.934 1.00 42.62 452 PRO B C 1
ATOM 4511 O O . PRO B 1 267 ? -7.328 -1.086 -25.062 1.00 41.52 452 PRO B O 1
ATOM 4515 N N . VAL B 1 268 ? -7.412 -1.298 -22.815 1.00 35.43 453 VAL B N 1
ATOM 4516 C CA . VAL B 1 268 ? -8.368 -2.398 -22.824 1.00 33.89 453 VAL B CA 1
ATOM 4517 C C . VAL B 1 268 ? -9.389 -2.152 -21.710 1.00 37.26 453 VAL B C 1
ATOM 4518 O O . VAL B 1 268 ? -9.315 -2.758 -20.633 1.00 35.03 453 VAL B O 1
ATOM 4522 N N . PRO B 1 269 ? -10.327 -1.230 -21.963 1.00 38.42 454 PRO B N 1
ATOM 4523 C CA . PRO B 1 269 ? -11.373 -0.812 -21.028 1.00 43.21 454 PRO B CA 1
ATOM 4524 C C . PRO B 1 269 ? -12.075 -2.006 -20.396 1.00 39.09 454 PRO B C 1
ATOM 4525 O O . PRO B 1 269 ? -12.528 -2.911 -21.101 1.00 42.38 454 PRO B O 1
ATOM 4529 N N . LYS B 1 270 ? -12.146 -2.012 -19.071 1.00 39.72 455 LYS B N 1
ATOM 4530 C CA . LYS B 1 270 ? -12.825 -3.086 -18.352 1.00 45.64 455 LYS B CA 1
ATOM 4531 C C . LYS B 1 270 ? -12.197 -4.476 -18.557 1.00 42.97 455 LYS B C 1
ATOM 4532 O O . LYS B 1 270 ? -12.880 -5.494 -18.409 1.00 39.84 455 LYS B O 1
ATOM 4538 N N . PHE B 1 271 ? -10.913 -4.528 -18.903 1.00 37.78 456 PHE B N 1
ATOM 4539 C CA . PHE B 1 271 ? -10.209 -5.805 -18.864 1.00 37.86 456 PHE B CA 1
ATOM 4540 C C . PHE B 1 271 ? -10.465 -6.405 -17.491 1.00 40.38 456 PHE B C 1
ATOM 4541 O O . PHE B 1 271 ? -10.511 -5.680 -16.493 1.00 41.31 456 PHE B O 1
ATOM 4549 N N . SER B 1 272 ? -10.648 -7.722 -17.444 1.00 35.22 457 SER B N 1
ATOM 4550 C CA . SER B 1 272 ? -10.879 -8.415 -16.187 1.00 33.48 457 SER B CA 1
ATOM 4551 C C . SER B 1 272 ? -10.093 -9.717 -16.124 1.00 35.59 457 SER B C 1
ATOM 4552 O O . SER B 1 272 ? -10.220 -10.575 -16.997 1.00 32.68 457 SER B O 1
ATOM 4555 N N . LYS B 1 273 ? -9.288 -9.871 -15.080 1.00 33.29 458 LYS B N 1
ATOM 4556 C CA . LYS B 1 273 ? -8.478 -11.070 -14.944 1.00 30.68 458 LYS B CA 1
ATOM 4557 C C . LYS B 1 273 ? -9.382 -12.281 -14.739 1.00 35.16 458 LYS B C 1
ATOM 4558 O O . LYS B 1 273 ? -9.107 -13.366 -15.258 1.00 28.65 458 LYS B O 1
ATOM 4564 N N . PHE B 1 274 ? -10.440 -12.089 -13.958 1.00 27.20 459 PHE B N 1
ATOM 4565 C CA . PHE B 1 274 ? -11.412 -13.143 -13.703 1.00 32.39 459 PHE B CA 1
ATOM 4566 C C . PHE B 1 274 ? -12.010 -13.634 -15.019 1.00 32.30 459 PHE B C 1
ATOM 4567 O O . PHE B 1 274 ? -11.941 -14.822 -15.338 1.00 34.84 459 PHE B O 1
ATOM 4575 N N . ILE B 1 275 ? -12.593 -12.716 -15.779 1.00 28.11 460 ILE B N 1
ATOM 4576 C CA . ILE B 1 275 ? -13.177 -13.054 -17.074 1.00 30.59 460 ILE B CA 1
ATOM 4577 C C . ILE B 1 275 ? -12.163 -13.653 -18.059 1.00 35.75 460 ILE B C 1
ATOM 4578 O O . ILE B 1 275 ? -12.457 -14.627 -18.767 1.00 27.75 460 ILE B O 1
ATOM 4583 N N . HIS B 1 276 ? -10.958 -13.093 -18.099 1.00 27.72 461 HIS B N 1
ATOM 4584 C CA . HIS B 1 276 ? -9.968 -13.612 -19.037 1.00 29.60 461 HIS B CA 1
ATOM 4585 C C . HIS B 1 276 ? -9.541 -15.036 -18.726 1.00 29.47 461 HIS B C 1
ATOM 4586 O O . HIS B 1 276 ? -9.311 -15.835 -19.632 1.00 33.87 461 HIS B O 1
ATOM 4593 N N . GLY B 1 277 ? -9.412 -15.348 -17.442 1.00 30.33 462 GLY B N 1
ATOM 4594 C CA . GLY B 1 277 ? -8.954 -16.660 -17.033 1.00 26.89 462 GLY B CA 1
ATOM 4595 C C . GLY B 1 277 ? -10.012 -17.717 -17.303 1.00 35.77 462 GLY B C 1
ATOM 4596 O O . GLY B 1 277 ? -9.712 -18.856 -17.691 1.00 28.28 462 GLY B O 1
ATOM 4597 N N . VAL B 1 278 ? -11.267 -17.352 -17.084 1.00 29.70 463 VAL B N 1
ATOM 4598 C CA . VAL B 1 278 ? -12.339 -18.322 -17.309 1.00 29.98 463 VAL B CA 1
ATOM 4599 C C . VAL B 1 278 ? -12.481 -18.615 -18.792 1.00 30.16 463 VAL B C 1
ATOM 4600 O O . VAL B 1 278 ? -12.485 -19.772 -19.209 1.00 32.58 463 VAL B O 1
ATOM 4604 N N . ALA B 1 279 ? -12.557 -17.557 -19.586 1.00 26.34 464 ALA B N 1
ATOM 4605 C CA . ALA B 1 279 ? -12.709 -17.692 -21.027 1.00 33.96 464 ALA B CA 1
ATOM 4606 C C . ALA B 1 279 ? -11.574 -18.503 -21.644 1.00 34.47 464 ALA B C 1
ATOM 4607 O O . ALA B 1 279 ? -11.788 -19.266 -22.578 1.00 41.02 464 ALA B O 1
ATOM 4609 N N . THR B 1 280 ? -10.362 -18.335 -21.127 1.00 33.24 465 THR B N 1
ATOM 4610 C CA . THR B 1 280 ? -9.211 -19.039 -21.690 1.00 30.16 465 THR B CA 1
ATOM 4611 C C . THR B 1 280 ? -9.089 -20.488 -21.223 1.00 40.83 465 THR B C 1
ATOM 4612 O O . THR B 1 280 ? -8.868 -21.400 -22.023 1.00 42.22 465 THR B O 1
ATOM 4616 N N . LEU B 1 281 ? -9.221 -20.689 -19.918 1.00 35.57 466 LEU B N 1
ATOM 4617 C CA . LEU B 1 281 ? -9.006 -21.994 -19.317 1.00 34.77 466 LEU B CA 1
ATOM 4618 C C . LEU B 1 281 ? -10.178 -22.952 -19.557 1.00 39.96 466 LEU B C 1
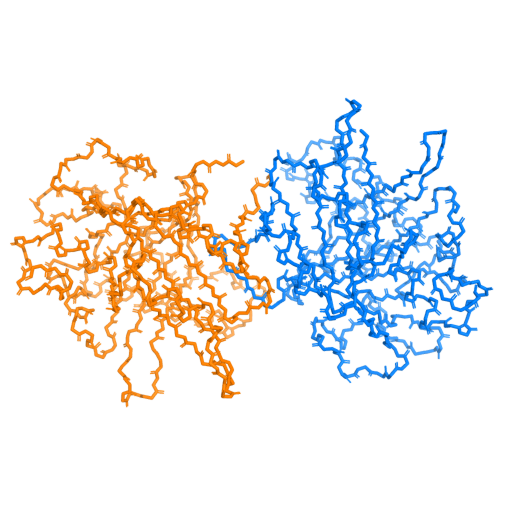ATOM 4619 O O . LEU B 1 281 ? -9.987 -24.162 -19.687 1.00 40.03 466 LEU B O 1
ATOM 4624 N N . LEU B 1 282 ? -11.390 -22.412 -19.596 1.00 39.79 467 LEU B N 1
ATOM 4625 C CA . LEU B 1 282 ? -12.572 -23.233 -19.834 1.00 36.77 467 LEU B CA 1
ATOM 4626 C C . LEU B 1 282 ? -13.194 -22.900 -21.179 1.00 42.77 467 LEU B C 1
ATOM 4627 O O . LEU B 1 282 ? -14.402 -22.696 -21.272 1.00 47.03 467 LEU B O 1
ATOM 4632 N N . ASN B 1 283 ? -12.377 -22.867 -22.227 1.00 40.65 468 ASN B N 1
ATOM 4633 C CA . ASN B 1 283 ? -12.849 -22.419 -23.536 1.00 48.87 468 ASN B CA 1
ATOM 4634 C C . ASN B 1 283 ? -13.833 -23.376 -24.203 1.00 53.74 468 ASN B C 1
ATOM 4635 O O . ASN B 1 283 ? -14.595 -22.980 -25.086 1.00 54.92 468 ASN B O 1
ATOM 4640 N N . ASP B 1 284 ? -13.826 -24.630 -23.770 1.00 53.96 469 ASP B N 1
ATOM 4641 C CA . ASP B 1 284 ? -14.724 -25.625 -24.338 1.00 59.34 469 ASP B CA 1
ATOM 4642 C C . ASP B 1 284 ? -16.013 -25.674 -23.536 1.00 63.94 469 ASP B C 1
ATOM 4643 O O . ASP B 1 284 ? -16.859 -26.553 -23.731 1.00 59.45 469 ASP B O 1
ATOM 4648 N N . LYS B 1 285 ? -16.161 -24.707 -22.638 1.00 54.26 470 LYS B N 1
ATOM 4649 C CA . LYS B 1 285 ? -17.307 -24.668 -21.747 1.00 53.61 470 LYS B CA 1
ATOM 4650 C C . LYS B 1 285 ? -18.061 -23.335 -21.854 1.00 54.13 470 LYS B C 1
ATOM 4651 O O . LYS B 1 285 ? -19.243 -23.262 -21.516 1.00 47.62 470 LYS B O 1
ATOM 4657 N N . VAL B 1 286 ? -17.392 -22.285 -22.340 1.00 46.78 471 VAL B N 1
ATOM 4658 C CA . VAL B 1 286 ? -18.057 -20.990 -22.518 1.00 45.95 471 VAL B CA 1
ATOM 4659 C C . VAL B 1 286 ? -18.400 -20.707 -23.983 1.00 50.94 471 VAL B C 1
ATOM 4660 O O . VAL B 1 286 ? -17.614 -21.014 -24.881 1.00 55.64 471 VAL B O 1
ATOM 4664 N N . ASP B 1 287 ? -19.581 -20.137 -24.220 1.00 54.34 472 ASP B N 1
ATOM 4665 C CA . ASP B 1 287 ? -19.971 -19.726 -25.572 1.00 56.52 472 ASP B CA 1
ATOM 4666 C C . ASP B 1 287 ? -20.247 -18.228 -25.641 1.00 56.61 472 ASP B C 1
ATOM 4667 O O . ASP B 1 287 ? -21.035 -17.757 -26.467 1.00 56.98 472 ASP B O 1
ATOM 4672 N N . SER B 1 288 ? -19.584 -17.489 -24.755 1.00 54.69 473 SER B N 1
ATOM 4673 C CA . SER B 1 288 ? -19.541 -16.034 -24.822 1.00 53.16 473 SER B CA 1
ATOM 4674 C C . SER B 1 288 ? -18.196 -15.530 -24.288 1.00 50.83 473 SER B C 1
ATOM 4675 O O . SER B 1 288 ? -17.805 -15.834 -23.158 1.00 44.42 473 SER B O 1
ATOM 4678 N N . ILE B 1 289 ? -17.494 -14.766 -25.116 1.00 46.82 474 ILE B N 1
ATOM 4679 C CA . ILE B 1 289 ? -16.100 -14.425 -24.845 1.00 43.76 474 ILE B CA 1
ATOM 4680 C C . ILE B 1 289 ? -15.894 -12.909 -24.896 1.00 48.93 474 ILE B C 1
ATOM 4681 O O . ILE B 1 289 ? -16.546 -12.218 -25.683 1.00 46.90 474 ILE B O 1
ATOM 4686 N N . PRO B 1 290 ? -15.014 -12.381 -24.025 1.00 43.39 475 PRO B N 1
ATOM 4687 C CA . PRO B 1 290 ? -14.809 -10.929 -23.925 1.00 35.14 475 PRO B CA 1
ATOM 4688 C C . PRO B 1 290 ? -14.359 -10.351 -25.256 1.00 40.84 475 PRO B C 1
ATOM 4689 O O . PRO B 1 290 ? -13.696 -11.053 -26.023 1.00 35.80 475 PRO B O 1
ATOM 4693 N N . PHE B 1 291 ? -14.674 -9.086 -25.518 1.00 41.45 476 PHE B N 1
ATOM 4694 C CA . PHE B 1 291 ? -14.210 -8.439 -26.745 1.00 47.53 476 PHE B CA 1
ATOM 4695 C C . PHE B 1 291 ? -12.698 -8.618 -27.009 1.00 49.86 476 PHE B C 1
ATOM 4696 O O . PHE B 1 291 ? -12.311 -9.070 -28.089 1.00 50.47 476 PHE B O 1
ATOM 4704 N N . TRP B 1 292 ? -11.858 -8.312 -26.019 1.00 50.64 477 TRP B N 1
ATOM 4705 C CA . TRP B 1 292 ? -10.395 -8.335 -26.200 1.00 43.61 477 TRP B CA 1
ATOM 4706 C C . TRP B 1 292 ? -9.827 -9.687 -26.667 1.00 50.71 477 TRP B C 1
ATOM 4707 O O . TRP B 1 292 ? -8.628 -9.798 -26.931 1.00 52.80 477 TRP B O 1
ATOM 4718 N N . LEU B 1 293 ? -10.681 -10.705 -26.759 1.00 49.68 478 LEU B N 1
ATOM 4719 C CA . LEU B 1 293 ? -10.273 -12.024 -27.256 1.00 56.21 478 LEU B CA 1
ATOM 4720 C C . LEU B 1 293 ? -10.775 -12.227 -28.696 1.00 62.15 478 LEU B C 1
ATOM 4721 O O . LEU B 1 293 ? -11.276 -11.282 -29.311 1.00 62.75 478 LEU B O 1
ATOM 4726 N N . PRO B 1 294 ? -10.626 -13.450 -29.245 1.00 67.29 479 PRO B N 1
ATOM 4727 C CA . PRO B 1 294 ? -11.193 -13.787 -30.558 1.00 75.11 479 PRO B CA 1
ATOM 4728 C C . PRO B 1 294 ? -12.479 -13.030 -30.894 1.00 74.89 479 PRO B C 1
ATOM 4729 O O . PRO B 1 294 ? -12.804 -12.889 -32.075 1.00 71.60 479 PRO B O 1
#

Foldseek 3Di:
DKDKFKWWFFPVLPVVLVVLLVVPFDWDDDDPVRDDDPQQQKKKKFKKADLLRVLLVCLQVLPAFRKIWIWMDGGWPVTFKIKTKIKTWHQDPVGTDIDMDIDIFGQVCVLCLLVCNQALCNRCVVVVVVVPDDPVVSVVNSVVSVVVSCCCVVRVMAGFKMWMWGKIWTDDPVDVQKIKIKTAQIKMFGCDCNVPDNQCVSRRGHPPDMNPPPPVVDDPLGMDGDRTIMMMMMHDDDPPDDRDPSVVCSVPDPRIGTDGSDDSVNVNCCRNVVVSDPDHHPVDDD/DWDKDKFKWWFFPVLVVVLVVLLVVPWDWDDDDPCDDPQQQKKKKFKKADLLRVLLVCLQVVPAFRKIWIWMDGGWPVTFKIKTKMWTGHDVVVVDHTDIDTDIDGQVCVLCLLVCNQALCNRCVVVVVDPPDDPVVSVVVSVVSVVNSVCSVVRVMAGFKMWMWGKIKTDDPPDQQKIKIKTPQIKMFGCDCSPVDNQCVSHRGGDPDMNPPPPVVDDPLGMDRDRTIMMMMMGTHDPPDDRDPSVVVSCPDPRIGTDGPDDSVNVNCCRSVVVSDPDHHPVDD

Radius of gyration: 27.47 Å; Cα contacts (8 Å, |Δi|>4): 1058; chains: 2; bounding box: 66×72×70 Å

Organism: Saccharomyces cerevisiae (strain ATCC 204508 / S288c) (NCBI:txid559292)